Protein AF-U7QS07-F1 (afdb_monomer_lite)

Sequence (459 aa):
MNLPHSESQTAQQRLLEFAKQGNPKAIAMLLNRFKPSEDIITIIEDNANLKNNCLNIRVEYSQFPLNYPSKKYIYDALKILAIEYIEYVIIEPSIQTNPKKPCKERIDLTKELEKPEPEPPVSKQLKWPVWFPYPSSWIRMIVLILWLFIVIRIVAFGGVIIGGTVSVVSEDLMPFFQALGIGVIGSIFILTYFYHILSYIERVLFGKSSPSSFQWFPTPLSLWEGIYTPIVLLLSISIVVLVILPFIPWETCQTELLFEDTSCQNRIQNYLDSLEVIATIVWITSGLYLYQIESLIRTRVPFQKVLKFIALVFFSFMSTVLIYTTVTNWDYIYSAFANFENTLVSSELSENINATELPDVDVVNSPKIETEKPEVITPKVADENFKKGIENATNASELVQTANSKPEWEFVATQWQNAIDYMKQVQPDDSNYKAAQERVVQYQKNLEYARLAGSQAKE

Foldseek 3Di:
DDDDPVVVVVVVVVLLVCVLVVPQLSLLVCLQVPDPDPLAWRWDSVPWDDDQLETETETAPVCPPDDPVNLVSSLVSVVVSVNPSNQKYKYAYPDDDDPVGDGIDMDGNVDDPDDPPCPPPPDVPPPPDLLDFDVVLVVLLVVLVVLVVVVCVCCVVVCVVVVVVVVVPDPDCVVVVVVVVVVLVVQLVVQLQVVQVVVQVCCCPPNPDDDDDRDNDGDPVSSVSSVVSVVLQVVLLVQLCVLCVVVQCPPPCPVVVLLPDPVVVVVNVVVVVVSVVVSVVSSSLSSSVVSSLVVCVVVVPPVVVSVVSVVVSVVVSVVVSVVVSCVVCVVVVVVVVVVVVVVVVVVVVVVPPPDDDDDDDDDDDDDDDDDDDDDDDDDDDEDPLQVLLVVLSNVLSVLVVPDQALVSLVSSLVSLVSSLVSLVPHDPPHPCNVVSVVVNVVSVVVSVVSVVSSVVHHD

Structure (mmCIF, N/CA/C/O backbone):
data_AF-U7QS07-F1
#
_entry.id   AF-U7QS07-F1
#
loop_
_atom_site.group_PDB
_atom_site.id
_atom_site.type_symbol
_atom_site.label_atom_id
_atom_site.label_alt_id
_atom_site.label_comp_id
_atom_site.label_asym_id
_atom_site.label_entity_id
_atom_site.label_seq_id
_atom_site.pdbx_PDB_ins_code
_atom_site.Cartn_x
_atom_site.Cartn_y
_atom_site.Cartn_z
_atom_site.occupancy
_atom_site.B_iso_or_equiv
_atom_site.auth_seq_id
_atom_site.auth_comp_id
_atom_site.auth_asym_id
_atom_site.auth_atom_id
_atom_site.pdbx_PDB_model_num
ATOM 1 N N . MET A 1 1 ? -18.880 -37.864 64.954 1.00 37.31 1 MET A N 1
ATOM 2 C CA . MET A 1 1 ? -20.085 -38.312 65.685 1.00 37.31 1 MET A CA 1
ATOM 3 C C . MET A 1 1 ? -21.290 -37.935 64.845 1.00 37.31 1 MET A C 1
ATOM 5 O O . MET A 1 1 ? -21.439 -36.756 64.557 1.00 37.31 1 MET A O 1
ATOM 9 N N . ASN A 1 2 ? -22.097 -38.904 64.411 1.00 43.03 2 ASN A N 1
ATOM 10 C CA . ASN A 1 2 ? -23.317 -38.610 63.659 1.00 43.03 2 ASN A CA 1
ATOM 11 C C . ASN A 1 2 ? -24.433 -38.272 64.650 1.00 43.03 2 ASN A C 1
ATOM 13 O O . ASN A 1 2 ? -24.839 -39.135 65.425 1.00 43.03 2 ASN A O 1
ATOM 17 N N . LEU A 1 3 ? -24.906 -37.024 64.628 1.00 43.09 3 LEU A N 1
ATOM 18 C CA . LEU A 1 3 ? -26.122 -36.623 65.338 1.00 43.09 3 LEU A CA 1
ATOM 19 C C . LEU A 1 3 ? -27.327 -37.393 64.765 1.00 43.09 3 LEU A C 1
ATOM 21 O O . LEU A 1 3 ? -27.395 -37.572 63.542 1.00 43.09 3 LEU A O 1
ATOM 25 N N . PRO A 1 4 ? -28.276 -37.852 65.601 1.00 52.88 4 PRO A N 1
ATOM 26 C CA . PRO A 1 4 ? -29.459 -38.561 65.132 1.00 52.88 4 PRO A CA 1
ATOM 27 C C . PRO A 1 4 ? -30.304 -37.681 64.198 1.00 52.88 4 PRO A C 1
ATOM 29 O O . PRO A 1 4 ? -30.393 -36.460 64.342 1.00 52.88 4 PRO A O 1
ATOM 32 N N . HIS A 1 5 ? -30.937 -38.317 63.209 1.00 56.94 5 HIS A N 1
ATOM 33 C CA . HIS A 1 5 ? -31.529 -37.624 62.059 1.00 56.94 5 HIS A CA 1
ATOM 34 C C . HIS A 1 5 ? -32.622 -36.603 62.450 1.00 56.94 5 HIS A C 1
ATOM 36 O O . HIS A 1 5 ? -32.724 -35.549 61.820 1.00 56.94 5 HIS A O 1
ATOM 42 N N . SER A 1 6 ? -33.369 -36.864 63.531 1.00 57.75 6 SER A N 1
ATOM 43 C CA . SER A 1 6 ? -34.418 -35.983 64.067 1.00 57.75 6 SER A CA 1
ATOM 44 C C . SER A 1 6 ? -33.885 -34.706 64.732 1.00 57.75 6 SER A C 1
ATOM 46 O O . SER A 1 6 ? -34.492 -33.642 64.590 1.00 57.75 6 SER A O 1
ATOM 48 N N . GLU A 1 7 ? -32.736 -34.757 65.414 1.00 60.00 7 GLU A N 1
ATOM 49 C CA . GLU A 1 7 ? -32.114 -33.565 66.011 1.00 60.00 7 GLU A CA 1
ATOM 50 C C . GLU A 1 7 ? -31.598 -32.616 64.926 1.00 60.00 7 GLU A C 1
ATOM 52 O O . GLU A 1 7 ? -31.781 -31.402 65.022 1.00 60.00 7 GLU A O 1
ATOM 57 N N . SER A 1 8 ? -31.035 -33.167 63.844 1.00 61.75 8 SER A N 1
ATOM 58 C CA . SER A 1 8 ? -30.585 -32.391 62.681 1.00 61.75 8 SER A CA 1
ATOM 59 C C . SER A 1 8 ? -31.746 -31.656 61.994 1.00 61.75 8 SER A C 1
ATOM 61 O O . SER A 1 8 ? -31.637 -30.459 61.719 1.00 61.75 8 SER A O 1
ATOM 63 N N . GLN A 1 9 ? -32.888 -32.329 61.797 1.00 65.44 9 GLN A N 1
ATOM 64 C CA . GLN A 1 9 ? -34.110 -31.716 61.252 1.00 65.44 9 GLN A CA 1
ATOM 65 C C . GLN A 1 9 ? -34.682 -30.637 62.188 1.00 65.44 9 GLN A C 1
ATOM 67 O O . GLN A 1 9 ? -35.033 -29.544 61.741 1.00 65.44 9 GLN A O 1
ATOM 72 N N . THR A 1 10 ? -34.696 -30.892 63.499 1.00 76.75 10 THR A N 1
ATOM 73 C CA . THR A 1 10 ? -35.144 -29.915 64.507 1.00 76.75 10 THR A CA 1
ATOM 74 C C . THR A 1 10 ? -34.246 -28.669 64.522 1.00 76.75 10 THR A C 1
ATOM 76 O O . THR A 1 10 ? -34.731 -27.541 64.610 1.00 76.75 10 THR A O 1
ATOM 79 N N . ALA A 1 11 ? -32.927 -28.844 64.389 1.00 76.38 11 ALA A N 1
ATOM 80 C CA . ALA A 1 11 ? -31.974 -27.741 64.292 1.00 76.38 11 ALA A CA 1
ATOM 81 C C . ALA A 1 11 ? -32.131 -26.938 62.986 1.00 76.38 11 ALA A C 1
ATOM 83 O O . ALA A 1 11 ? -32.024 -25.713 63.011 1.00 76.38 11 ALA A O 1
ATOM 84 N N . GLN A 1 12 ? -32.428 -27.599 61.860 1.00 79.62 12 GLN A N 1
ATOM 85 C CA . GLN A 1 12 ? -32.724 -26.935 60.582 1.00 79.62 12 GLN A CA 1
ATOM 86 C C . GLN A 1 12 ? -33.981 -26.062 60.663 1.00 79.62 12 GLN A C 1
ATOM 88 O O . GLN A 1 12 ? -33.941 -24.911 60.234 1.00 79.62 12 GLN A O 1
ATOM 93 N N . GLN A 1 13 ? -35.068 -26.572 61.253 1.00 83.38 13 GLN A N 1
ATOM 94 C CA . GLN A 1 13 ? -36.299 -25.799 61.448 1.00 83.38 13 GLN A CA 1
ATOM 95 C C . GLN A 1 13 ? -36.053 -24.563 62.323 1.00 83.38 13 GLN A C 1
ATOM 97 O O . GLN A 1 13 ? -36.430 -23.461 61.938 1.00 83.38 13 GLN A O 1
ATOM 102 N N . ARG A 1 14 ? -35.337 -24.707 63.449 1.00 86.56 14 ARG A N 1
ATOM 103 C CA . ARG A 1 14 ? -34.966 -23.562 64.304 1.00 86.56 14 ARG A CA 1
ATOM 104 C C . ARG A 1 14 ? -34.134 -22.516 63.556 1.00 86.56 14 ARG A C 1
ATOM 106 O O . ARG A 1 14 ? -34.386 -21.326 63.707 1.00 86.56 14 ARG A O 1
ATOM 113 N N . LEU A 1 15 ? -33.165 -22.945 62.743 1.00 87.00 15 LEU A N 1
ATOM 114 C CA . LEU A 1 15 ? -32.328 -22.035 61.955 1.00 87.00 15 LEU A CA 1
ATOM 115 C C . LEU A 1 15 ? -33.143 -21.274 60.894 1.00 87.00 15 LEU A C 1
ATOM 117 O O . LEU A 1 15 ? -32.936 -20.075 60.716 1.00 87.00 15 LEU A O 1
ATOM 121 N N . LEU A 1 16 ? -34.095 -21.951 60.240 1.00 86.62 16 LEU A N 1
ATOM 122 C CA . LEU A 1 16 ? -35.028 -21.333 59.295 1.00 86.62 16 LEU A CA 1
ATOM 123 C C . LEU A 1 16 ? -35.913 -20.278 59.972 1.00 86.62 16 LEU A C 1
ATOM 125 O O . LEU A 1 16 ? -36.033 -19.168 59.459 1.00 86.62 16 LEU A O 1
ATOM 129 N N . GLU A 1 17 ? -36.485 -20.592 61.134 1.00 86.69 17 GLU A N 1
ATOM 130 C CA . GLU A 1 17 ? -37.323 -19.646 61.878 1.00 86.69 17 GLU A CA 1
ATOM 131 C C . GLU A 1 17 ? -36.529 -18.425 62.367 1.00 86.69 17 GLU A C 1
ATOM 133 O O . GLU A 1 17 ? -36.989 -17.296 62.200 1.00 86.69 17 GLU A O 1
ATOM 138 N N . PHE A 1 18 ? -35.297 -18.599 62.863 1.00 87.50 18 PHE A N 1
ATOM 139 C CA . PHE A 1 18 ? -34.444 -17.456 63.213 1.00 87.50 18 PHE A CA 1
ATOM 140 C C . PHE A 1 18 ? -34.107 -16.570 62.005 1.00 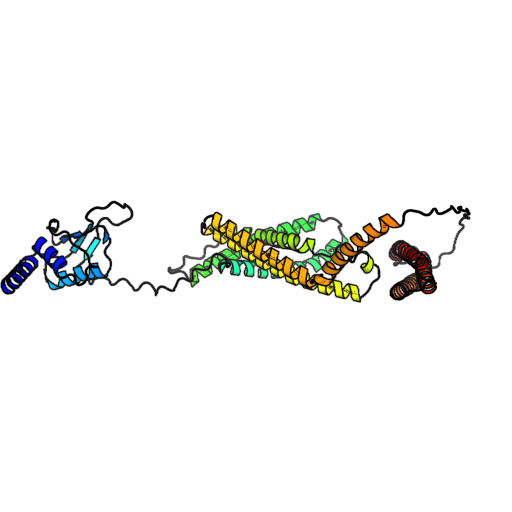87.50 18 PHE A C 1
ATOM 142 O O . PHE A 1 18 ? -34.044 -15.349 62.144 1.00 87.50 18 PHE A O 1
ATOM 149 N N . ALA A 1 19 ? -33.910 -17.147 60.818 1.00 86.56 19 ALA A N 1
ATOM 150 C CA . ALA A 1 19 ? -33.642 -16.360 59.619 1.00 86.56 19 ALA A CA 1
ATOM 151 C C . ALA A 1 19 ? -34.878 -15.599 59.121 1.00 86.56 19 ALA A C 1
ATOM 153 O O . ALA A 1 19 ? -34.750 -14.426 58.784 1.00 86.56 19 ALA A O 1
ATOM 154 N N . LYS A 1 20 ? -36.074 -16.209 59.146 1.00 85.31 20 LYS A N 1
ATOM 155 C CA . LYS A 1 20 ? -37.348 -15.514 58.865 1.00 85.31 20 LYS A CA 1
ATOM 156 C C . LYS A 1 20 ? -37.601 -14.352 59.831 1.00 85.31 20 LYS A C 1
ATOM 158 O O . LYS A 1 20 ? -38.116 -13.315 59.432 1.00 85.31 20 LYS A O 1
ATOM 163 N N . GLN A 1 21 ? -37.184 -14.498 61.091 1.00 86.25 21 GLN A N 1
ATOM 164 C CA . GLN A 1 21 ? -37.197 -13.426 62.097 1.00 86.25 21 GLN A CA 1
ATOM 165 C C . GLN A 1 21 ? -36.143 -12.327 61.844 1.00 86.25 21 GLN A C 1
ATOM 167 O O . GLN A 1 21 ? -36.057 -11.382 62.625 1.00 86.25 21 GLN A O 1
ATOM 172 N N . GLY A 1 22 ? -35.335 -12.428 60.783 1.00 81.69 22 GLY A N 1
ATOM 173 C CA . GLY A 1 22 ? -34.327 -11.434 60.413 1.00 81.69 22 GLY A CA 1
ATOM 174 C C . GLY A 1 22 ? -32.983 -11.571 61.115 1.00 81.69 22 GLY A C 1
ATOM 175 O O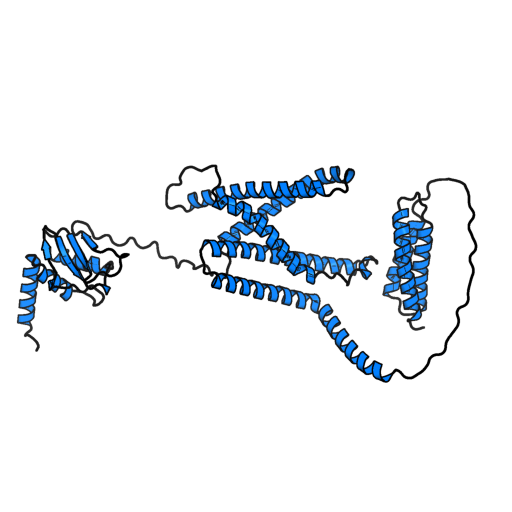 . GLY A 1 22 ? -32.162 -10.663 61.004 1.00 81.69 22 GLY A O 1
ATOM 176 N N . ASN A 1 23 ? -32.722 -12.663 61.845 1.00 88.56 23 ASN A N 1
ATOM 177 C CA . ASN A 1 23 ? -31.434 -12.842 62.513 1.00 88.56 23 ASN A CA 1
ATOM 178 C C . ASN A 1 23 ? -30.314 -12.931 61.454 1.00 88.56 23 ASN A C 1
ATOM 180 O O . ASN A 1 23 ? -30.261 -13.914 60.708 1.00 88.56 23 ASN A O 1
ATOM 184 N N . PRO A 1 24 ? -29.391 -11.951 61.379 1.00 85.81 24 PRO A N 1
ATOM 185 C CA . PRO A 1 24 ? -28.463 -11.853 60.257 1.00 85.81 24 PRO A CA 1
ATOM 186 C C . PRO A 1 24 ? -27.463 -13.013 60.228 1.00 85.81 24 PRO A C 1
ATOM 188 O O . PRO A 1 24 ? -27.088 -13.469 59.148 1.00 85.81 24 PRO A O 1
ATOM 191 N N . LYS A 1 25 ? -27.088 -13.552 61.397 1.00 88.94 25 LYS A N 1
ATOM 192 C CA . LYS A 1 25 ? -26.223 -14.731 61.491 1.00 88.94 25 LYS A CA 1
ATOM 193 C C . LYS A 1 25 ? -26.947 -15.990 61.013 1.00 88.94 25 LYS A C 1
ATOM 195 O O . LYS A 1 25 ? -26.374 -16.756 60.247 1.00 88.94 25 LYS A O 1
ATOM 200 N N . ALA A 1 26 ? -28.215 -16.175 61.389 1.00 88.12 26 ALA A N 1
ATOM 201 C CA . ALA A 1 26 ? -29.020 -17.294 60.897 1.00 88.12 26 ALA A CA 1
ATOM 202 C C . ALA A 1 26 ? -29.210 -17.240 59.371 1.00 88.12 26 ALA A C 1
ATOM 204 O O . ALA A 1 26 ? -29.065 -18.263 58.705 1.00 88.12 26 ALA A O 1
ATOM 205 N N . ILE A 1 27 ? -29.453 -16.050 58.806 1.00 87.50 27 ILE A N 1
ATOM 206 C CA . ILE A 1 27 ? -29.530 -15.844 57.351 1.00 87.50 27 ILE A CA 1
ATOM 207 C C . ILE A 1 27 ? -28.206 -16.241 56.678 1.00 87.50 27 ILE A C 1
ATOM 209 O O . ILE A 1 27 ? -28.217 -17.028 55.734 1.00 87.50 27 ILE A O 1
ATOM 213 N N . ALA A 1 28 ? -27.064 -15.765 57.184 1.00 87.44 28 ALA A N 1
ATOM 214 C CA . ALA A 1 28 ? -25.746 -16.117 56.651 1.00 87.44 28 ALA A CA 1
ATOM 215 C C . ALA A 1 28 ? -25.463 -17.633 56.703 1.00 87.44 28 ALA A C 1
ATOM 217 O O . ALA A 1 28 ? -25.028 -18.212 55.707 1.00 87.44 28 ALA A O 1
ATOM 218 N N . MET A 1 29 ? -25.786 -18.286 57.824 1.00 87.00 29 MET A N 1
ATOM 219 C CA . MET A 1 29 ? -25.663 -19.739 57.991 1.00 87.00 29 MET A CA 1
ATOM 220 C C . MET A 1 29 ? -26.538 -20.522 57.000 1.00 87.00 29 MET A C 1
ATOM 222 O O . MET A 1 29 ? -26.091 -21.526 56.447 1.00 87.00 29 MET A O 1
ATOM 226 N N . LEU A 1 30 ? -27.778 -20.084 56.745 1.00 87.94 30 LEU A N 1
ATOM 227 C CA . LEU A 1 30 ? -28.634 -20.711 55.730 1.00 87.94 30 LEU A CA 1
ATOM 228 C C . LEU A 1 30 ? -28.067 -20.531 54.322 1.00 87.94 30 LEU A C 1
ATOM 230 O O . LEU A 1 30 ? -28.012 -21.501 53.569 1.00 87.94 30 LEU A O 1
ATOM 234 N N . LEU A 1 31 ? -27.617 -19.321 53.977 1.00 87.19 31 LEU A N 1
ATOM 235 C CA . LEU A 1 31 ? -27.045 -19.030 52.663 1.00 87.19 31 LEU A CA 1
ATOM 236 C C . LEU A 1 31 ? -25.787 -19.871 52.389 1.00 87.19 31 LEU A C 1
ATOM 238 O O . LEU A 1 31 ? -25.647 -20.386 51.283 1.00 87.19 31 LEU A O 1
ATOM 242 N N . ASN A 1 32 ? -24.926 -20.093 53.386 1.00 86.69 32 ASN A N 1
ATOM 243 C CA . ASN A 1 32 ? -23.813 -21.042 53.274 1.00 86.69 32 ASN A CA 1
ATOM 244 C C . ASN A 1 32 ? -24.293 -22.492 53.117 1.00 86.69 32 ASN A C 1
ATOM 246 O O . ASN A 1 32 ? -23.764 -23.240 52.297 1.00 86.69 32 ASN A O 1
ATOM 250 N N . ARG A 1 33 ? -25.287 -22.909 53.911 1.00 85.12 33 ARG A N 1
ATOM 251 C CA . ARG A 1 33 ? -25.716 -24.312 54.013 1.00 85.12 33 ARG A CA 1
ATOM 252 C C . ARG A 1 33 ? -26.524 -24.814 52.817 1.00 85.12 33 ARG A C 1
ATOM 254 O O . ARG A 1 33 ? -26.474 -26.005 52.527 1.00 85.12 33 ARG A O 1
ATOM 261 N N . PHE A 1 34 ? -27.276 -23.938 52.156 1.00 78.25 34 PHE A N 1
ATOM 262 C CA . PHE A 1 34 ? -28.142 -24.285 51.025 1.00 78.25 34 PHE A CA 1
ATOM 263 C C . PHE A 1 34 ? -27.540 -23.927 49.656 1.00 78.25 34 PHE A C 1
ATOM 265 O O . PHE A 1 34 ? -28.252 -23.949 48.650 1.00 78.25 34 PHE A O 1
ATOM 272 N N . LYS A 1 35 ? -26.232 -23.625 49.590 1.00 80.50 35 LYS A N 1
ATOM 273 C CA . LYS A 1 35 ? -25.578 -23.284 48.321 1.00 80.50 35 LYS A CA 1
ATOM 274 C C . LYS A 1 35 ? -25.561 -24.497 47.370 1.00 80.50 35 LYS A C 1
ATOM 276 O O . LYS A 1 35 ? -25.120 -25.570 47.778 1.00 80.50 35 LYS A O 1
ATOM 281 N N . PRO A 1 36 ? -26.026 -24.367 46.110 1.00 69.50 36 PRO A N 1
ATOM 282 C CA . PRO A 1 36 ? -26.176 -25.518 45.213 1.00 69.50 36 PRO A CA 1
ATOM 283 C C . PRO A 1 36 ? -24.879 -25.975 44.513 1.00 69.50 36 PRO A C 1
ATOM 285 O O . PRO A 1 36 ? -24.902 -26.987 43.819 1.00 69.50 36 PRO A O 1
ATOM 288 N N . SER A 1 37 ? -23.760 -25.260 44.678 1.00 70.75 37 SER A N 1
ATOM 289 C CA . SER A 1 37 ? -22.410 -25.686 44.266 1.00 70.75 37 SER A CA 1
ATOM 290 C C . SER A 1 37 ? -21.362 -25.132 45.237 1.00 70.75 37 SER A C 1
ATOM 292 O O . SER A 1 37 ? -21.576 -24.086 45.859 1.00 70.75 37 SER A O 1
ATOM 294 N N . GLU A 1 38 ? -20.202 -25.787 45.331 1.00 69.88 38 GLU A N 1
ATOM 295 C CA . GLU A 1 38 ? -19.023 -25.235 46.008 1.00 69.88 38 GLU A CA 1
ATOM 296 C C . GLU A 1 38 ? -18.524 -23.937 45.349 1.00 69.88 38 GLU A C 1
ATOM 298 O O . GLU A 1 38 ? -18.064 -23.052 46.071 1.00 69.88 38 GLU A O 1
ATOM 303 N N . ASP A 1 39 ? -18.730 -23.775 44.033 1.00 65.06 39 ASP A N 1
ATOM 304 C CA . ASP A 1 39 ? -18.349 -22.594 43.231 1.00 65.06 39 ASP A CA 1
ATOM 305 C C . ASP A 1 39 ? -19.141 -21.313 43.562 1.00 65.06 39 ASP A C 1
ATOM 307 O O . ASP A 1 39 ? -18.848 -20.231 43.043 1.00 65.06 39 ASP A O 1
ATOM 311 N N . ILE A 1 40 ? -20.188 -21.428 44.383 1.00 74.62 40 ILE A N 1
ATOM 312 C CA . ILE A 1 40 ? -20.998 -20.302 44.853 1.00 74.62 40 ILE A CA 1
ATOM 313 C C . ILE A 1 40 ? -20.408 -19.764 46.158 1.00 74.62 40 ILE A C 1
ATOM 315 O O . ILE A 1 40 ? -19.837 -20.515 46.956 1.00 74.62 40 ILE A O 1
ATOM 319 N N . ILE A 1 41 ? -20.558 -18.450 46.348 1.00 79.75 41 ILE A N 1
ATOM 320 C CA . ILE A 1 41 ? -19.930 -17.674 47.420 1.00 79.75 41 ILE A CA 1
ATOM 321 C C . ILE A 1 41 ? -19.959 -18.327 48.808 1.00 79.75 41 ILE A C 1
ATOM 323 O O . ILE A 1 41 ? -20.942 -18.942 49.223 1.00 79.75 41 ILE A O 1
ATOM 327 N N . THR A 1 42 ? -18.885 -18.094 49.555 1.00 81.38 42 THR A N 1
ATOM 328 C CA . THR A 1 42 ? -18.770 -18.392 50.979 1.00 81.38 42 THR A CA 1
ATOM 329 C C . THR A 1 42 ? -18.955 -17.099 51.770 1.00 81.38 42 THR A C 1
ATOM 331 O O . THR A 1 42 ? -18.263 -16.101 51.546 1.00 81.38 42 THR A O 1
ATOM 334 N N . ILE A 1 43 ? -19.902 -17.110 52.704 1.00 81.31 43 ILE A N 1
ATOM 335 C CA . ILE A 1 43 ? -20.245 -15.982 53.569 1.00 81.31 43 ILE A CA 1
ATOM 336 C C . ILE A 1 43 ? -19.565 -16.141 54.930 1.00 81.31 43 ILE A C 1
ATOM 338 O O . ILE A 1 43 ? -19.595 -17.208 55.542 1.00 81.31 43 ILE A O 1
ATOM 342 N N . ILE A 1 44 ? -19.004 -15.049 55.446 1.00 80.00 44 ILE A N 1
ATOM 343 C CA . ILE A 1 44 ? -18.396 -14.983 56.776 1.00 80.00 44 ILE A CA 1
ATOM 344 C C . ILE A 1 44 ? -19.479 -14.637 57.806 1.00 80.00 44 ILE A C 1
ATOM 346 O O . ILE A 1 44 ? -19.827 -13.471 58.008 1.00 80.00 44 ILE A O 1
ATOM 350 N N . GLU A 1 45 ? -20.001 -15.674 58.459 1.00 79.94 45 GLU A N 1
ATOM 351 C CA . GLU A 1 45 ? -21.211 -15.648 59.297 1.00 79.94 45 GLU A CA 1
ATOM 352 C C . GLU A 1 45 ? -21.152 -14.654 60.465 1.00 79.94 45 GLU A C 1
ATOM 354 O O . GLU A 1 45 ? -22.127 -13.952 60.729 1.00 79.94 45 GLU A O 1
ATOM 359 N N . ASP A 1 46 ? -20.003 -14.546 61.138 1.00 74.25 46 ASP A N 1
ATOM 360 C CA . ASP A 1 46 ? -19.822 -13.686 62.320 1.00 74.25 46 ASP A CA 1
ATOM 361 C C . ASP A 1 46 ? -19.883 -12.177 62.023 1.00 74.25 46 ASP A C 1
ATOM 363 O O . ASP A 1 46 ? -19.958 -11.372 62.948 1.00 74.25 46 ASP A O 1
ATOM 367 N N . ASN A 1 47 ? -19.860 -11.780 60.746 1.00 70.69 47 ASN A N 1
ATOM 368 C CA . ASN A 1 47 ? -19.890 -10.377 60.322 1.00 70.69 47 ASN A CA 1
ATOM 369 C C . ASN A 1 47 ? -21.216 -9.963 59.659 1.00 70.69 47 ASN A C 1
ATOM 371 O O . ASN A 1 47 ? -21.323 -8.838 59.169 1.00 70.69 47 ASN A O 1
ATOM 375 N N . ALA A 1 48 ? -22.224 -10.840 59.635 1.00 80.06 48 ALA A N 1
ATOM 376 C CA . ALA A 1 48 ? -23.541 -10.499 59.112 1.00 80.06 48 ALA A CA 1
ATOM 377 C C . ALA A 1 48 ? -24.268 -9.520 60.055 1.00 80.06 48 ALA A C 1
ATOM 379 O O . ALA A 1 48 ? -24.395 -9.775 61.254 1.00 80.06 48 ALA A O 1
ATOM 380 N N . ASN A 1 49 ? -24.764 -8.396 59.529 1.00 84.50 49 ASN A N 1
ATOM 381 C CA . ASN A 1 49 ? -25.381 -7.341 60.342 1.00 84.50 49 ASN A CA 1
ATOM 382 C C . ASN A 1 49 ? -26.573 -6.695 59.626 1.00 84.50 49 ASN A C 1
ATOM 384 O O . ASN A 1 49 ? -26.434 -6.222 58.500 1.00 84.50 49 ASN A O 1
ATOM 388 N N . LEU A 1 50 ? -27.723 -6.630 60.295 1.00 82.00 50 LEU A N 1
ATOM 389 C CA . LEU A 1 50 ? -28.944 -6.004 59.793 1.00 82.00 50 LEU A CA 1
ATOM 390 C C . LEU A 1 50 ? -29.124 -4.623 60.445 1.00 82.00 50 LEU A C 1
ATOM 392 O O . LEU A 1 50 ? -29.269 -4.526 61.663 1.00 82.00 50 LEU A O 1
ATOM 396 N N . LYS A 1 51 ? -29.138 -3.553 59.641 1.00 79.12 51 LYS A N 1
ATOM 397 C CA . LYS A 1 51 ? -29.425 -2.177 60.092 1.00 79.12 51 LYS A CA 1
ATOM 398 C C . LYS A 1 51 ? -30.259 -1.449 59.048 1.00 79.12 51 LYS A C 1
ATOM 400 O O . LYS A 1 51 ? -29.923 -1.518 57.874 1.00 79.12 51 LYS A O 1
ATOM 405 N N . ASN A 1 52 ? -31.281 -0.707 59.475 1.00 73.38 52 ASN A N 1
ATOM 406 C CA . ASN A 1 52 ? -32.092 0.177 58.624 1.00 73.38 52 ASN A CA 1
ATOM 407 C C . ASN A 1 52 ? -32.534 -0.498 57.305 1.00 73.38 52 ASN A C 1
ATOM 409 O O . ASN A 1 52 ? -32.162 -0.040 56.227 1.00 73.38 52 ASN A O 1
ATOM 413 N N . ASN A 1 53 ? -33.251 -1.626 57.395 1.00 75.69 53 ASN A N 1
ATOM 414 C CA . ASN A 1 53 ? -33.732 -2.418 56.247 1.00 75.69 53 ASN A CA 1
ATOM 415 C C . ASN A 1 53 ? -32.634 -2.942 55.289 1.00 75.69 53 ASN A C 1
ATOM 417 O O . ASN A 1 53 ? -32.925 -3.422 54.192 1.00 75.69 53 ASN A O 1
ATOM 421 N N . CYS A 1 54 ? -31.362 -2.884 55.700 1.00 79.81 54 CYS A N 1
ATOM 422 C CA . CYS A 1 54 ? -30.208 -3.293 54.910 1.00 79.81 54 CYS A CA 1
ATOM 423 C C . CYS A 1 54 ? -29.437 -4.425 55.598 1.00 79.81 54 CYS A C 1
ATOM 425 O O . CYS A 1 54 ? -28.959 -4.282 56.730 1.00 79.81 54 CYS A O 1
ATOM 427 N N . LEU A 1 55 ? -29.278 -5.545 54.891 1.00 85.88 55 LEU A N 1
ATOM 428 C CA . LEU A 1 55 ? -28.486 -6.687 55.336 1.00 85.88 55 LEU A CA 1
ATOM 429 C C . LEU A 1 55 ? -27.049 -6.555 54.813 1.00 85.88 55 LEU A C 1
ATOM 431 O O . LEU A 1 55 ? -26.800 -6.648 53.614 1.00 85.88 55 LEU A O 1
ATOM 435 N N . ASN A 1 56 ? -26.095 -6.338 55.713 1.00 84.62 56 ASN A N 1
ATOM 436 C CA . ASN A 1 56 ? -24.672 -6.332 55.391 1.00 84.62 56 ASN A CA 1
ATOM 437 C C . ASN A 1 56 ? -24.115 -7.751 55.531 1.00 84.62 56 ASN A C 1
ATOM 439 O O . ASN A 1 56 ? -24.269 -8.375 56.583 1.00 84.62 56 ASN A O 1
ATOM 443 N N . ILE A 1 57 ? -23.455 -8.241 54.484 1.00 87.56 57 ILE A N 1
ATOM 444 C CA . ILE A 1 57 ? -22.859 -9.575 54.399 1.00 87.56 57 ILE A CA 1
ATOM 445 C C . ILE A 1 57 ? -21.390 -9.430 53.992 1.00 87.56 57 ILE A C 1
ATOM 447 O O . ILE A 1 57 ? -21.053 -8.646 53.106 1.00 87.56 57 ILE A O 1
ATOM 451 N N . ARG A 1 58 ? -20.503 -10.212 54.613 1.00 84.69 58 ARG A N 1
ATOM 452 C CA . ARG A 1 58 ? -19.089 -10.288 54.231 1.00 84.69 58 ARG A CA 1
ATOM 453 C C . ARG A 1 58 ? -18.797 -11.609 53.524 1.00 84.69 58 ARG A C 1
ATOM 455 O O . ARG A 1 58 ? -19.250 -12.649 53.991 1.00 84.69 58 ARG A O 1
ATOM 462 N N . VAL A 1 59 ? -18.030 -11.572 52.439 1.00 86.06 59 VAL A N 1
ATOM 463 C CA . VAL A 1 59 ? -17.636 -12.749 51.637 1.00 86.06 59 VAL A CA 1
ATOM 464 C C . VAL A 1 59 ? -16.117 -12.885 51.542 1.00 86.06 59 VAL A C 1
ATOM 466 O O . VAL A 1 59 ? -15.371 -11.948 51.841 1.00 86.06 59 VAL A O 1
ATOM 469 N N . GLU A 1 60 ? -15.639 -14.051 51.113 1.00 82.56 60 GLU A N 1
ATOM 470 C CA . GLU A 1 60 ? -14.225 -14.246 50.790 1.00 82.56 60 GLU A CA 1
ATOM 471 C C . GLU A 1 60 ? -13.773 -13.343 49.626 1.00 82.56 60 GLU A C 1
ATOM 473 O O . GLU A 1 60 ? -14.443 -13.223 48.600 1.00 82.56 60 GLU A O 1
ATOM 478 N N . TYR A 1 61 ? -12.597 -12.715 49.759 1.00 73.12 61 TYR A N 1
ATOM 479 C CA . TYR A 1 61 ? -12.049 -11.804 48.741 1.00 73.12 61 TYR A CA 1
ATOM 480 C C . TYR A 1 61 ? -11.863 -12.452 47.354 1.00 73.12 61 TYR A C 1
ATOM 482 O O . TYR A 1 61 ? -12.049 -11.795 46.329 1.00 73.12 61 TYR A O 1
ATOM 490 N N . SER A 1 62 ? -11.514 -13.742 47.317 1.00 70.00 62 SER A N 1
ATOM 491 C CA . SER A 1 62 ? -11.327 -14.546 46.097 1.00 70.00 62 SER A CA 1
ATOM 492 C C . SER A 1 62 ? -12.549 -14.530 45.171 1.00 70.00 62 SER A C 1
ATOM 494 O O . SER A 1 62 ? -12.395 -14.604 43.953 1.00 70.00 62 SER A O 1
ATOM 496 N N . GLN A 1 63 ? -13.747 -14.387 45.740 1.00 73.75 63 GLN A N 1
ATOM 497 C CA . GLN A 1 63 ? -15.033 -14.475 45.050 1.00 73.75 63 GLN A CA 1
ATOM 498 C C . GLN A 1 63 ? -15.617 -13.093 44.683 1.00 73.75 63 GLN A C 1
ATOM 500 O O . GLN A 1 63 ? -16.753 -13.015 44.219 1.00 73.75 63 GLN A O 1
ATOM 505 N N . PHE A 1 64 ? -14.865 -11.999 44.886 1.00 77.31 64 PHE A N 1
ATOM 506 C CA . PHE A 1 64 ? -15.347 -10.622 44.720 1.00 77.31 64 PHE A CA 1
ATOM 507 C C . PHE A 1 64 ? -14.712 -9.884 43.509 1.00 77.31 64 PHE A C 1
ATOM 509 O O . PHE A 1 64 ? -13.485 -9.933 43.323 1.00 77.31 64 PHE A O 1
ATOM 516 N N . PRO A 1 65 ? -15.470 -9.108 42.699 1.00 80.06 65 PRO A N 1
ATOM 517 C CA . PRO A 1 65 ? -16.922 -8.882 42.759 1.00 80.06 65 PRO A CA 1
ATOM 518 C C . PRO A 1 65 ? -17.718 -10.121 42.337 1.00 80.06 65 PRO A C 1
ATOM 520 O O . PRO A 1 65 ? -17.181 -11.002 41.664 1.00 80.06 65 PRO A O 1
ATOM 523 N N . LEU A 1 66 ? -18.993 -10.187 42.721 1.00 81.25 66 LEU A N 1
ATOM 524 C CA . LEU A 1 66 ? -19.786 -11.396 42.540 1.00 81.25 66 LEU A CA 1
ATOM 525 C C . LEU A 1 66 ? -20.131 -11.655 41.069 1.00 81.25 66 LEU A C 1
ATOM 527 O O . LEU A 1 66 ? -20.511 -10.753 40.317 1.00 81.25 66 LEU A O 1
ATOM 531 N N . ASN A 1 67 ? -20.088 -12.927 40.671 1.00 84.19 67 ASN A N 1
ATOM 532 C CA . ASN A 1 67 ? -20.646 -13.373 39.395 1.00 84.19 67 ASN A CA 1
ATOM 533 C C . ASN A 1 67 ? -22.191 -13.402 39.445 1.00 84.19 67 ASN A C 1
ATOM 535 O O . ASN A 1 67 ? -22.795 -13.441 40.521 1.00 84.19 67 ASN A O 1
ATOM 539 N N . TYR A 1 68 ? -22.852 -13.382 38.281 1.00 85.19 68 TYR A N 1
ATOM 540 C CA . TYR A 1 68 ? -24.322 -13.392 38.221 1.00 85.19 68 TYR A CA 1
ATOM 541 C C . TYR A 1 68 ? -24.970 -14.594 38.943 1.00 85.19 68 TYR A C 1
ATOM 543 O O . TYR A 1 68 ? -25.910 -14.351 39.699 1.00 85.19 68 TYR A O 1
ATOM 551 N N . PRO A 1 69 ? -24.475 -15.848 38.820 1.00 85.38 69 PRO A N 1
ATOM 552 C CA . PRO A 1 69 ? -25.008 -16.978 39.587 1.00 85.38 69 PRO A CA 1
ATOM 553 C C . PRO A 1 69 ? -25.013 -16.750 41.103 1.00 85.38 69 PRO A C 1
ATOM 555 O O . PRO A 1 69 ? -26.004 -17.060 41.758 1.00 85.38 69 PRO A O 1
ATOM 558 N N . SER A 1 70 ? -23.956 -16.149 41.658 1.00 86.19 70 SER A N 1
ATOM 559 C CA . SER A 1 70 ? -23.872 -15.852 43.093 1.00 86.19 70 SER A CA 1
ATOM 560 C C . SER A 1 70 ? -24.838 -14.744 43.510 1.00 86.19 70 SER A C 1
ATOM 562 O O . SER A 1 70 ? -25.527 -14.892 44.515 1.00 86.19 70 SER A O 1
ATOM 564 N N . LYS A 1 71 ? -24.955 -13.661 42.723 1.00 88.31 71 LYS A N 1
ATOM 565 C CA . LYS A 1 71 ? -25.953 -12.605 42.987 1.00 88.31 71 LYS A CA 1
ATOM 566 C C . LYS A 1 71 ? -27.373 -13.164 42.934 1.00 88.31 71 LYS A C 1
ATOM 568 O O . LYS A 1 71 ? -28.172 -12.870 43.819 1.00 88.31 71 LYS A O 1
ATOM 573 N N . LYS A 1 72 ? -27.661 -14.001 41.931 1.00 88.38 72 LYS A N 1
ATOM 574 C CA . LYS A 1 72 ? -28.957 -14.661 41.767 1.00 88.38 72 LYS A CA 1
ATOM 575 C C . LYS A 1 72 ? -29.269 -15.598 42.927 1.00 88.38 72 LYS A C 1
ATOM 577 O O . LYS A 1 72 ? -30.355 -15.506 43.477 1.00 88.38 72 LYS A O 1
ATOM 582 N N . TYR A 1 73 ? -28.321 -16.429 43.353 1.00 88.00 73 TYR A N 1
ATOM 583 C CA . TYR A 1 73 ? -28.518 -17.316 44.498 1.00 88.00 73 TYR A CA 1
ATOM 584 C C . TYR A 1 73 ? -28.895 -16.548 45.779 1.00 88.00 73 TYR A C 1
ATOM 586 O O . TYR A 1 73 ? -29.866 -16.906 46.440 1.00 88.00 73 TYR A O 1
ATOM 594 N N . ILE A 1 74 ? -28.185 -15.457 46.096 1.00 88.06 74 ILE A N 1
ATOM 595 C CA . ILE A 1 74 ? -28.495 -14.605 47.260 1.00 88.06 74 ILE A CA 1
ATOM 596 C C . ILE A 1 74 ? -29.879 -13.962 47.117 1.00 88.06 74 ILE A C 1
ATOM 598 O O . ILE A 1 74 ? -30.658 -13.960 48.068 1.00 88.06 74 ILE A O 1
ATOM 602 N N . TYR A 1 75 ? -30.180 -13.421 45.933 1.00 88.75 75 TYR A N 1
ATOM 603 C CA . TYR A 1 75 ? -31.457 -12.783 45.624 1.00 88.75 75 TYR A CA 1
ATOM 604 C C . TYR A 1 75 ? -32.632 -13.759 45.794 1.00 88.75 75 TYR A C 1
ATOM 606 O O . TYR A 1 75 ? -33.557 -13.482 46.558 1.00 88.75 75 TYR A O 1
ATOM 614 N N . ASP A 1 76 ? -32.560 -14.922 45.141 1.00 88.25 76 ASP A N 1
ATOM 615 C CA . ASP A 1 76 ? -33.591 -15.960 45.172 1.00 88.25 76 ASP A CA 1
ATOM 616 C C . ASP A 1 76 ? -33.786 -16.485 46.605 1.00 88.25 76 ASP A C 1
ATOM 618 O O . ASP A 1 76 ? -34.915 -16.574 47.086 1.00 88.25 76 ASP A O 1
ATOM 622 N N . ALA A 1 77 ? -32.699 -16.768 47.334 1.00 86.94 77 ALA A N 1
ATOM 623 C CA . ALA A 1 77 ? -32.768 -17.270 48.705 1.00 86.94 77 ALA A CA 1
ATOM 624 C C . ALA A 1 77 ? -33.394 -16.259 49.685 1.00 86.94 77 ALA A C 1
ATOM 626 O O . ALA A 1 77 ? -34.209 -16.641 50.526 1.00 86.94 77 ALA A O 1
ATOM 627 N N . LEU A 1 78 ? -33.069 -14.966 49.569 1.00 87.94 78 LEU A N 1
ATOM 628 C CA . LEU A 1 78 ? -33.666 -13.924 50.414 1.00 87.94 78 LEU A CA 1
ATOM 629 C C . LEU A 1 78 ? -35.128 -13.639 50.043 1.00 87.94 78 LEU A C 1
ATOM 631 O O . LEU A 1 78 ? -35.939 -13.400 50.937 1.00 87.94 78 LEU A O 1
ATOM 635 N N . LYS A 1 79 ? -35.497 -13.743 48.757 1.00 84.62 79 LYS A N 1
ATOM 636 C CA . LYS A 1 79 ? -36.902 -13.714 48.318 1.00 84.62 79 LYS A CA 1
ATOM 637 C C . LYS A 1 79 ? -37.702 -14.891 48.881 1.00 84.62 79 LYS A C 1
ATOM 639 O O . LYS A 1 79 ? -38.810 -14.677 49.363 1.00 84.62 79 LYS A O 1
ATOM 644 N N . ILE A 1 80 ? -37.138 -16.102 48.885 1.00 85.19 80 ILE A N 1
ATOM 645 C CA . ILE A 1 80 ? -37.765 -17.306 49.463 1.00 85.19 80 ILE A CA 1
ATOM 646 C C . ILE A 1 80 ? -37.956 -17.178 50.983 1.00 85.19 80 ILE A C 1
ATOM 648 O O . ILE A 1 80 ? -38.960 -17.652 51.512 1.00 85.19 80 ILE A O 1
ATOM 652 N N . LEU A 1 81 ? -37.033 -16.518 51.692 1.00 84.06 81 LEU A N 1
ATOM 653 C CA . LEU A 1 81 ? -37.180 -16.239 53.127 1.00 84.06 81 LEU A CA 1
ATOM 654 C C . LEU A 1 81 ? -38.288 -15.216 53.447 1.00 84.06 81 LEU A C 1
ATOM 656 O O . LEU A 1 81 ? -38.677 -15.123 54.609 1.00 84.06 81 LEU A O 1
ATOM 660 N N . ALA A 1 82 ? -38.804 -14.491 52.444 1.00 76.62 82 ALA A N 1
ATOM 661 C CA . ALA A 1 82 ? -39.953 -13.584 52.536 1.00 76.62 82 ALA A CA 1
ATOM 662 C C . ALA A 1 82 ? -39.861 -12.536 53.669 1.00 76.62 82 ALA A C 1
ATOM 664 O O . ALA A 1 82 ? -40.855 -12.193 54.305 1.00 76.62 82 ALA A O 1
ATOM 665 N N . ILE A 1 83 ? -38.656 -12.017 53.929 1.00 78.06 83 ILE A N 1
ATOM 666 C CA . ILE A 1 83 ? -38.413 -11.039 54.997 1.00 78.06 83 ILE A CA 1
ATOM 667 C C . ILE A 1 83 ? -38.812 -9.643 54.493 1.00 78.06 83 ILE A C 1
ATOM 669 O O . ILE A 1 83 ? -38.012 -8.948 53.868 1.00 78.06 83 ILE A O 1
ATOM 673 N N . GLU A 1 84 ? -40.061 -9.248 54.755 1.00 70.50 84 GLU A N 1
ATOM 674 C CA . GLU A 1 84 ? -40.745 -8.088 54.143 1.00 70.50 84 GLU A CA 1
ATOM 675 C C . GLU A 1 84 ? -40.016 -6.736 54.265 1.00 70.50 84 GLU A C 1
ATOM 677 O O . GLU A 1 84 ? -40.259 -5.835 53.467 1.00 70.50 84 GLU A O 1
ATOM 682 N N . TYR A 1 85 ? -39.115 -6.585 55.239 1.00 77.31 85 TYR A N 1
ATOM 683 C CA . TYR A 1 85 ? -38.401 -5.338 55.539 1.00 77.31 85 TYR A CA 1
ATOM 684 C C . TYR A 1 85 ? -36.928 -5.313 55.088 1.00 77.31 85 TYR A C 1
ATOM 686 O O . TYR A 1 85 ? -36.216 -4.374 55.436 1.00 77.31 85 TYR A O 1
ATOM 694 N N . ILE A 1 86 ? -36.418 -6.313 54.356 1.00 81.00 86 ILE A N 1
ATOM 695 C CA . ILE A 1 86 ? -35.062 -6.232 53.776 1.00 81.00 86 ILE A CA 1
ATOM 696 C C . ILE A 1 86 ? -35.164 -5.726 52.336 1.00 81.00 86 ILE A C 1
ATOM 698 O O . ILE A 1 86 ? -35.508 -6.468 51.420 1.00 81.00 86 ILE A O 1
ATOM 702 N N . GLU A 1 87 ? -34.831 -4.453 52.129 1.00 83.50 87 GLU A N 1
ATOM 703 C CA . GLU A 1 87 ? -34.864 -3.811 50.809 1.00 83.50 87 GLU A CA 1
ATOM 704 C C . GLU A 1 87 ? -33.559 -4.026 50.030 1.00 83.50 87 GLU A C 1
ATOM 706 O O . GLU A 1 87 ? -33.570 -4.194 48.808 1.00 83.50 87 GLU A O 1
ATOM 711 N N . TYR A 1 88 ? -32.418 -4.032 50.730 1.00 82.69 88 TYR A N 1
ATOM 712 C CA . TYR A 1 88 ? -31.092 -4.090 50.110 1.00 82.69 88 TYR A CA 1
ATOM 713 C C . TYR A 1 88 ? -30.149 -5.040 50.844 1.00 82.69 88 TYR A C 1
ATOM 715 O O . TYR A 1 88 ? -30.181 -5.174 52.070 1.00 82.69 88 TYR A O 1
ATOM 723 N N . VAL A 1 89 ? -29.235 -5.627 50.077 1.00 86.00 89 VAL A N 1
ATOM 724 C CA . VAL A 1 89 ? -28.094 -6.387 50.587 1.00 86.00 89 VAL A CA 1
ATOM 725 C C . VAL A 1 89 ? -26.819 -5.671 50.168 1.00 86.00 89 VAL A C 1
ATOM 727 O O . VAL A 1 89 ? -26.639 -5.383 48.983 1.00 86.00 89 VAL A O 1
ATOM 730 N N . ILE A 1 90 ? -25.932 -5.391 51.119 1.00 84.69 90 ILE A N 1
ATOM 731 C CA . ILE A 1 90 ? -24.592 -4.864 50.844 1.00 84.69 90 ILE A CA 1
ATOM 732 C C . ILE A 1 90 ? -23.583 -5.973 51.110 1.00 84.69 90 ILE A C 1
ATOM 734 O O . ILE A 1 90 ? -23.585 -6.587 52.175 1.00 84.69 90 ILE A O 1
ATOM 738 N N . ILE A 1 91 ? -22.722 -6.218 50.129 1.00 86.25 91 ILE A N 1
ATOM 739 C CA . ILE A 1 91 ? -21.750 -7.303 50.127 1.00 86.25 91 ILE A CA 1
ATOM 740 C C . ILE A 1 91 ? -20.346 -6.704 50.112 1.00 86.25 91 ILE A C 1
ATOM 742 O O . ILE A 1 91 ? -20.008 -5.900 49.240 1.00 86.25 91 ILE A O 1
ATOM 746 N N . GLU A 1 92 ? -19.535 -7.093 51.092 1.00 84.88 92 GLU A N 1
ATOM 747 C CA . GLU A 1 92 ? -18.171 -6.598 51.298 1.00 84.88 92 GLU A CA 1
ATOM 748 C C . GLU A 1 92 ? -17.154 -7.753 51.243 1.00 84.88 92 GLU A C 1
ATOM 750 O O . GLU A 1 92 ? -17.405 -8.810 51.830 1.00 84.88 92 GLU A O 1
ATOM 755 N N . PRO A 1 93 ? -15.987 -7.592 50.593 1.00 82.00 93 PRO A N 1
ATOM 756 C CA . PRO A 1 93 ? -14.911 -8.576 50.676 1.00 82.00 93 PRO A CA 1
ATOM 757 C C . PRO A 1 93 ? -14.247 -8.568 52.063 1.00 82.00 93 PRO A C 1
ATOM 759 O O . PRO A 1 93 ? -14.226 -7.552 52.759 1.00 82.00 93 PRO A O 1
ATOM 762 N N . SER A 1 94 ? -13.646 -9.692 52.455 1.00 77.75 94 SER A N 1
ATOM 763 C CA . SER A 1 94 ? -12.975 -9.835 53.754 1.00 77.75 94 SER A CA 1
ATOM 764 C C . SER A 1 94 ? -11.760 -8.918 53.949 1.00 77.75 94 SER A C 1
ATOM 766 O O . SER A 1 94 ? -11.546 -8.427 55.057 1.00 77.75 94 SER A O 1
ATOM 768 N N . ILE A 1 95 ? -10.987 -8.674 52.886 1.00 70.69 95 ILE A N 1
ATOM 769 C CA . ILE A 1 95 ? -9.841 -7.752 52.817 1.00 70.69 95 ILE A CA 1
ATOM 770 C C . ILE A 1 95 ? -9.820 -7.160 51.399 1.00 70.69 95 ILE A C 1
ATOM 772 O O . ILE A 1 95 ? -9.961 -7.913 50.441 1.00 70.69 95 ILE A O 1
ATOM 776 N N . GLN A 1 96 ? -9.613 -5.848 51.236 1.00 60.53 96 GLN A N 1
ATOM 777 C CA . GLN A 1 96 ? -9.502 -5.196 49.920 1.00 60.53 96 GLN A CA 1
ATOM 778 C C . GLN A 1 96 ? -8.091 -4.630 49.714 1.00 60.53 96 GLN A C 1
ATOM 780 O O . GLN A 1 96 ? -7.726 -3.630 50.325 1.00 60.53 96 GLN A O 1
ATOM 785 N N . THR A 1 97 ? -7.303 -5.246 48.830 1.00 56.62 97 THR A N 1
ATOM 786 C CA . THR A 1 97 ? -5.919 -4.824 48.521 1.00 56.62 97 THR A CA 1
ATOM 787 C C . THR A 1 97 ? -5.761 -4.126 47.168 1.00 56.62 97 THR A C 1
ATOM 789 O O . THR A 1 97 ? -4.703 -3.565 46.889 1.00 56.62 97 THR A O 1
ATOM 792 N N . ASN A 1 98 ? -6.789 -4.140 46.311 1.00 59.78 98 ASN A N 1
ATOM 793 C CA . ASN A 1 98 ? -6.714 -3.605 44.950 1.00 59.78 98 ASN A CA 1
ATOM 794 C C . ASN A 1 98 ? -7.588 -2.342 44.783 1.00 59.78 98 ASN A C 1
ATOM 796 O O . ASN A 1 98 ? -8.815 -2.467 44.764 1.00 59.78 98 ASN A O 1
ATOM 800 N N . PRO A 1 99 ? -7.001 -1.145 44.574 1.00 60.81 99 PRO A N 1
ATOM 801 C CA . PRO A 1 99 ? -7.753 0.109 44.455 1.00 60.81 99 PRO A CA 1
ATOM 802 C C . PRO A 1 99 ? -8.571 0.238 43.157 1.00 60.81 99 PRO A C 1
ATOM 804 O O . PRO A 1 99 ? -9.321 1.197 43.011 1.00 60.81 99 PRO A O 1
ATOM 807 N N . LYS A 1 100 ? -8.437 -0.694 42.198 1.00 63.81 100 LYS A N 1
ATOM 808 C CA . LYS A 1 100 ? -9.205 -0.696 40.938 1.00 63.81 100 LYS A CA 1
ATOM 809 C C . LYS A 1 100 ? -10.504 -1.511 40.994 1.00 63.81 100 LYS A C 1
ATOM 811 O O . LYS A 1 100 ? -11.252 -1.494 40.020 1.00 63.81 100 LYS A O 1
ATOM 816 N N . LYS A 1 101 ? -10.766 -2.253 42.076 1.00 66.69 101 LYS A N 1
ATOM 817 C CA . LYS A 1 101 ? -12.016 -3.011 42.269 1.00 66.69 101 LYS A CA 1
ATOM 818 C C . LYS A 1 101 ? -12.990 -2.222 43.162 1.00 66.69 101 LYS A C 1
ATOM 820 O O . LYS A 1 101 ? -12.527 -1.519 44.060 1.00 66.69 101 LYS A O 1
ATOM 825 N N . PRO A 1 102 ? -14.319 -2.349 42.969 1.00 68.50 102 PRO A N 1
ATOM 826 C CA . PRO A 1 102 ? -15.293 -1.727 43.866 1.00 68.50 102 PRO A CA 1
ATOM 827 C C . PRO A 1 102 ? -15.101 -2.232 45.302 1.00 68.50 102 PRO A C 1
ATOM 829 O O . PRO A 1 102 ? -14.729 -3.383 45.508 1.00 68.50 102 PRO A O 1
ATOM 832 N N . CYS A 1 103 ? -15.327 -1.380 46.303 1.00 67.25 103 CYS A N 1
ATOM 833 C CA . CYS A 1 103 ? -15.127 -1.755 47.712 1.00 67.25 103 CYS A CA 1
ATOM 834 C C . CYS A 1 103 ? -16.353 -2.427 48.347 1.00 67.25 103 CYS A C 1
ATOM 836 O O . CYS A 1 103 ? -16.221 -3.062 49.389 1.00 67.25 103 CYS A O 1
ATOM 838 N N . LYS A 1 104 ? -17.535 -2.256 47.744 1.00 81.56 104 LYS A N 1
ATOM 839 C CA . LYS A 1 104 ? -18.815 -2.846 48.157 1.00 81.56 104 LYS A CA 1
ATOM 840 C C . LYS A 1 104 ? -19.659 -3.128 46.919 1.00 81.56 104 LYS A C 1
ATOM 842 O O . LYS A 1 104 ? -19.532 -2.420 45.920 1.00 81.56 104 LYS A O 1
ATOM 847 N N . GLU A 1 105 ? -20.542 -4.110 47.005 1.00 83.19 105 GLU A N 1
ATOM 848 C CA . GLU A 1 105 ? -21.532 -4.434 45.977 1.00 83.19 105 GLU A CA 1
ATOM 849 C C . GLU A 1 105 ? -22.942 -4.413 46.587 1.00 83.19 105 GLU A C 1
ATOM 851 O O . GLU A 1 105 ? -23.121 -4.830 47.728 1.00 83.19 105 GLU A O 1
ATOM 856 N N . ARG A 1 106 ? -23.938 -3.888 45.862 1.00 84.06 106 ARG A N 1
ATOM 857 C CA . ARG A 1 106 ? -25.327 -3.759 46.337 1.00 84.06 106 ARG A CA 1
ATOM 858 C C . ARG A 1 106 ? -26.244 -4.633 45.490 1.00 84.06 106 ARG A C 1
ATOM 860 O O . ARG A 1 106 ? -26.249 -4.493 44.270 1.00 84.06 106 ARG A O 1
ATOM 867 N N . ILE A 1 107 ? -27.050 -5.467 46.138 1.00 85.38 107 ILE A N 1
ATOM 868 C CA . ILE A 1 107 ? -28.188 -6.158 45.524 1.00 85.38 107 ILE A CA 1
ATOM 869 C C . ILE A 1 107 ? -29.464 -5.469 46.016 1.00 85.38 107 ILE A C 1
ATOM 871 O O . ILE A 1 107 ? -29.633 -5.236 47.213 1.00 85.38 107 ILE A O 1
ATOM 875 N N . ASP A 1 108 ? -30.332 -5.101 45.079 1.00 84.81 108 ASP A N 1
ATOM 876 C CA . ASP A 1 108 ? -31.623 -4.459 45.327 1.00 84.81 108 ASP A CA 1
ATOM 877 C C . ASP A 1 108 ? -32.717 -5.533 45.278 1.00 84.81 108 ASP A C 1
ATOM 879 O O . ASP A 1 108 ? -32.928 -6.143 44.233 1.00 84.81 108 ASP A O 1
ATOM 883 N N . LEU A 1 109 ? -33.370 -5.811 46.412 1.00 84.88 109 LEU A N 1
ATOM 884 C CA . LEU A 1 109 ? -34.434 -6.817 46.501 1.00 84.88 109 LEU A CA 1
ATOM 885 C C . LEU A 1 109 ? -35.802 -6.244 46.098 1.00 84.88 109 LEU A C 1
ATOM 887 O O . LEU A 1 109 ? -36.750 -7.008 45.907 1.00 84.88 109 LEU A O 1
ATOM 891 N N . THR A 1 110 ? -35.928 -4.922 45.944 1.00 81.12 110 THR A N 1
ATOM 892 C CA . THR A 1 110 ? -37.178 -4.275 45.508 1.00 81.12 110 THR A CA 1
ATOM 893 C C . THR A 1 110 ? -37.398 -4.387 43.998 1.00 81.12 110 THR A C 1
ATOM 895 O O . THR A 1 110 ? -38.534 -4.328 43.532 1.00 81.12 110 THR A O 1
ATOM 898 N N . LYS A 1 111 ? -36.322 -4.612 43.236 1.00 83.44 111 LYS A N 1
ATOM 899 C CA . LYS A 1 111 ? -36.325 -4.774 41.775 1.00 83.44 111 LYS A CA 1
ATOM 900 C C . LYS A 1 111 ? -36.122 -6.229 41.384 1.00 83.44 111 LYS A C 1
ATOM 902 O O . LYS A 1 111 ? -35.631 -7.027 42.180 1.00 83.44 111 LYS A O 1
ATOM 907 N N . GLU A 1 112 ? -36.482 -6.578 40.154 1.00 81.75 112 GLU A N 1
ATOM 908 C CA . GLU A 1 112 ? -36.051 -7.842 39.556 1.00 81.75 112 GLU A CA 1
ATOM 909 C C . GLU A 1 112 ? -34.534 -7.799 39.318 1.00 81.75 112 GLU A C 1
ATOM 911 O O . GLU A 1 112 ? -33.990 -6.763 38.926 1.00 81.75 112 GLU A O 1
ATOM 916 N N . LEU A 1 113 ? -33.832 -8.900 39.597 1.00 82.81 113 LEU A N 1
ATOM 917 C CA . LEU A 1 113 ? -32.385 -8.947 39.416 1.00 82.81 113 LEU A CA 1
ATOM 918 C C . LEU A 1 113 ? -32.052 -8.908 37.922 1.00 82.81 113 LEU A C 1
ATOM 920 O O . LEU A 1 113 ? -32.211 -9.919 37.233 1.00 82.81 113 LEU A O 1
ATOM 924 N N . GLU A 1 114 ? -31.538 -7.767 37.456 1.00 78.12 114 GLU A N 1
ATOM 925 C CA . GLU A 1 114 ? -31.071 -7.571 36.083 1.00 78.12 114 GLU A CA 1
ATOM 926 C C . GLU A 1 114 ? -30.180 -8.743 35.656 1.00 78.12 114 GLU A C 1
ATOM 928 O O . GLU A 1 114 ? -29.040 -8.915 36.106 1.00 78.12 114 GLU A O 1
ATOM 933 N N . LYS A 1 115 ? -30.731 -9.594 34.785 1.00 75.56 115 LYS A N 1
ATOM 934 C CA . LYS A 1 115 ? -29.943 -10.586 34.066 1.00 75.56 115 LYS A CA 1
ATOM 935 C C . LYS A 1 115 ? -28.925 -9.800 33.242 1.00 75.56 115 LYS A C 1
ATOM 937 O O . LYS A 1 115 ? -29.352 -8.856 32.577 1.00 75.56 115 LYS A O 1
ATOM 942 N N . PRO A 1 116 ? -27.623 -10.152 33.258 1.00 68.94 116 PRO A N 1
ATOM 943 C CA . PRO A 1 116 ? -26.674 -9.520 32.358 1.00 68.94 116 PRO A CA 1
ATOM 944 C C . PRO A 1 116 ? -27.254 -9.617 30.953 1.00 68.94 116 PRO A C 1
ATOM 946 O O . PRO A 1 116 ? -27.593 -10.720 30.502 1.00 68.94 116 PRO A O 1
ATOM 949 N N . GLU A 1 117 ? -27.425 -8.456 30.316 1.00 58.12 117 GLU A N 1
ATOM 950 C CA . GLU A 1 117 ? -27.760 -8.377 28.900 1.00 58.12 117 GLU A CA 1
ATOM 951 C C . GLU A 1 117 ? -26.813 -9.349 28.190 1.00 58.12 117 GLU A C 1
ATOM 953 O O . GLU A 1 117 ? -25.611 -9.316 28.485 1.00 58.12 117 GLU A O 1
ATOM 958 N N . PRO A 1 118 ? -27.325 -10.297 27.380 1.00 49.69 118 PRO A N 1
ATOM 959 C CA . PRO A 1 118 ? -26.465 -11.286 26.758 1.00 49.69 118 PRO A CA 1
ATOM 960 C C . PRO A 1 118 ? -25.390 -10.520 26.001 1.00 49.69 118 PRO A C 1
ATOM 962 O O . PRO A 1 118 ? -25.729 -9.778 25.078 1.00 49.69 118 PRO A O 1
ATOM 965 N N . GLU A 1 119 ? -24.124 -10.661 26.429 1.00 46.00 119 GLU A N 1
ATOM 966 C CA . GLU A 1 119 ? -23.008 -9.987 25.768 1.00 46.00 119 GLU A CA 1
ATOM 967 C C . GLU A 1 119 ? -23.185 -10.232 24.271 1.00 46.00 119 GLU A C 1
ATOM 969 O O . GLU A 1 119 ? -23.336 -11.404 23.896 1.00 46.00 119 GLU A O 1
ATOM 974 N N . PRO A 1 120 ? -23.268 -9.166 23.442 1.00 41.19 120 PRO A N 1
ATOM 975 C CA . PRO A 1 120 ? -23.658 -9.286 22.042 1.00 41.19 120 PRO A CA 1
ATOM 976 C C . PRO A 1 120 ? -22.793 -10.382 21.447 1.00 41.19 120 PRO A C 1
ATOM 978 O O . PRO A 1 120 ? -21.566 -10.273 21.566 1.00 41.19 120 PRO A O 1
ATOM 981 N N . PRO A 1 121 ? -23.436 -11.468 20.962 1.00 39.69 121 PRO A N 1
ATOM 982 C CA . PRO A 1 121 ? -22.935 -12.834 21.061 1.00 39.69 121 PRO A CA 1
ATOM 983 C C . PRO A 1 121 ? -21.482 -12.805 20.683 1.00 39.69 121 PRO A C 1
ATOM 985 O O . PRO A 1 121 ? -21.224 -12.375 19.559 1.00 39.69 121 PRO A O 1
ATOM 988 N N . VAL A 1 122 ? -20.587 -13.160 21.623 1.00 42.97 122 VAL A N 1
ATOM 989 C CA . VAL A 1 122 ? -19.140 -12.968 21.471 1.00 42.97 122 VAL A CA 1
ATOM 990 C C . VAL A 1 122 ? -18.733 -13.614 20.164 1.00 42.97 122 VAL A C 1
ATOM 992 O O . VAL A 1 122 ? -18.433 -14.810 20.083 1.00 42.97 122 VAL A O 1
ATOM 995 N N . SER A 1 123 ? -18.737 -12.787 19.117 1.00 38.53 123 SER A N 1
ATOM 996 C CA . SER A 1 123 ? -18.137 -13.103 17.854 1.00 38.53 123 SER A CA 1
ATOM 997 C C . SER A 1 123 ? -16.739 -13.464 18.282 1.00 38.53 123 SER A C 1
ATOM 999 O O . SER A 1 123 ? -16.131 -12.750 19.091 1.00 38.53 123 SER A O 1
ATOM 1001 N N . LYS A 1 124 ? -16.267 -14.638 17.859 1.00 42.06 124 LYS A N 1
ATOM 1002 C CA . LYS A 1 124 ? -14.860 -14.977 18.022 1.00 42.06 124 LYS A CA 1
ATOM 1003 C C . LYS A 1 124 ? -14.139 -13.834 17.330 1.00 42.06 124 LYS A C 1
ATOM 1005 O O . LYS A 1 124 ? -14.079 -13.852 16.104 1.00 42.06 124 LYS A O 1
ATOM 1010 N N . GLN A 1 125 ? -13.743 -12.808 18.096 1.00 44.84 125 GLN A N 1
ATOM 1011 C CA . GLN A 1 125 ? -13.239 -11.563 17.541 1.00 44.84 125 GLN A CA 1
ATOM 1012 C C . GLN A 1 125 ? -12.076 -12.028 16.711 1.00 44.84 125 GLN A C 1
ATOM 1014 O O . GLN A 1 125 ? -11.159 -12.639 17.268 1.00 44.84 125 GLN A O 1
ATOM 1019 N N . LEU A 1 126 ? -12.206 -11.895 15.392 1.00 53.19 126 LEU A N 1
ATOM 1020 C CA . LEU A 1 126 ? -11.278 -12.522 14.478 1.00 53.19 126 LEU A CA 1
ATOM 1021 C C . LEU A 1 126 ? -9.968 -11.787 14.722 1.00 53.19 126 LEU A C 1
ATOM 1023 O O . LEU A 1 126 ? -9.812 -10.650 14.282 1.00 53.19 126 LEU A O 1
ATOM 1027 N N . LYS A 1 127 ? -9.107 -12.374 15.566 1.00 68.81 127 LYS A N 1
ATOM 1028 C CA . LYS A 1 127 ? -7.903 -11.728 16.083 1.00 68.81 127 LYS A CA 1
ATOM 1029 C C . LYS A 1 127 ? -6.966 -11.620 14.904 1.00 68.81 127 LYS A C 1
ATOM 1031 O O . LYS A 1 127 ? -6.220 -12.557 14.626 1.00 68.81 127 LYS A O 1
ATOM 1036 N N . TRP A 1 128 ? -7.112 -10.514 14.181 1.00 74.50 128 TRP A N 1
ATOM 1037 C CA . TRP A 1 128 ? -6.513 -10.333 12.876 1.00 74.50 128 TRP A CA 1
ATOM 1038 C C . TRP A 1 128 ? -5.010 -10.542 13.028 1.00 74.50 128 TRP A C 1
ATOM 1040 O O . TRP A 1 128 ? -4.396 -9.894 13.886 1.00 74.50 128 TRP A O 1
ATOM 1050 N N . PRO A 1 129 ? -4.430 -11.525 12.324 1.00 81.88 129 PRO A N 1
ATOM 1051 C CA . PRO A 1 129 ? -3.079 -11.948 12.619 1.00 81.88 129 PRO A CA 1
ATOM 1052 C C . PRO A 1 129 ? -2.122 -10.798 12.326 1.00 81.88 129 PRO A C 1
ATOM 1054 O O . PRO A 1 129 ? -2.156 -10.220 11.248 1.00 81.88 129 PRO A O 1
ATOM 1057 N N . VAL A 1 130 ? -1.239 -10.490 13.278 1.00 76.56 130 VAL A N 1
ATOM 1058 C CA . VAL A 1 130 ? -0.312 -9.342 13.207 1.00 76.56 130 VAL A CA 1
ATOM 1059 C C . VAL A 1 130 ? 0.560 -9.362 11.940 1.00 76.56 130 VAL A C 1
ATOM 1061 O O . VAL A 1 130 ? 0.963 -8.304 11.461 1.00 76.56 130 VAL A O 1
ATOM 1064 N N . TRP A 1 131 ? 0.829 -10.557 11.397 1.00 77.62 131 TRP A N 1
ATOM 1065 C CA . TRP A 1 131 ? 1.614 -10.756 10.177 1.00 77.62 131 TRP A CA 1
ATOM 1066 C C . TRP A 1 131 ? 0.859 -10.419 8.880 1.00 77.62 131 TRP A C 1
ATOM 1068 O O . TRP A 1 131 ? 1.500 -10.169 7.859 1.00 77.62 131 TRP A O 1
ATOM 1078 N N . PHE A 1 132 ? -0.476 -10.398 8.900 1.00 84.50 132 PHE A N 1
ATOM 1079 C CA . PHE A 1 132 ? -1.289 -10.035 7.744 1.00 84.50 132 PHE A CA 1
ATOM 1080 C C . PHE A 1 132 ? -1.739 -8.570 7.868 1.00 84.50 132 PHE A C 1
ATOM 1082 O O . PHE A 1 132 ? -2.232 -8.181 8.932 1.00 84.50 132 PHE A O 1
ATOM 1089 N N . PRO A 1 133 ? -1.594 -7.740 6.819 1.00 88.88 133 PRO A N 1
ATOM 1090 C CA . PRO A 1 133 ? -2.013 -6.343 6.864 1.00 88.88 133 PRO A CA 1
ATOM 1091 C C . PRO A 1 133 ? -3.476 -6.178 7.293 1.00 88.88 133 PRO A C 1
ATOM 1093 O O . PRO A 1 133 ? -4.360 -6.918 6.847 1.00 88.88 133 PRO A O 1
ATOM 1096 N N . TYR A 1 134 ? -3.737 -5.222 8.188 1.00 89.06 134 TYR A N 1
ATOM 1097 C CA . TYR A 1 134 ? -5.089 -4.931 8.664 1.00 89.06 134 TYR A CA 1
ATOM 1098 C C . TYR A 1 134 ? -5.968 -4.390 7.521 1.00 89.06 134 TYR A C 1
ATOM 1100 O O . TYR A 1 134 ? -5.447 -3.761 6.594 1.00 89.06 134 TYR A O 1
ATOM 1108 N N . PRO A 1 135 ? -7.306 -4.552 7.574 1.00 89.25 135 PRO A N 1
ATOM 1109 C CA . PRO A 1 135 ? -8.206 -4.038 6.535 1.00 89.25 135 PRO A CA 1
ATOM 1110 C C . PRO A 1 135 ? -8.052 -2.529 6.277 1.00 89.25 135 PRO A C 1
ATOM 1112 O O . PRO A 1 135 ? -8.173 -2.076 5.143 1.00 89.25 135 PRO A O 1
ATOM 1115 N N . SER A 1 136 ? -7.691 -1.754 7.306 1.00 87.50 136 SER A N 1
ATOM 1116 C CA . SER A 1 136 ? -7.358 -0.328 7.194 1.00 87.50 136 SER A CA 1
ATOM 1117 C C . SER A 1 136 ? -6.177 -0.050 6.256 1.00 87.50 136 SER A C 1
ATOM 1119 O O . SER A 1 136 ? -6.201 0.934 5.520 1.00 87.50 136 SER A O 1
ATOM 1121 N N . SER A 1 137 ? -5.156 -0.911 6.255 1.00 93.12 137 SER A N 1
ATOM 1122 C CA . SER A 1 137 ? -3.982 -0.797 5.382 1.00 93.12 137 SER A CA 1
ATOM 1123 C C . SER A 1 137 ? -4.343 -1.103 3.927 1.00 93.12 137 SER A C 1
ATOM 1125 O O . SER A 1 137 ? -3.900 -0.392 3.028 1.00 93.12 137 SER A O 1
ATOM 1127 N N . TRP A 1 138 ? -5.210 -2.097 3.698 1.00 93.50 138 TRP A N 1
ATOM 1128 C CA . TRP A 1 138 ? -5.747 -2.415 2.370 1.00 93.50 138 TRP A CA 1
ATOM 1129 C C . TRP A 1 138 ? -6.559 -1.257 1.783 1.00 93.50 138 TRP A C 1
ATOM 1131 O O . TRP A 1 138 ? -6.324 -0.868 0.642 1.00 93.50 138 TRP A O 1
ATOM 1141 N N . ILE A 1 139 ? -7.460 -0.657 2.570 1.00 92.44 139 ILE A N 1
ATOM 1142 C CA . ILE A 1 139 ? -8.261 0.497 2.130 1.00 92.44 139 ILE A CA 1
ATOM 1143 C C . ILE A 1 139 ? -7.351 1.668 1.730 1.00 92.44 139 ILE A C 1
ATOM 1145 O O . ILE A 1 139 ? -7.544 2.245 0.663 1.00 92.44 139 ILE A O 1
ATOM 1149 N N . ARG A 1 140 ? -6.321 1.987 2.528 1.00 94.31 140 ARG A N 1
ATOM 1150 C CA . ARG A 1 140 ? -5.348 3.048 2.197 1.00 94.31 140 ARG A CA 1
ATOM 1151 C C . ARG A 1 140 ? -4.568 2.754 0.917 1.00 94.31 140 ARG A C 1
ATOM 1153 O O . ARG A 1 140 ? -4.410 3.651 0.095 1.00 94.31 140 ARG A O 1
ATOM 1160 N N . MET A 1 141 ? -4.141 1.507 0.711 1.00 96.06 141 MET A N 1
ATOM 1161 C CA . MET A 1 141 ? -3.454 1.110 -0.521 1.00 96.06 141 MET A CA 1
ATOM 1162 C C . MET A 1 141 ? -4.361 1.254 -1.755 1.00 96.06 141 MET A C 1
ATOM 1164 O O . MET A 1 141 ? -3.927 1.783 -2.774 1.00 96.06 141 MET A O 1
ATOM 1168 N N . ILE A 1 142 ? -5.636 0.862 -1.657 1.00 95.56 142 ILE A N 1
ATOM 1169 C CA . ILE A 1 142 ? -6.622 1.043 -2.737 1.00 95.56 142 ILE A CA 1
ATOM 1170 C C . ILE A 1 142 ? -6.835 2.536 -3.034 1.00 95.56 142 ILE A C 1
ATOM 1172 O O . ILE A 1 142 ? -6.834 2.932 -4.198 1.00 95.56 142 ILE A O 1
ATOM 1176 N N . VAL A 1 143 ? -6.957 3.379 -2.002 1.00 95.38 143 VAL A N 1
ATOM 1177 C CA . VAL A 1 143 ? -7.068 4.841 -2.158 1.00 95.38 143 VAL A CA 1
ATOM 1178 C C . VAL A 1 143 ? -5.830 5.426 -2.845 1.00 95.38 143 VAL A C 1
ATOM 1180 O O . VAL A 1 143 ? -5.984 6.240 -3.752 1.00 95.38 143 VAL A O 1
ATOM 1183 N N . LEU A 1 144 ? -4.620 4.981 -2.488 1.00 95.62 144 LEU A N 1
ATOM 1184 C CA . LEU A 1 144 ? -3.378 5.391 -3.153 1.00 95.62 144 LEU A CA 1
ATOM 1185 C C . LEU A 1 144 ? -3.352 4.980 -4.637 1.00 95.62 144 LEU A C 1
ATOM 1187 O O . LEU A 1 144 ? -3.013 5.806 -5.480 1.00 95.62 144 LEU A O 1
ATOM 1191 N N . ILE A 1 145 ? -3.746 3.747 -4.974 1.00 95.75 145 ILE A N 1
ATOM 1192 C CA . ILE A 1 145 ? -3.802 3.260 -6.366 1.00 95.75 145 ILE A CA 1
ATOM 1193 C C . ILE A 1 145 ? -4.803 4.079 -7.195 1.00 95.75 145 ILE A C 1
ATOM 1195 O O . ILE A 1 145 ? -4.476 4.533 -8.292 1.00 95.75 145 ILE A O 1
ATOM 1199 N N . LEU A 1 146 ? -6.006 4.320 -6.664 1.00 95.88 146 LEU A N 1
ATOM 1200 C CA . LEU A 1 146 ? -7.023 5.139 -7.332 1.00 95.88 146 LEU A CA 1
ATOM 1201 C C . LEU A 1 146 ? -6.565 6.595 -7.493 1.00 95.88 146 LEU A C 1
ATOM 1203 O O . LEU A 1 146 ? -6.774 7.190 -8.551 1.00 95.88 146 LEU A O 1
ATOM 1207 N N . TRP A 1 147 ? -5.901 7.158 -6.479 1.00 94.69 147 TRP A N 1
ATOM 1208 C CA . TRP A 1 147 ? -5.326 8.500 -6.551 1.00 94.69 147 TRP A CA 1
ATOM 1209 C C . TRP A 1 147 ? -4.242 8.599 -7.627 1.00 94.69 147 TRP A C 1
ATOM 1211 O O . TRP A 1 147 ? -4.265 9.523 -8.436 1.00 94.69 147 TRP A O 1
ATOM 1221 N N . LEU A 1 148 ? -3.338 7.620 -7.701 1.00 93.19 148 LEU A N 1
ATOM 1222 C CA . LEU A 1 148 ? -2.309 7.560 -8.737 1.00 93.19 148 LEU A CA 1
ATOM 1223 C C . LEU A 1 148 ? -2.902 7.448 -10.135 1.00 93.19 148 LEU A C 1
ATOM 1225 O O . LEU A 1 148 ? -2.451 8.158 -11.025 1.00 93.19 148 LEU A O 1
ATOM 1229 N N . PHE A 1 149 ? -3.941 6.636 -10.333 1.00 93.44 149 PHE A N 1
ATOM 1230 C CA . PHE A 1 149 ? -4.631 6.572 -11.621 1.00 93.44 149 PHE A CA 1
ATOM 1231 C C . PHE A 1 149 ? -5.214 7.937 -12.024 1.00 93.44 149 PHE A C 1
ATOM 1233 O O . PHE A 1 149 ? -5.052 8.360 -13.169 1.00 93.44 149 PHE A O 1
ATOM 1240 N N . ILE A 1 150 ? -5.832 8.664 -11.085 1.00 92.69 150 ILE A N 1
ATOM 1241 C CA . ILE A 1 150 ? -6.337 10.027 -11.317 1.00 92.69 150 ILE A CA 1
ATOM 1242 C C . ILE A 1 150 ? -5.186 10.979 -11.679 1.00 92.69 150 ILE A C 1
ATOM 1244 O O . ILE A 1 150 ? -5.273 11.677 -12.689 1.00 92.69 150 ILE A O 1
ATOM 1248 N N . VAL A 1 151 ? -4.091 10.978 -10.911 1.00 89.75 151 VAL A N 1
ATOM 1249 C CA . VAL A 1 151 ? -2.912 11.823 -11.169 1.00 89.75 151 VAL A CA 1
ATOM 1250 C C . VAL A 1 151 ? -2.284 11.503 -12.526 1.00 89.75 151 VAL A C 1
ATOM 1252 O O . VAL A 1 151 ? -2.055 12.421 -13.305 1.00 89.75 151 VAL A O 1
ATOM 1255 N N . ILE A 1 152 ? -2.075 10.227 -12.862 1.00 87.50 152 ILE A N 1
ATOM 1256 C CA . ILE A 1 152 ? -1.525 9.792 -14.155 1.00 87.50 152 ILE A CA 1
ATOM 1257 C C . ILE A 1 152 ? -2.426 10.249 -15.306 1.00 87.50 152 ILE A C 1
ATOM 1259 O O . ILE A 1 152 ? -1.920 10.745 -16.307 1.00 87.50 152 ILE A O 1
ATOM 1263 N N . ARG A 1 153 ? -3.757 10.156 -15.176 1.00 88.38 153 ARG A N 1
ATOM 1264 C CA . ARG A 1 153 ? -4.687 10.652 -16.206 1.00 88.38 153 ARG A CA 1
ATOM 1265 C C . ARG A 1 153 ? -4.638 12.174 -16.359 1.00 88.38 153 ARG A C 1
ATOM 1267 O O . ARG A 1 153 ? -4.627 12.652 -17.491 1.00 88.38 153 ARG A O 1
ATOM 1274 N N . ILE A 1 154 ? -4.566 12.923 -15.256 1.00 86.75 154 ILE A N 1
ATOM 1275 C CA . ILE A 1 154 ? -4.420 14.389 -15.276 1.00 86.75 154 ILE A CA 1
ATOM 1276 C C . ILE A 1 154 ? -3.084 14.790 -15.915 1.00 86.75 154 ILE A C 1
ATOM 1278 O O . ILE A 1 154 ? -3.064 15.670 -16.771 1.00 86.75 154 ILE A O 1
ATOM 1282 N N . VAL A 1 155 ? -1.984 14.128 -15.546 1.00 81.31 155 VAL A N 1
ATOM 1283 C CA . VAL A 1 155 ? -0.640 14.396 -16.079 1.00 81.31 155 VAL A CA 1
ATOM 1284 C C . VAL A 1 155 ? -0.519 13.975 -17.542 1.00 81.31 155 VAL A C 1
ATOM 1286 O O . VAL A 1 155 ? 0.071 14.713 -18.316 1.00 81.31 155 VAL A O 1
ATOM 1289 N N . ALA A 1 156 ? -1.117 12.861 -17.969 1.00 78.56 156 ALA A N 1
ATOM 1290 C CA . ALA A 1 156 ? -1.120 12.462 -19.377 1.00 78.56 156 ALA A CA 1
ATOM 1291 C C . ALA A 1 156 ? -1.922 13.446 -20.248 1.00 78.56 156 ALA A C 1
ATOM 1293 O O . ALA A 1 156 ? -1.460 13.853 -21.309 1.00 78.56 156 ALA A O 1
ATOM 1294 N N . PHE A 1 157 ? -3.100 13.880 -19.786 1.00 79.19 157 PHE A N 1
ATOM 1295 C CA . PHE A 1 157 ? -3.928 14.845 -20.515 1.00 79.19 157 PHE A CA 1
ATOM 1296 C C . PHE A 1 157 ? -3.301 16.250 -20.534 1.00 79.19 157 PHE A C 1
ATOM 1298 O O . PHE A 1 157 ? -3.165 16.862 -21.591 1.00 79.19 157 PHE A O 1
ATOM 1305 N N . GLY A 1 158 ? -2.872 16.752 -19.373 1.00 67.88 158 GLY A N 1
ATOM 1306 C CA . GLY A 1 158 ? -2.240 18.065 -19.243 1.00 67.88 158 GLY A CA 1
ATOM 1307 C C . GLY A 1 158 ? -0.829 18.120 -19.831 1.00 67.88 158 GLY A C 1
ATOM 1308 O O . GLY A 1 158 ? -0.445 19.141 -20.388 1.00 67.88 158 GLY A O 1
ATOM 1309 N N . GLY A 1 159 ? -0.071 17.026 -19.762 1.00 65.38 159 GLY A N 1
ATOM 1310 C CA . GLY A 1 159 ? 1.302 16.919 -20.254 1.00 65.38 159 GLY A CA 1
ATOM 1311 C C . GLY A 1 159 ? 1.413 16.958 -21.775 1.00 65.38 159 GLY A C 1
ATOM 1312 O O . GLY A 1 159 ? 2.381 17.514 -22.280 1.00 65.38 159 GLY A O 1
ATOM 1313 N N . VAL A 1 160 ? 0.407 16.481 -22.517 1.00 61.03 160 VAL A N 1
ATOM 1314 C CA . VAL A 1 160 ? 0.349 16.672 -23.979 1.00 61.03 160 VAL A CA 1
ATOM 1315 C C . VAL A 1 160 ? 0.176 18.155 -24.329 1.00 61.03 160 VAL A C 1
ATOM 1317 O O . VAL A 1 160 ? 0.875 18.668 -25.199 1.00 61.03 160 VAL A O 1
ATOM 1320 N N . ILE A 1 161 ? -0.706 18.866 -23.618 1.00 59.16 161 ILE A N 1
ATOM 1321 C CA . ILE A 1 161 ? -0.978 20.291 -23.861 1.00 59.16 161 ILE A CA 1
ATOM 1322 C C . ILE A 1 161 ? 0.200 21.171 -23.415 1.00 59.16 161 ILE A C 1
ATOM 1324 O O . ILE A 1 161 ? 0.690 21.993 -24.182 1.00 59.16 161 ILE A O 1
ATOM 1328 N N . ILE A 1 162 ? 0.678 20.986 -22.183 1.00 58.28 162 ILE A N 1
ATOM 1329 C CA . ILE A 1 162 ? 1.738 21.802 -21.581 1.00 58.28 162 ILE A CA 1
ATOM 1330 C C . ILE A 1 162 ? 3.101 21.416 -22.165 1.00 58.28 162 ILE A C 1
ATOM 1332 O O . ILE A 1 162 ? 3.849 22.292 -22.594 1.00 58.28 162 ILE A O 1
ATOM 1336 N N . GLY A 1 163 ? 3.412 20.121 -22.257 1.00 55.88 163 GLY A N 1
ATOM 1337 C CA . GLY A 1 163 ? 4.674 19.622 -22.810 1.00 55.88 163 GLY A CA 1
ATOM 1338 C C . GLY A 1 163 ? 4.873 20.018 -24.271 1.00 55.88 163 GLY A C 1
ATOM 1339 O O . GLY A 1 163 ? 5.958 20.473 -24.620 1.00 55.88 163 GLY A O 1
ATOM 1340 N N . GLY A 1 164 ? 3.817 19.976 -25.093 1.00 55.09 164 GLY A N 1
ATOM 1341 C CA . GLY A 1 164 ? 3.863 20.479 -26.470 1.00 55.09 164 GLY A CA 1
ATOM 1342 C C . GLY A 1 164 ? 4.187 21.977 -26.569 1.00 55.09 164 GLY A C 1
ATOM 1343 O O . GLY A 1 164 ? 4.863 22.393 -27.504 1.00 55.09 164 GLY A O 1
ATOM 1344 N N . THR A 1 165 ? 3.770 22.789 -25.589 1.00 52.12 165 THR A N 1
ATOM 1345 C CA . THR A 1 165 ? 4.109 24.226 -25.541 1.00 52.12 165 THR A CA 1
ATOM 1346 C C . THR A 1 165 ? 5.476 24.531 -24.920 1.00 52.12 165 THR A C 1
ATOM 1348 O O . THR A 1 165 ? 6.122 25.491 -25.327 1.00 52.12 165 THR A O 1
ATOM 1351 N N . VAL A 1 166 ? 5.945 23.723 -23.961 1.00 54.00 166 VAL A N 1
ATOM 1352 C CA . VAL A 1 166 ? 7.211 23.951 -23.232 1.00 54.00 166 VAL A CA 1
ATOM 1353 C C . VAL A 1 166 ? 8.417 23.345 -23.960 1.00 54.00 166 VAL A C 1
ATOM 1355 O O . VAL A 1 166 ? 9.494 23.937 -23.943 1.00 54.00 166 VAL A O 1
ATOM 1358 N N . SER A 1 167 ? 8.229 22.242 -24.696 1.00 52.88 167 SER A N 1
ATOM 1359 C CA . SER A 1 167 ? 9.248 21.622 -25.566 1.00 52.88 167 SER A CA 1
ATOM 1360 C C . SER A 1 167 ? 9.823 22.575 -26.623 1.00 52.88 167 SER A C 1
ATOM 1362 O O . SER A 1 167 ? 10.874 22.289 -27.187 1.00 52.88 167 SER A O 1
ATOM 1364 N N . VAL A 1 168 ? 9.133 23.678 -26.919 1.00 54.47 168 VAL A N 1
ATOM 1365 C CA . VAL A 1 168 ? 9.548 24.688 -27.903 1.00 54.47 168 VAL A CA 1
ATOM 1366 C C . VAL A 1 168 ? 10.444 25.773 -27.273 1.00 54.47 168 VAL A C 1
ATOM 1368 O O . VAL A 1 168 ? 11.023 26.571 -28.003 1.00 54.47 168 VAL A O 1
ATOM 1371 N N . VAL A 1 169 ? 10.557 25.842 -25.935 1.00 57.69 169 VAL A N 1
ATOM 1372 C CA . VAL A 1 169 ? 11.037 27.058 -25.242 1.00 57.69 169 VAL A CA 1
ATOM 1373 C C . VAL A 1 169 ? 12.164 26.845 -24.215 1.00 57.69 169 VAL A C 1
ATOM 1375 O O . VAL A 1 169 ? 12.909 27.797 -23.985 1.00 57.69 169 VAL A O 1
ATOM 1378 N N . SER A 1 170 ? 12.355 25.668 -23.598 1.00 59.81 170 SER A N 1
ATOM 1379 C CA . SER A 1 170 ? 13.414 25.532 -22.572 1.00 59.81 170 SER A CA 1
ATOM 1380 C C . SER A 1 170 ? 14.002 24.133 -22.362 1.00 59.81 170 SER A C 1
ATOM 1382 O O . SER A 1 170 ? 13.268 23.182 -22.104 1.00 59.81 170 SER A O 1
ATOM 1384 N N . GLU A 1 171 ? 15.336 24.064 -22.288 1.00 73.38 171 GLU A N 1
ATOM 1385 C CA . GLU A 1 171 ? 16.107 22.945 -21.704 1.00 73.38 171 GLU A CA 1
ATOM 1386 C C . GLU A 1 171 ? 16.143 22.980 -20.153 1.00 73.38 171 GLU A C 1
ATOM 1388 O O . GLU A 1 171 ? 16.798 22.157 -19.518 1.00 73.38 171 GLU A O 1
ATOM 1393 N N . ASP A 1 172 ? 15.456 23.939 -19.521 1.00 77.38 172 ASP A N 1
ATOM 1394 C CA . ASP A 1 172 ? 15.433 24.123 -18.064 1.00 77.38 172 ASP A CA 1
ATOM 1395 C C . ASP A 1 172 ? 14.458 23.146 -17.372 1.00 77.38 172 ASP A C 1
ATOM 1397 O O . ASP A 1 172 ? 13.264 23.107 -17.677 1.00 77.38 172 ASP A O 1
ATOM 1401 N N . LEU A 1 173 ? 14.957 22.383 -16.392 1.00 79.56 173 LEU A N 1
ATOM 1402 C CA . LEU A 1 173 ? 14.161 21.457 -15.576 1.00 79.56 173 LEU A CA 1
ATOM 1403 C C . LEU A 1 173 ? 13.398 22.145 -14.427 1.00 79.56 173 LEU A C 1
ATOM 1405 O O . LEU A 1 173 ? 12.540 21.515 -13.801 1.00 79.56 173 LEU A O 1
ATOM 1409 N N . MET A 1 174 ? 13.676 23.411 -14.107 1.00 81.94 174 MET A N 1
ATOM 1410 C CA . MET A 1 174 ? 13.070 24.099 -12.960 1.00 81.94 174 MET A CA 1
ATOM 1411 C C . MET A 1 174 ? 11.523 24.111 -12.975 1.00 81.94 174 MET A C 1
ATOM 1413 O O . MET A 1 174 ? 10.928 23.809 -11.931 1.00 81.94 174 MET A O 1
ATOM 1417 N N . PRO A 1 175 ? 10.828 24.355 -14.110 1.00 79.94 175 PRO A N 1
ATOM 1418 C CA . PRO A 1 175 ? 9.362 24.316 -14.159 1.00 79.94 175 PRO A CA 1
ATOM 1419 C C . PRO A 1 175 ? 8.780 22.930 -13.843 1.00 79.94 175 PRO A C 1
ATOM 1421 O O . PRO A 1 175 ? 7.712 22.831 -13.234 1.00 79.94 175 PRO A O 1
ATOM 1424 N N . PHE A 1 176 ? 9.488 21.851 -14.199 1.00 79.19 176 PHE A N 1
ATOM 1425 C CA . PHE A 1 176 ? 9.072 20.479 -13.896 1.00 79.19 176 PHE A CA 1
ATOM 1426 C C . PHE A 1 176 ? 9.078 20.214 -12.384 1.00 79.19 176 PHE A C 1
ATOM 1428 O O . PHE A 1 176 ? 8.083 19.735 -11.836 1.00 79.19 176 PHE A O 1
ATOM 1435 N N . PHE A 1 177 ? 10.150 20.595 -11.679 1.00 82.38 177 PHE A N 1
ATOM 1436 C CA . PHE A 1 177 ? 10.222 20.436 -10.222 1.00 82.38 177 PHE A CA 1
ATOM 1437 C C . PHE A 1 177 ? 9.193 21.304 -9.481 1.00 82.38 177 PHE A C 1
ATOM 1439 O O . PHE A 1 177 ? 8.625 20.864 -8.479 1.00 82.38 177 PHE A O 1
ATOM 1446 N N . GLN A 1 178 ? 8.894 22.504 -9.989 1.00 83.88 178 GLN A N 1
ATOM 1447 C CA . GLN A 1 178 ? 7.820 23.348 -9.455 1.00 83.88 178 GLN A CA 1
ATOM 1448 C C . GLN A 1 178 ? 6.441 22.692 -9.620 1.00 83.88 178 GLN A C 1
ATOM 1450 O O . GLN A 1 178 ? 5.684 22.606 -8.650 1.00 83.88 178 GLN A O 1
ATOM 1455 N N . ALA A 1 179 ? 6.128 22.173 -10.812 1.00 82.12 179 ALA A N 1
ATOM 1456 C CA . ALA A 1 179 ? 4.878 21.460 -11.074 1.00 82.12 179 ALA A CA 1
ATOM 1457 C C . ALA A 1 179 ? 4.738 20.198 -10.201 1.00 82.12 179 ALA A C 1
ATOM 1459 O O . ALA A 1 179 ? 3.672 19.964 -9.627 1.00 82.12 179 ALA A O 1
ATOM 1460 N N . LEU A 1 180 ? 5.823 19.434 -10.027 1.00 84.81 180 LEU A N 1
ATOM 1461 C CA . LEU A 1 180 ? 5.881 18.276 -9.132 1.00 84.81 180 LEU A CA 1
ATOM 1462 C C . LEU A 1 180 ? 5.571 18.673 -7.679 1.00 84.81 180 LEU A C 1
ATOM 1464 O O . LEU A 1 180 ? 4.715 18.061 -7.041 1.00 84.81 180 LEU A O 1
ATOM 1468 N N . GLY A 1 181 ? 6.219 19.724 -7.164 1.00 87.56 181 GLY A N 1
ATOM 1469 C CA . GLY A 1 181 ? 6.000 20.222 -5.803 1.00 87.56 181 GLY A CA 1
ATOM 1470 C C . GLY A 1 181 ? 4.558 20.677 -5.559 1.00 87.56 181 GLY A C 1
ATOM 1471 O O . GLY A 1 181 ? 3.942 20.281 -4.567 1.00 87.56 181 GLY A O 1
ATOM 1472 N N . ILE A 1 182 ? 3.983 21.439 -6.495 1.00 88.94 182 ILE A N 1
ATOM 1473 C CA . ILE A 1 182 ? 2.575 21.867 -6.448 1.00 88.94 182 ILE A CA 1
ATOM 1474 C C . ILE A 1 182 ? 1.637 20.649 -6.483 1.00 88.94 182 ILE A C 1
ATOM 1476 O O . ILE A 1 182 ? 0.694 20.581 -5.693 1.00 88.94 182 ILE A O 1
ATOM 1480 N N . GLY A 1 183 ? 1.915 19.659 -7.338 1.00 88.44 183 GLY A N 1
ATOM 1481 C CA . GLY A 1 183 ? 1.138 18.421 -7.441 1.00 88.44 183 GLY A CA 1
ATOM 1482 C C . GLY A 1 183 ? 1.152 17.580 -6.159 1.00 88.44 183 GLY A C 1
ATOM 1483 O O . GLY A 1 183 ? 0.104 17.081 -5.737 1.00 88.44 183 GLY A O 1
ATOM 1484 N N . VAL A 1 184 ? 2.303 17.468 -5.488 1.00 91.00 184 VAL A N 1
ATOM 1485 C CA . VAL A 1 184 ? 2.423 16.778 -4.190 1.00 91.00 184 VAL A CA 1
ATOM 1486 C C . VAL A 1 184 ? 1.648 17.521 -3.099 1.00 91.00 184 VAL A C 1
ATOM 1488 O O . VAL A 1 184 ? 0.873 16.898 -2.373 1.00 91.00 184 VAL A O 1
ATOM 1491 N N . ILE A 1 185 ? 1.784 18.848 -3.008 1.00 94.12 185 ILE A N 1
ATOM 1492 C CA . ILE A 1 185 ? 1.051 19.663 -2.025 1.00 94.12 185 ILE A CA 1
ATOM 1493 C C . ILE A 1 185 ? -0.466 19.559 -2.255 1.00 94.12 185 ILE A C 1
ATOM 1495 O O . ILE A 1 185 ? -1.216 19.292 -1.315 1.00 94.12 185 ILE A O 1
ATOM 1499 N N . GLY A 1 186 ? -0.926 19.691 -3.504 1.00 92.94 186 GLY A N 1
ATOM 1500 C CA . GLY A 1 186 ? -2.334 19.518 -3.871 1.00 92.94 186 GLY A CA 1
ATOM 1501 C C . GLY A 1 186 ? -2.870 18.124 -3.530 1.00 92.94 186 GLY A C 1
ATOM 1502 O O . GLY A 1 186 ? -3.959 18.003 -2.968 1.00 92.94 186 GLY A O 1
ATOM 1503 N N . SER A 1 187 ? -2.071 17.078 -3.774 1.00 93.88 187 SER A N 1
ATOM 1504 C CA . SER A 1 187 ? -2.400 15.699 -3.388 1.00 93.88 187 SER A CA 1
ATOM 1505 C C . SER A 1 187 ? -2.620 15.562 -1.880 1.00 93.88 187 SER A C 1
ATOM 1507 O O . SER A 1 187 ? -3.613 14.968 -1.465 1.00 93.88 187 SER A O 1
ATOM 1509 N N . ILE A 1 188 ? -1.745 16.148 -1.052 1.00 95.44 188 ILE A N 1
ATOM 1510 C CA .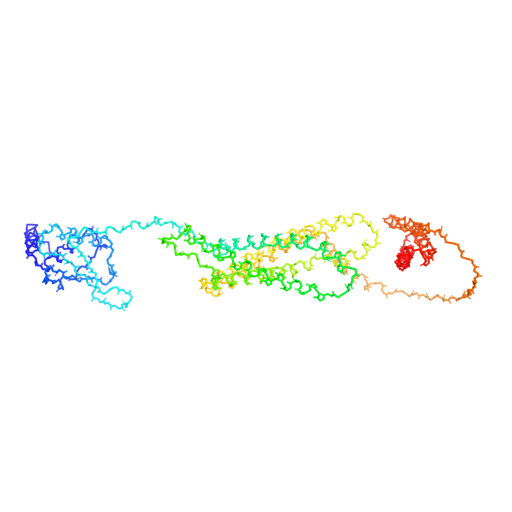 ILE A 1 188 ? -1.868 16.109 0.416 1.00 95.44 188 ILE A CA 1
ATOM 1511 C C . ILE A 1 188 ? -3.191 16.735 0.873 1.00 95.44 188 ILE A C 1
ATOM 1513 O O . ILE A 1 188 ? -3.882 16.145 1.708 1.00 95.44 188 ILE A O 1
ATOM 1517 N N . PHE A 1 189 ? -3.577 17.892 0.324 1.00 94.69 189 PHE A N 1
ATOM 1518 C CA . PHE A 1 189 ? -4.845 18.547 0.666 1.00 94.69 189 PHE A CA 1
ATOM 1519 C C . PHE A 1 189 ? -6.066 17.703 0.276 1.00 94.69 189 PHE A C 1
ATOM 1521 O O . PHE A 1 189 ? -6.965 17.508 1.098 1.00 94.69 189 PHE A O 1
ATOM 1528 N N . ILE A 1 190 ? -6.088 17.166 -0.947 1.00 94.75 190 ILE A N 1
ATOM 1529 C CA . ILE A 1 190 ? -7.218 16.373 -1.455 1.00 94.75 190 ILE A CA 1
ATOM 1530 C C . ILE A 1 190 ? -7.357 15.061 -0.670 1.00 94.75 190 ILE A C 1
ATOM 1532 O O . ILE A 1 190 ? -8.449 14.739 -0.197 1.00 94.75 190 ILE A O 1
ATOM 1536 N N . LEU A 1 191 ? -6.252 14.344 -0.446 1.00 95.06 191 LEU A N 1
ATOM 1537 C CA . LEU A 1 191 ? -6.235 13.103 0.334 1.00 95.06 191 LEU A CA 1
ATOM 1538 C C . LEU A 1 191 ? -6.626 13.341 1.799 1.00 95.06 191 LEU A C 1
ATOM 1540 O O . LEU A 1 191 ? -7.418 12.578 2.346 1.00 95.06 191 LEU A O 1
ATOM 1544 N N . THR A 1 192 ? -6.151 14.428 2.421 1.00 96.31 192 THR A N 1
ATOM 1545 C CA . THR A 1 192 ? -6.561 14.833 3.780 1.00 96.31 192 THR A CA 1
ATOM 1546 C C . THR A 1 192 ? -8.081 14.962 3.891 1.00 96.31 192 THR A C 1
ATOM 1548 O O . THR A 1 192 ? -8.688 14.448 4.834 1.00 96.31 192 THR A O 1
ATOM 1551 N N . TYR A 1 193 ? -8.708 15.639 2.924 1.00 94.06 193 TYR A N 1
ATOM 1552 C CA . TYR A 1 193 ? -10.153 15.848 2.922 1.00 94.06 193 TYR A CA 1
ATOM 1553 C C . TYR A 1 193 ? -10.919 14.547 2.637 1.00 94.06 193 TYR A C 1
ATOM 1555 O O . TYR A 1 193 ? -11.915 14.257 3.300 1.00 94.06 193 TYR A O 1
ATOM 1563 N N . PHE A 1 194 ? -10.407 13.709 1.731 1.00 93.88 194 PHE A N 1
ATOM 1564 C CA . PHE A 1 194 ? -10.964 12.387 1.443 1.00 93.88 194 PHE A CA 1
ATOM 1565 C C . PHE A 1 194 ? -10.960 11.468 2.678 1.00 93.88 194 PHE A C 1
ATOM 1567 O O . PHE A 1 194 ? -11.997 10.903 3.025 1.00 93.88 194 PHE A O 1
ATOM 1574 N N . TYR A 1 195 ? -9.838 11.366 3.402 1.00 93.62 195 TYR A N 1
ATOM 1575 C CA . TYR A 1 195 ? -9.763 10.580 4.643 1.00 93.62 195 TYR A CA 1
ATOM 1576 C C . TYR A 1 195 ? -10.660 11.141 5.755 1.00 93.62 195 TYR A C 1
ATOM 1578 O O . TYR A 1 195 ? -11.211 10.379 6.552 1.00 93.62 195 TYR A O 1
ATOM 1586 N N . HIS A 1 196 ? -10.856 12.461 5.807 1.00 92.75 196 HIS A N 1
ATOM 1587 C CA . HIS A 1 196 ? -11.791 13.084 6.748 1.00 92.75 196 HIS A CA 1
ATOM 1588 C C . HIS A 1 196 ? -13.253 12.724 6.443 1.00 92.75 196 HIS A C 1
ATOM 1590 O O . HIS A 1 196 ? -13.984 12.332 7.355 1.00 92.75 196 HIS A O 1
ATOM 1596 N N . ILE A 1 197 ? -13.660 12.763 5.168 1.00 90.94 197 ILE A N 1
ATOM 1597 C CA . ILE A 1 197 ? -14.977 12.276 4.721 1.00 90.94 197 ILE A CA 1
ATOM 1598 C C . ILE A 1 197 ? -15.138 10.789 5.057 1.00 90.94 197 ILE A C 1
ATOM 1600 O O . ILE A 1 197 ? -16.148 10.407 5.645 1.00 90.94 197 ILE A O 1
ATOM 1604 N N . LEU A 1 198 ? -14.142 9.955 4.744 1.00 89.94 198 LEU A N 1
ATOM 1605 C CA . LEU A 1 198 ? -14.187 8.514 5.002 1.00 89.94 198 LEU A CA 1
ATOM 1606 C C . LEU A 1 198 ? -14.367 8.214 6.501 1.00 89.94 198 LEU A C 1
ATOM 1608 O O . LEU A 1 198 ? -15.247 7.443 6.877 1.00 89.94 198 LEU A O 1
ATOM 1612 N N . SER A 1 199 ? -13.610 8.903 7.362 1.00 87.25 199 SER A N 1
ATOM 1613 C CA . SER A 1 199 ? -13.730 8.812 8.824 1.00 87.25 199 SER A CA 1
ATOM 1614 C C . SER A 1 199 ? -15.082 9.306 9.357 1.00 87.25 199 SER A C 1
ATOM 1616 O O . SER A 1 199 ? -15.546 8.841 10.402 1.00 87.25 199 SER A O 1
ATOM 1618 N N . TYR A 1 200 ? -15.722 10.268 8.687 1.00 86.19 200 TYR A N 1
ATOM 1619 C CA . TYR A 1 200 ? -17.077 10.694 9.031 1.00 86.19 200 TYR A CA 1
ATOM 1620 C C . TYR A 1 200 ? -18.114 9.639 8.626 1.00 86.19 200 TYR A C 1
ATOM 1622 O O . TYR A 1 200 ? -18.927 9.246 9.458 1.00 86.19 200 TYR A O 1
ATOM 1630 N N . ILE A 1 201 ? -18.043 9.124 7.394 1.00 85.94 201 ILE A N 1
ATOM 1631 C CA . ILE A 1 201 ? -18.940 8.073 6.886 1.00 85.94 201 ILE A CA 1
ATOM 1632 C C . ILE A 1 201 ? -18.862 6.815 7.761 1.00 85.94 201 ILE A C 1
ATOM 1634 O O . ILE A 1 201 ? -19.898 6.278 8.144 1.00 85.94 201 ILE A O 1
ATOM 1638 N N . GLU A 1 202 ? -17.660 6.384 8.152 1.00 84.06 202 GLU A N 1
ATOM 1639 C CA . GLU A 1 202 ? -17.461 5.249 9.064 1.00 84.06 202 GLU A CA 1
ATOM 1640 C C . GLU A 1 202 ? -18.176 5.465 10.411 1.00 84.06 202 GLU A C 1
ATOM 1642 O O . GLU A 1 202 ? -18.880 4.579 10.898 1.00 84.06 202 GLU A O 1
ATOM 1647 N N . ARG A 1 203 ? -18.072 6.673 10.986 1.00 81.88 203 ARG A N 1
ATOM 1648 C CA . ARG A 1 203 ? -18.769 7.046 12.229 1.00 81.88 203 ARG A CA 1
ATOM 1649 C C . ARG A 1 203 ? -20.289 7.110 12.075 1.00 81.88 203 ARG A C 1
ATOM 1651 O O . ARG A 1 203 ? -20.984 6.803 13.037 1.00 81.88 203 ARG A O 1
ATOM 1658 N N . VAL A 1 204 ? -20.805 7.490 10.906 1.00 83.56 204 VAL A N 1
ATOM 1659 C CA . VAL A 1 204 ? -22.251 7.518 10.621 1.00 83.56 204 VAL A CA 1
ATOM 1660 C C . VAL A 1 204 ? -22.811 6.107 10.416 1.00 83.56 204 VAL A C 1
ATOM 1662 O O . VAL A 1 204 ? -23.891 5.812 10.917 1.00 83.56 204 VAL A O 1
ATOM 1665 N N . LEU A 1 205 ? -22.089 5.228 9.712 1.00 82.56 205 LEU A N 1
ATOM 1666 C CA . LEU A 1 205 ? -22.551 3.871 9.386 1.00 82.56 205 LEU A CA 1
ATOM 1667 C C . LEU A 1 205 ? -22.387 2.867 10.537 1.00 82.56 205 LEU A C 1
ATOM 1669 O O . LEU A 1 205 ? -23.221 1.978 10.688 1.00 82.56 205 LEU A O 1
ATOM 1673 N N . PHE A 1 206 ? -21.320 2.987 11.334 1.00 78.12 206 PHE A N 1
ATOM 1674 C CA . PHE A 1 206 ? -20.958 2.002 12.366 1.00 78.12 206 PHE A CA 1
ATOM 1675 C C . PHE A 1 206 ? -20.945 2.572 13.797 1.00 78.12 206 PHE A C 1
ATOM 1677 O O . PHE A 1 206 ? -20.628 1.858 14.754 1.00 78.12 206 PHE A O 1
ATOM 1684 N N . GLY A 1 207 ? -21.286 3.851 13.975 1.00 66.31 207 GLY A N 1
ATOM 1685 C CA . GLY A 1 207 ? -21.362 4.495 15.284 1.00 66.31 207 GLY A CA 1
ATOM 1686 C C . GLY A 1 207 ? -22.564 4.029 16.110 1.00 66.31 207 GLY A C 1
ATOM 1687 O O . GLY A 1 207 ? -23.697 4.028 15.644 1.00 66.31 207 GLY A O 1
ATOM 1688 N N . LYS A 1 208 ? -22.334 3.703 17.389 1.00 52.28 208 LYS A N 1
ATOM 1689 C CA . LYS A 1 208 ? -23.405 3.379 18.359 1.00 52.28 208 LYS A CA 1
ATOM 1690 C C . LYS A 1 208 ? -24.164 4.604 18.901 1.00 52.28 208 LYS A C 1
ATOM 1692 O O . LYS A 1 208 ? -25.072 4.442 19.710 1.00 52.28 208 LYS A O 1
ATOM 1697 N N . SER A 1 209 ? -23.786 5.810 18.484 1.00 56.88 209 SER A N 1
ATOM 1698 C CA . SER A 1 209 ? -24.343 7.080 18.960 1.00 56.88 209 SER A CA 1
ATOM 1699 C C . SER A 1 209 ? -24.748 7.945 17.775 1.00 56.88 209 SER A C 1
ATOM 1701 O O . SER A 1 209 ? -24.059 7.932 16.756 1.00 56.88 209 SER A O 1
ATOM 1703 N N . SER A 1 210 ? -25.815 8.736 17.931 1.00 57.88 210 SER A N 1
ATOM 1704 C CA . SER A 1 210 ? -26.233 9.710 16.915 1.00 57.88 210 SER A CA 1
ATOM 1705 C C . SER A 1 210 ? -25.055 10.623 16.533 1.00 57.88 210 SER A C 1
ATOM 1707 O O . SER A 1 210 ? -24.448 11.218 17.434 1.00 57.88 210 SER A O 1
ATOM 1709 N N . PRO A 1 211 ? -24.680 10.717 15.244 1.00 60.75 211 PRO A N 1
ATOM 1710 C CA . PRO A 1 211 ? -23.526 11.497 14.827 1.00 60.75 211 PRO A CA 1
ATOM 1711 C C . PRO A 1 211 ? -23.767 12.992 15.062 1.00 60.75 211 PRO A C 1
ATOM 1713 O O . PRO A 1 211 ? -24.826 13.533 14.745 1.00 60.75 211 PRO A O 1
ATOM 1716 N N . SER A 1 212 ? -22.751 13.687 15.577 1.00 64.94 212 SER A N 1
ATOM 1717 C CA . SER A 1 212 ? -22.724 15.151 15.569 1.00 64.94 212 SER A CA 1
ATOM 1718 C C . SER A 1 212 ? -22.701 15.685 14.129 1.00 64.94 212 SER A C 1
ATOM 1720 O O . SER A 1 212 ? -22.322 14.967 13.197 1.00 64.94 212 SER A O 1
ATOM 1722 N N . SER A 1 213 ? -23.055 16.960 13.939 1.00 75.62 213 SER A N 1
ATOM 1723 C CA . SER A 1 213 ? -23.000 17.598 12.619 1.00 75.62 213 SER A CA 1
ATOM 1724 C C . SER A 1 213 ? -21.610 17.484 11.980 1.00 75.62 213 SER A C 1
ATOM 1726 O O . SER A 1 213 ? -20.583 17.454 12.666 1.00 75.62 213 SER A O 1
ATOM 1728 N N . PHE A 1 214 ? -21.582 17.402 10.647 1.00 81.50 214 PHE A N 1
ATOM 1729 C CA . PHE A 1 214 ? -20.343 17.317 9.880 1.00 81.50 214 PHE A CA 1
ATOM 1730 C C . PHE A 1 214 ? -19.444 18.531 10.160 1.00 81.50 214 PHE A C 1
ATOM 1732 O O . PHE A 1 214 ? -19.820 19.677 9.908 1.00 81.50 214 PHE A O 1
ATOM 1739 N N . GLN A 1 215 ? -18.242 18.274 10.675 1.00 83.81 215 GLN A N 1
ATOM 1740 C CA . GLN A 1 215 ? -17.215 19.296 10.841 1.00 83.81 215 GLN A CA 1
ATOM 1741 C C . GLN A 1 215 ? -16.486 19.479 9.511 1.00 83.81 215 GLN A C 1
ATOM 1743 O O . GLN A 1 215 ? -15.898 18.532 9.003 1.00 83.81 215 GLN A O 1
ATOM 1748 N N . TRP A 1 216 ? -16.492 20.692 8.961 1.00 81.88 216 TRP A N 1
ATOM 1749 C CA . TRP A 1 216 ? -15.847 20.983 7.674 1.00 81.88 216 TRP A CA 1
ATOM 1750 C C . TRP A 1 216 ? -14.314 20.949 7.712 1.00 81.88 216 TRP A C 1
ATOM 1752 O O . TRP A 1 216 ? -13.688 20.729 6.679 1.00 81.88 216 TRP A O 1
ATOM 1762 N N . PHE A 1 217 ? -13.706 21.154 8.882 1.00 86.69 217 PHE A N 1
ATOM 1763 C CA . PHE A 1 217 ? -12.253 21.130 9.036 1.00 86.69 217 PHE A CA 1
ATOM 1764 C C . PHE A 1 217 ? -11.737 19.701 9.267 1.00 86.69 217 PHE A C 1
ATOM 1766 O O . PHE A 1 217 ? -12.300 18.991 10.107 1.00 86.69 217 PHE A O 1
ATOM 1773 N N . PRO A 1 218 ? -10.667 19.279 8.566 1.00 88.19 218 PRO A N 1
ATOM 1774 C CA . PRO A 1 218 ? -10.106 17.946 8.720 1.00 88.19 218 PRO A CA 1
ATOM 1775 C C . PRO A 1 218 ? -9.496 17.749 10.107 1.00 88.19 218 PRO A C 1
ATOM 1777 O O . PRO A 1 218 ? -8.861 18.647 10.664 1.00 88.19 218 PRO A O 1
ATOM 1780 N N . THR A 1 219 ? -9.651 16.548 10.665 1.00 89.69 219 THR A N 1
ATOM 1781 C CA . THR A 1 219 ? -8.997 16.215 11.938 1.00 89.69 219 THR A CA 1
ATOM 1782 C C . THR A 1 219 ? -7.470 16.116 11.776 1.00 89.69 219 THR A C 1
ATOM 1784 O O . THR A 1 219 ? -6.997 15.764 10.692 1.00 89.69 219 THR A O 1
ATOM 1787 N N . PRO A 1 220 ? -6.671 16.316 12.847 1.00 90.19 220 PRO A N 1
ATOM 1788 C CA . PRO A 1 220 ? -5.221 16.086 12.803 1.00 90.19 220 PRO A CA 1
ATOM 1789 C C . PRO A 1 220 ? -4.833 14.664 12.363 1.00 90.19 220 PRO A C 1
ATOM 1791 O O . PRO A 1 220 ? -3.769 14.461 11.783 1.00 90.19 220 PRO A O 1
ATOM 1794 N N . LEU A 1 221 ? -5.711 13.683 12.604 1.00 88.56 221 LEU A N 1
ATOM 1795 C CA . LEU A 1 221 ? -5.534 12.301 12.162 1.00 88.56 221 LEU A CA 1
ATOM 1796 C C . LEU A 1 221 ? -5.640 12.183 10.633 1.00 88.56 221 LEU A C 1
ATOM 1798 O O . LEU A 1 221 ? -4.782 11.573 10.000 1.00 88.56 221 LEU A O 1
ATOM 1802 N N . SER A 1 222 ? -6.656 12.820 10.046 1.00 92.69 222 SER A N 1
ATOM 1803 C CA . SER A 1 222 ? -6.883 12.869 8.596 1.00 92.69 222 SER A CA 1
ATOM 1804 C C . SER A 1 222 ? -5.799 13.674 7.870 1.00 92.69 222 SER A C 1
ATOM 1806 O O . SER A 1 222 ? -5.366 13.276 6.793 1.00 92.69 222 SER A O 1
ATOM 1808 N N . LEU A 1 223 ? -5.312 14.762 8.485 1.00 94.06 223 LEU A N 1
ATOM 1809 C CA . LEU A 1 223 ? -4.161 15.534 7.999 1.00 94.06 223 LEU A CA 1
ATOM 1810 C C . LEU A 1 223 ? -2.909 14.655 7.901 1.00 94.06 223 LEU A C 1
ATOM 1812 O O . LEU A 1 223 ? -2.253 14.617 6.862 1.00 94.06 223 LEU A O 1
ATOM 1816 N N . TRP A 1 224 ? -2.594 13.913 8.967 1.00 93.62 224 TRP A N 1
ATOM 1817 C CA . TRP A 1 224 ? -1.471 12.981 8.942 1.00 93.62 224 TRP A CA 1
ATOM 1818 C C . TRP A 1 224 ? -1.645 11.911 7.859 1.00 93.62 224 TRP A C 1
ATOM 1820 O O . TRP A 1 224 ? -0.684 11.573 7.184 1.00 93.62 224 TRP A O 1
ATOM 1830 N N . GLU A 1 225 ? -2.854 11.394 7.646 1.00 92.88 225 GLU A N 1
ATOM 1831 C CA . GLU A 1 225 ? -3.117 10.362 6.631 1.00 92.88 225 GLU A CA 1
ATOM 1832 C C . GLU A 1 225 ? -2.940 10.885 5.197 1.00 92.88 225 GLU A C 1
ATOM 1834 O O . GLU A 1 225 ? -2.377 10.184 4.347 1.00 92.88 225 GLU A O 1
ATOM 1839 N N . GLY A 1 226 ? -3.311 12.146 4.951 1.00 93.75 226 GLY A N 1
ATOM 1840 C CA . GLY A 1 226 ? -3.004 12.852 3.708 1.00 93.75 226 GLY A CA 1
ATOM 1841 C C . GLY A 1 226 ? -1.504 13.083 3.494 1.00 93.75 226 GLY A C 1
ATOM 1842 O O . GLY A 1 226 ? -1.022 12.867 2.387 1.00 93.75 226 GLY A O 1
ATOM 1843 N N . ILE A 1 227 ? -0.753 13.450 4.541 1.00 95.00 227 ILE A N 1
ATOM 1844 C CA . ILE A 1 227 ? 0.714 13.648 4.491 1.00 95.00 227 ILE A CA 1
ATOM 1845 C C . ILE A 1 227 ? 1.471 12.318 4.351 1.00 95.00 227 ILE A C 1
ATOM 1847 O O . ILE A 1 227 ? 2.457 12.230 3.623 1.00 95.00 227 ILE A O 1
ATOM 1851 N N . TYR A 1 228 ? 1.022 11.266 5.034 1.00 95.31 228 TYR A N 1
ATOM 1852 C CA . TYR A 1 228 ? 1.700 9.973 5.066 1.00 95.31 228 TYR A CA 1
ATOM 1853 C C . TYR A 1 228 ? 1.554 9.203 3.747 1.00 95.31 228 TYR A C 1
ATOM 1855 O O . TYR A 1 228 ? 2.452 8.463 3.362 1.00 95.31 228 TYR A O 1
ATOM 1863 N N . THR A 1 229 ? 0.466 9.419 3.004 1.00 94.12 229 THR A N 1
ATOM 1864 C CA . THR A 1 229 ? 0.216 8.744 1.718 1.00 94.12 229 THR A CA 1
ATOM 1865 C C . THR A 1 229 ? 1.310 8.986 0.653 1.00 94.12 229 THR A C 1
ATOM 1867 O O . THR A 1 229 ? 1.838 7.996 0.142 1.00 94.12 229 THR A O 1
ATOM 1870 N N . PRO A 1 230 ? 1.752 10.223 0.337 1.00 94.44 230 PRO A N 1
ATOM 1871 C CA . PRO A 1 230 ? 2.892 10.435 -0.561 1.00 94.44 230 PRO A CA 1
ATOM 1872 C C . PRO A 1 230 ? 4.236 9.977 0.034 1.00 94.44 230 PRO A C 1
ATOM 1874 O O . PRO A 1 230 ? 5.127 9.602 -0.723 1.00 94.44 230 PRO A O 1
ATOM 1877 N N . ILE A 1 231 ? 4.395 9.931 1.363 1.00 95.25 231 ILE A N 1
ATOM 1878 C CA . ILE A 1 231 ? 5.591 9.336 1.991 1.00 95.25 231 ILE A CA 1
ATOM 1879 C C . ILE A 1 231 ? 5.639 7.826 1.711 1.00 95.25 231 ILE A C 1
ATOM 1881 O O . ILE A 1 231 ? 6.679 7.309 1.308 1.00 95.25 231 ILE A O 1
ATOM 1885 N N . VAL A 1 232 ? 4.512 7.119 1.857 1.00 96.38 232 VAL A N 1
ATOM 1886 C CA . VAL A 1 232 ? 4.398 5.692 1.509 1.00 96.38 232 VAL A CA 1
ATOM 1887 C C . VAL A 1 232 ? 4.667 5.467 0.022 1.00 96.38 232 VAL A C 1
ATOM 1889 O O . VAL A 1 232 ? 5.383 4.529 -0.322 1.00 96.38 232 VAL A O 1
ATOM 1892 N N . LEU A 1 233 ? 4.168 6.342 -0.856 1.00 95.19 233 LEU A N 1
ATOM 1893 C CA . LEU A 1 233 ? 4.456 6.298 -2.292 1.00 95.19 233 LEU A CA 1
ATOM 1894 C C . LEU A 1 233 ? 5.959 6.403 -2.590 1.00 95.19 233 LEU A C 1
ATOM 1896 O O . LEU A 1 233 ? 6.507 5.545 -3.274 1.00 95.19 233 LEU A O 1
ATOM 1900 N N . LEU A 1 234 ? 6.639 7.415 -2.047 1.00 94.12 234 LEU A N 1
ATOM 1901 C CA . LEU A 1 234 ? 8.070 7.619 -2.286 1.00 94.12 234 LEU A CA 1
ATOM 1902 C C . LEU A 1 234 ? 8.919 6.468 -1.727 1.00 94.12 234 LEU A C 1
ATOM 1904 O O . LEU A 1 234 ? 9.857 6.018 -2.387 1.00 94.12 234 LEU A O 1
ATOM 1908 N N . LEU A 1 235 ? 8.580 5.956 -0.539 1.00 95.00 235 LEU A N 1
ATOM 1909 C CA . LEU A 1 235 ? 9.297 4.838 0.080 1.00 95.00 235 LEU A CA 1
ATOM 1910 C C . LEU A 1 235 ? 9.069 3.517 -0.667 1.00 95.00 235 LEU A C 1
ATOM 1912 O O . LEU A 1 235 ? 10.025 2.778 -0.881 1.00 95.00 235 LEU A O 1
ATOM 1916 N N . SER A 1 236 ? 7.839 3.227 -1.099 1.00 95.50 236 SER A N 1
ATOM 1917 C CA . SER A 1 236 ? 7.531 2.025 -1.890 1.00 95.50 236 SER A CA 1
ATOM 1918 C C . SER A 1 236 ? 8.197 2.062 -3.268 1.00 95.50 236 SER A C 1
ATOM 1920 O O . SER A 1 236 ? 8.810 1.074 -3.656 1.00 95.50 236 SER A O 1
ATOM 1922 N N . ILE A 1 237 ? 8.191 3.204 -3.969 1.00 93.31 237 ILE A N 1
ATOM 1923 C CA . ILE A 1 237 ? 8.947 3.374 -5.226 1.00 93.31 237 ILE A CA 1
ATOM 1924 C C . ILE A 1 237 ? 10.456 3.201 -4.990 1.00 93.31 237 ILE A C 1
ATOM 1926 O O . ILE A 1 237 ? 11.112 2.490 -5.745 1.00 93.31 237 ILE A O 1
ATOM 1930 N N . SER A 1 238 ? 11.012 3.777 -3.918 1.00 92.94 238 SER A N 1
ATOM 1931 C CA . SER A 1 238 ? 12.435 3.597 -3.580 1.00 92.94 238 SER A CA 1
ATOM 1932 C C . SER A 1 238 ? 12.787 2.126 -3.324 1.00 92.94 238 SER A C 1
ATOM 1934 O O . SER A 1 238 ? 13.842 1.668 -3.753 1.00 92.94 238 SER A O 1
ATOM 1936 N N . ILE A 1 239 ? 11.899 1.367 -2.670 1.00 90.81 239 ILE A N 1
ATOM 1937 C CA . ILE A 1 239 ? 12.061 -0.082 -2.472 1.00 90.81 239 ILE A CA 1
ATOM 1938 C C . ILE A 1 239 ? 12.039 -0.816 -3.817 1.00 90.81 239 ILE A C 1
ATOM 1940 O O . ILE A 1 239 ? 12.918 -1.637 -4.055 1.00 90.81 239 ILE A O 1
ATOM 1944 N N . VAL A 1 240 ? 11.094 -0.505 -4.713 1.00 90.94 240 VAL A N 1
ATOM 1945 C CA . VAL A 1 240 ? 11.040 -1.091 -6.066 1.00 90.94 240 VAL A CA 1
ATOM 1946 C C . VAL A 1 240 ? 12.345 -0.842 -6.815 1.00 90.94 240 VAL A C 1
ATOM 1948 O O . VAL A 1 240 ? 12.934 -1.787 -7.324 1.00 90.94 240 VAL A O 1
ATOM 1951 N N . VAL A 1 241 ? 12.835 0.400 -6.834 1.00 88.75 241 VAL A N 1
ATOM 1952 C CA . VAL A 1 241 ? 14.092 0.761 -7.504 1.00 88.75 241 VAL A CA 1
ATOM 1953 C C . VAL A 1 241 ? 15.263 -0.040 -6.929 1.00 88.75 241 VAL A C 1
ATOM 1955 O O . VAL A 1 241 ? 15.958 -0.713 -7.681 1.00 88.75 241 VAL A O 1
ATOM 1958 N N . LEU A 1 242 ? 15.445 -0.060 -5.604 1.00 87.88 242 LEU A N 1
ATOM 1959 C CA . LEU A 1 242 ? 16.527 -0.818 -4.958 1.00 87.88 242 LEU A CA 1
ATOM 1960 C C . LEU A 1 242 ? 16.452 -2.333 -5.206 1.00 87.88 242 LEU A C 1
ATOM 1962 O O . LEU A 1 242 ? 17.487 -2.994 -5.244 1.00 87.88 242 LEU A O 1
ATOM 1966 N N . VAL A 1 243 ? 15.245 -2.883 -5.354 1.00 83.94 243 VAL A N 1
ATOM 1967 C CA . VAL A 1 243 ? 15.019 -4.317 -5.577 1.00 83.94 243 VAL A CA 1
ATOM 1968 C C . VAL A 1 243 ? 15.180 -4.703 -7.044 1.00 83.94 243 VAL A C 1
ATOM 1970 O O . VAL A 1 243 ? 15.690 -5.782 -7.310 1.00 83.94 243 VAL A O 1
ATOM 1973 N N . ILE A 1 244 ? 14.752 -3.860 -7.987 1.00 82.31 244 ILE A N 1
ATOM 1974 C CA . ILE A 1 244 ? 14.750 -4.170 -9.425 1.00 82.31 244 ILE A CA 1
ATOM 1975 C C . ILE A 1 244 ? 16.081 -3.798 -10.095 1.00 82.31 244 ILE A C 1
ATOM 1977 O O . ILE A 1 244 ? 16.517 -4.531 -10.978 1.00 82.31 244 ILE A O 1
ATOM 1981 N N . LEU A 1 245 ? 16.762 -2.726 -9.659 1.00 81.31 245 LEU A N 1
ATOM 1982 C CA . LEU A 1 245 ? 18.034 -2.261 -10.246 1.00 81.31 245 LEU A CA 1
ATOM 1983 C C . LEU A 1 245 ? 19.080 -3.373 -10.482 1.00 81.31 245 LEU A C 1
ATOM 1985 O O . LEU A 1 245 ? 19.627 -3.406 -11.583 1.00 81.31 245 LEU A O 1
ATOM 1989 N N . PRO A 1 246 ? 19.354 -4.302 -9.537 1.00 79.06 246 PRO A N 1
ATOM 1990 C CA . PRO A 1 246 ? 20.356 -5.357 -9.735 1.00 79.06 246 PRO A CA 1
ATOM 1991 C C . PRO A 1 246 ? 20.009 -6.372 -10.833 1.00 79.06 246 PRO A C 1
ATOM 1993 O O . PRO A 1 246 ? 20.868 -7.156 -11.225 1.00 79.06 246 PRO A O 1
ATOM 1996 N N . PHE A 1 247 ? 18.757 -6.392 -11.297 1.00 73.69 247 PHE A N 1
ATOM 1997 C CA . PHE A 1 247 ? 18.244 -7.347 -12.280 1.00 73.69 247 PHE A CA 1
ATOM 1998 C C . PHE A 1 247 ? 17.993 -6.719 -13.654 1.00 73.69 247 PHE A C 1
ATOM 2000 O O . PHE A 1 247 ? 17.472 -7.397 -14.538 1.00 73.69 247 PHE A O 1
ATOM 2007 N N . ILE A 1 248 ? 18.349 -5.450 -13.867 1.00 74.56 248 ILE A N 1
ATOM 2008 C CA . ILE A 1 248 ? 18.280 -4.850 -15.202 1.00 74.56 248 ILE A CA 1
ATOM 2009 C C . ILE A 1 248 ? 19.568 -5.225 -15.966 1.00 74.56 248 ILE A C 1
ATOM 2011 O O . ILE A 1 248 ? 20.659 -4.910 -15.486 1.00 74.56 248 ILE A O 1
ATOM 2015 N N . PRO A 1 249 ? 19.478 -5.897 -17.133 1.00 68.81 249 PRO A N 1
ATOM 2016 C CA . PRO A 1 249 ? 20.630 -6.360 -17.909 1.00 68.81 249 PRO A CA 1
ATOM 2017 C C . PRO A 1 249 ? 21.359 -5.188 -18.585 1.00 68.81 249 PRO A C 1
ATOM 2019 O O . PRO A 1 249 ? 21.156 -4.894 -19.759 1.00 68.81 249 PRO A O 1
ATOM 2022 N N . TRP A 1 250 ? 22.204 -4.494 -17.821 1.00 64.81 250 TRP A N 1
ATOM 2023 C CA . TRP A 1 250 ? 22.906 -3.285 -18.272 1.00 64.81 250 TRP A CA 1
ATOM 2024 C C . TRP A 1 250 ? 24.008 -3.564 -19.308 1.00 64.81 250 TRP A C 1
ATOM 2026 O O . TRP A 1 250 ? 24.269 -2.732 -20.173 1.00 64.81 250 TRP A O 1
ATOM 2036 N N . GLU A 1 251 ? 24.642 -4.735 -19.212 1.00 57.62 251 GLU A N 1
ATOM 2037 C CA . GLU A 1 251 ? 25.815 -5.132 -20.006 1.00 57.62 251 GLU A CA 1
ATOM 2038 C C . GLU A 1 251 ? 25.421 -5.881 -21.293 1.00 57.62 251 GLU A C 1
ATOM 2040 O O . GLU A 1 251 ? 25.905 -5.572 -22.380 1.00 57.62 251 GLU A O 1
ATOM 2045 N N . THR A 1 252 ? 24.504 -6.852 -21.198 1.00 55.91 252 THR A N 1
ATOM 2046 C CA . THR A 1 252 ? 24.255 -7.868 -22.243 1.00 55.91 252 THR A CA 1
ATOM 2047 C C . THR A 1 252 ? 23.546 -7.369 -23.504 1.00 55.91 252 THR A C 1
ATOM 2049 O O . THR A 1 252 ? 23.374 -8.151 -24.435 1.00 55.91 252 THR A O 1
ATOM 2052 N N . CYS A 1 253 ? 23.148 -6.095 -23.575 1.00 52.16 253 CYS A N 1
ATOM 2053 C CA . CYS A 1 253 ? 22.475 -5.533 -24.753 1.00 52.16 253 CYS A CA 1
ATOM 2054 C C . CYS A 1 253 ? 23.097 -4.236 -25.295 1.00 52.16 253 CYS A C 1
ATOM 2056 O O . CYS A 1 253 ? 22.615 -3.739 -26.312 1.00 52.16 253 CYS A O 1
ATOM 2058 N N . GLN A 1 254 ? 24.175 -3.698 -24.702 1.00 49.00 254 GLN A N 1
ATOM 2059 C CA . GLN A 1 254 ? 24.855 -2.519 -25.272 1.00 49.00 254 GLN A CA 1
ATOM 2060 C C . GLN A 1 254 ? 25.468 -2.792 -26.653 1.00 49.00 254 GLN A C 1
ATOM 2062 O O . GLN A 1 254 ? 25.576 -1.877 -27.467 1.00 49.00 254 GLN A O 1
ATOM 2067 N N . THR A 1 255 ? 25.849 -4.039 -26.928 1.00 46.19 255 THR A N 1
ATOM 2068 C CA . THR A 1 255 ? 26.378 -4.472 -28.225 1.00 46.19 255 THR A CA 1
ATOM 2069 C C . THR A 1 255 ? 25.276 -4.782 -29.241 1.00 46.19 255 THR A C 1
ATOM 2071 O O . THR A 1 255 ? 25.415 -4.388 -30.391 1.00 46.19 255 THR A O 1
ATOM 2074 N N . GLU A 1 256 ? 24.171 -5.429 -28.847 1.00 47.00 256 GLU A N 1
ATOM 2075 C CA . GLU A 1 256 ? 23.108 -5.876 -29.775 1.00 47.00 256 GLU A CA 1
ATOM 2076 C C . GLU A 1 256 ? 22.057 -4.803 -30.119 1.00 47.00 256 GLU A C 1
ATOM 2078 O O . GLU A 1 256 ? 21.535 -4.802 -31.234 1.00 47.00 256 GLU A O 1
ATOM 2083 N N . LEU A 1 257 ? 21.798 -3.819 -29.243 1.00 46.66 257 LEU A N 1
ATOM 2084 C CA . LEU A 1 257 ? 20.927 -2.670 -29.569 1.00 46.66 257 LEU A CA 1
ATOM 2085 C C . LEU A 1 257 ? 21.457 -1.816 -30.739 1.00 46.66 257 LEU A C 1
ATOM 2087 O O . LEU A 1 257 ? 20.712 -1.021 -31.307 1.00 46.66 257 LEU A O 1
ATOM 2091 N N . LEU A 1 258 ? 22.725 -1.996 -31.118 1.00 51.00 258 LEU A N 1
ATOM 2092 C CA . LEU A 1 258 ? 23.373 -1.342 -32.256 1.00 51.00 258 LEU A CA 1
ATOM 2093 C C . LEU A 1 258 ? 23.112 -2.035 -33.610 1.00 51.00 258 LEU A C 1
ATOM 2095 O O . LEU A 1 258 ? 23.498 -1.473 -34.635 1.00 51.00 258 LEU A O 1
ATOM 2099 N N . PHE A 1 259 ? 22.481 -3.219 -33.632 1.00 47.47 259 PHE A N 1
ATOM 2100 C CA . PHE A 1 259 ? 22.294 -4.045 -34.841 1.00 47.47 259 PHE A CA 1
ATOM 2101 C C . PHE A 1 259 ? 20.829 -4.295 -35.243 1.00 47.47 259 PHE A C 1
ATOM 2103 O O . PHE A 1 259 ? 20.591 -4.979 -36.235 1.00 47.47 259 PHE A O 1
ATOM 2110 N N . GLU A 1 260 ? 19.864 -3.723 -34.511 1.00 52.84 260 GLU A N 1
ATOM 2111 C CA . GLU A 1 260 ? 18.419 -3.759 -34.821 1.00 52.84 260 GLU A CA 1
ATOM 2112 C C . GLU A 1 260 ? 17.828 -5.182 -34.981 1.00 52.84 260 GLU A C 1
ATOM 2114 O O . GLU A 1 260 ? 16.880 -5.411 -35.732 1.00 52.84 260 GLU A O 1
ATOM 2119 N N . ASP A 1 261 ? 18.349 -6.155 -34.221 1.00 60.72 261 ASP A N 1
ATOM 2120 C CA . ASP A 1 261 ? 17.772 -7.502 -34.171 1.00 60.72 261 ASP A CA 1
ATOM 2121 C C . ASP A 1 261 ? 16.405 -7.509 -33.458 1.00 60.72 261 ASP A C 1
ATOM 2123 O O . ASP A 1 261 ? 16.284 -7.333 -32.239 1.00 60.72 261 ASP A O 1
ATOM 2127 N N . THR A 1 262 ? 15.360 -7.780 -34.240 1.00 61.03 262 THR A N 1
ATOM 2128 C CA . THR A 1 262 ? 13.982 -7.937 -33.756 1.00 61.03 262 THR A CA 1
ATOM 2129 C C . THR A 1 262 ? 13.808 -9.098 -32.769 1.00 61.03 262 THR A C 1
ATOM 2131 O O . THR A 1 262 ? 12.912 -9.038 -31.924 1.00 61.03 262 THR A O 1
ATOM 2134 N N . SER A 1 263 ? 14.648 -10.138 -32.812 1.00 67.00 263 SER A N 1
ATOM 2135 C CA . SER A 1 263 ? 14.616 -11.243 -31.847 1.00 67.00 263 SER A CA 1
ATOM 2136 C C . SER A 1 263 ? 15.084 -10.772 -30.467 1.00 67.00 263 SER A C 1
ATOM 2138 O O . SER A 1 263 ? 14.368 -10.940 -29.472 1.00 67.00 263 SER A O 1
ATOM 2140 N N . CYS A 1 264 ? 16.226 -10.080 -30.406 1.00 67.31 264 CYS A N 1
ATOM 2141 C CA . CYS A 1 264 ? 16.730 -9.462 -29.186 1.00 67.31 264 CYS A CA 1
ATOM 2142 C C . CYS A 1 264 ? 15.760 -8.407 -28.626 1.00 67.31 264 CYS A C 1
ATOM 2144 O O . CYS A 1 264 ? 15.442 -8.465 -27.437 1.00 67.31 264 CYS A O 1
ATOM 2146 N N . GLN A 1 265 ? 15.189 -7.521 -29.457 1.00 69.19 265 GLN A N 1
ATOM 2147 C CA . GLN A 1 265 ? 14.188 -6.554 -28.978 1.00 69.19 265 GLN A CA 1
ATOM 2148 C C . GLN A 1 265 ? 12.954 -7.226 -28.363 1.00 69.19 265 GLN A C 1
ATOM 2150 O O . GLN A 1 265 ? 12.545 -6.849 -27.266 1.00 69.19 265 GLN A O 1
ATOM 2155 N N . ASN A 1 266 ? 12.395 -8.262 -28.998 1.00 72.62 266 ASN A N 1
ATOM 2156 C CA . ASN A 1 266 ? 11.272 -9.007 -28.422 1.00 72.62 266 ASN A CA 1
ATOM 2157 C C . ASN A 1 266 ? 11.661 -9.713 -27.110 1.00 72.62 266 ASN A C 1
ATOM 2159 O O . ASN A 1 266 ? 10.871 -9.745 -26.167 1.00 72.62 266 ASN A O 1
ATOM 2163 N N . ARG A 1 267 ? 12.879 -10.261 -27.006 1.00 70.44 267 ARG A N 1
ATOM 2164 C CA . ARG A 1 267 ? 13.385 -10.892 -25.774 1.00 70.44 267 ARG A CA 1
ATOM 2165 C C . ARG A 1 267 ? 13.541 -9.876 -24.635 1.00 70.44 267 ARG A C 1
ATOM 2167 O O . ARG A 1 267 ? 13.126 -10.166 -23.515 1.00 70.44 267 ARG A O 1
ATOM 2174 N N . ILE A 1 268 ? 14.074 -8.686 -24.925 1.00 72.50 268 ILE A N 1
ATOM 2175 C CA . ILE A 1 268 ? 14.186 -7.575 -23.967 1.00 72.50 268 ILE A CA 1
ATOM 2176 C C . ILE A 1 268 ? 12.797 -7.086 -23.550 1.00 72.50 268 ILE A C 1
ATOM 2178 O O . ILE A 1 268 ? 12.558 -6.935 -22.357 1.00 72.50 268 ILE A O 1
ATOM 2182 N N . GLN A 1 269 ? 11.870 -6.881 -24.491 1.00 78.00 269 GLN A N 1
ATOM 2183 C CA . GLN A 1 269 ? 10.525 -6.398 -24.171 1.00 78.00 269 GLN A CA 1
ATOM 2184 C C . GLN A 1 269 ? 9.787 -7.384 -23.258 1.00 78.00 269 GLN A C 1
ATOM 2186 O O . GLN A 1 269 ? 9.334 -6.989 -22.192 1.00 78.00 269 GLN A O 1
ATOM 2191 N N . ASN A 1 270 ? 9.784 -8.682 -23.585 1.00 78.75 270 ASN A N 1
ATOM 2192 C CA . ASN A 1 270 ? 9.200 -9.716 -22.722 1.00 78.75 270 ASN A CA 1
ATOM 2193 C C . ASN A 1 270 ? 9.838 -9.752 -21.315 1.00 78.75 270 ASN A C 1
ATOM 2195 O O . ASN A 1 270 ? 9.157 -10.031 -20.324 1.00 78.75 270 ASN A O 1
ATOM 2199 N N . TYR A 1 271 ? 11.141 -9.466 -21.207 1.00 76.69 271 TYR A N 1
ATOM 2200 C CA . TYR A 1 271 ? 11.843 -9.370 -19.925 1.00 76.69 271 TYR A CA 1
ATOM 2201 C C . TYR A 1 271 ? 11.445 -8.113 -19.135 1.00 76.69 271 TYR A C 1
ATOM 2203 O O . TYR A 1 271 ? 11.181 -8.201 -17.936 1.00 76.69 271 TYR A O 1
ATOM 2211 N N . LEU A 1 272 ? 11.350 -6.955 -19.795 1.00 80.06 272 LEU A N 1
ATOM 2212 C CA . LEU A 1 272 ? 10.914 -5.695 -19.189 1.00 80.06 272 LEU A CA 1
ATOM 2213 C C . LEU A 1 272 ? 9.444 -5.747 -18.753 1.00 80.06 272 LEU A C 1
ATOM 2215 O O . LEU A 1 272 ? 9.147 -5.352 -17.630 1.00 80.06 272 LEU A O 1
ATOM 2219 N N . ASP A 1 273 ? 8.556 -6.316 -19.570 1.00 80.94 273 ASP A N 1
ATOM 2220 C CA . ASP A 1 273 ? 7.145 -6.549 -19.234 1.00 80.94 273 ASP A CA 1
ATOM 2221 C C . ASP A 1 273 ? 7.025 -7.463 -17.998 1.00 80.94 273 ASP A C 1
ATOM 2223 O O . ASP A 1 273 ? 6.240 -7.212 -17.079 1.00 80.94 273 ASP A O 1
ATOM 2227 N N . SER A 1 274 ? 7.864 -8.505 -17.921 1.00 82.56 274 SER A N 1
ATOM 2228 C CA . SER A 1 274 ? 7.949 -9.382 -16.745 1.00 82.56 274 SER A CA 1
ATOM 2229 C C . SER A 1 274 ? 8.448 -8.625 -15.506 1.00 82.56 274 SER A C 1
ATOM 2231 O O . SER A 1 274 ? 7.868 -8.763 -14.424 1.00 82.56 274 SER A O 1
ATOM 2233 N N . LEU A 1 275 ? 9.478 -7.780 -15.650 1.00 82.25 275 LEU A N 1
ATOM 2234 C CA . LEU A 1 275 ? 9.958 -6.905 -14.577 1.00 82.25 275 LEU A CA 1
ATOM 2235 C C . LEU A 1 275 ? 8.904 -5.880 -14.134 1.00 82.25 275 LEU A C 1
ATOM 2237 O O . LEU A 1 275 ? 8.829 -5.609 -12.938 1.00 82.25 275 LEU A O 1
ATOM 2241 N N . GLU A 1 276 ? 8.069 -5.343 -15.029 1.00 86.50 276 GLU A N 1
ATOM 2242 C CA . GLU A 1 276 ? 6.992 -4.401 -14.686 1.00 86.50 276 GLU A CA 1
ATOM 2243 C C . GLU A 1 276 ? 5.933 -5.057 -13.786 1.00 86.50 276 GLU A C 1
ATOM 2245 O O . GLU A 1 276 ? 5.523 -4.486 -12.766 1.00 86.50 276 GLU A O 1
ATOM 2250 N N . VAL A 1 277 ? 5.529 -6.291 -14.107 1.00 87.44 277 VAL A N 1
ATOM 2251 C CA . VAL A 1 277 ? 4.591 -7.068 -13.281 1.00 87.44 277 VAL A CA 1
ATOM 2252 C C . VAL A 1 277 ? 5.172 -7.306 -11.884 1.00 87.44 277 VAL A C 1
ATOM 2254 O O . VAL A 1 277 ? 4.485 -7.082 -10.881 1.00 87.44 277 VAL A O 1
ATOM 2257 N N . ILE A 1 278 ? 6.448 -7.695 -11.791 1.00 83.56 278 ILE A N 1
ATOM 2258 C CA . ILE A 1 278 ? 7.135 -7.885 -10.504 1.00 83.56 278 ILE A CA 1
ATOM 2259 C C . ILE A 1 278 ? 7.218 -6.558 -9.754 1.00 83.56 278 ILE A C 1
ATOM 2261 O O . ILE A 1 278 ? 6.795 -6.492 -8.603 1.00 83.56 278 ILE A O 1
ATOM 2265 N N . ALA A 1 279 ? 7.701 -5.492 -10.395 1.00 88.19 279 ALA A N 1
ATOM 2266 C CA . ALA A 1 279 ? 7.815 -4.156 -9.820 1.00 88.19 279 ALA A CA 1
ATOM 2267 C C . ALA A 1 279 ? 6.474 -3.677 -9.244 1.00 88.19 279 ALA A C 1
ATOM 2269 O O . ALA A 1 279 ? 6.436 -3.153 -8.132 1.00 88.19 279 ALA A O 1
ATOM 2270 N N . THR A 1 280 ? 5.364 -3.948 -9.932 1.00 90.62 280 THR A N 1
ATOM 2271 C CA . THR A 1 280 ? 4.006 -3.644 -9.460 1.00 90.62 280 THR A CA 1
ATOM 2272 C C . THR A 1 280 ? 3.625 -4.458 -8.218 1.00 90.62 280 THR A C 1
ATOM 2274 O O . THR A 1 280 ? 3.107 -3.901 -7.248 1.00 90.62 280 THR A O 1
ATOM 2277 N N . ILE A 1 281 ? 3.922 -5.762 -8.183 1.00 89.81 281 ILE A N 1
ATOM 2278 C CA . ILE A 1 281 ? 3.685 -6.619 -7.005 1.00 89.81 281 ILE A CA 1
ATOM 2279 C C . ILE A 1 281 ? 4.542 -6.156 -5.813 1.00 89.81 281 ILE A C 1
ATOM 2281 O O . ILE A 1 281 ? 4.040 -6.036 -4.690 1.00 89.81 281 ILE A O 1
ATOM 2285 N N . VAL A 1 282 ? 5.819 -5.843 -6.046 1.00 89.38 282 VAL A N 1
ATOM 2286 C CA . VAL A 1 282 ? 6.755 -5.288 -5.054 1.00 89.38 282 VAL A CA 1
ATOM 2287 C C . VAL A 1 282 ? 6.251 -3.952 -4.510 1.00 89.38 282 VAL A C 1
ATOM 2289 O O . VAL A 1 282 ? 6.249 -3.719 -3.298 1.00 89.38 282 VAL A O 1
ATOM 2292 N N . TRP A 1 283 ? 5.773 -3.080 -5.392 1.00 94.25 283 TRP A N 1
ATOM 2293 C CA . TRP A 1 283 ? 5.243 -1.773 -5.040 1.00 94.25 283 TRP A CA 1
ATOM 2294 C C . TRP A 1 283 ? 3.992 -1.881 -4.154 1.00 94.25 283 TRP A C 1
ATOM 2296 O O . TRP A 1 283 ? 3.936 -1.283 -3.077 1.00 94.25 283 TRP A O 1
ATOM 2306 N N . ILE A 1 284 ? 3.018 -2.710 -4.549 1.00 94.19 284 ILE A N 1
ATOM 2307 C CA . ILE A 1 284 ? 1.775 -2.904 -3.789 1.00 94.19 284 ILE A CA 1
ATOM 2308 C C . ILE A 1 284 ? 2.054 -3.549 -2.429 1.00 94.19 284 ILE A C 1
ATOM 2310 O O . ILE A 1 284 ? 1.536 -3.091 -1.409 1.00 94.19 284 ILE A O 1
ATOM 2314 N N . THR A 1 285 ? 2.883 -4.595 -2.386 1.00 91.44 285 THR A N 1
ATOM 2315 C CA . THR A 1 285 ? 3.209 -5.286 -1.129 1.00 91.44 285 THR A CA 1
ATOM 2316 C C . THR A 1 285 ? 3.983 -4.383 -0.170 1.00 91.44 285 THR A C 1
ATOM 2318 O O . THR A 1 285 ? 3.611 -4.292 1.002 1.00 91.44 285 THR A O 1
ATOM 2321 N N . SER A 1 286 ? 4.998 -3.653 -0.643 1.00 92.56 286 SER A N 1
ATOM 2322 C CA . SER A 1 286 ? 5.752 -2.708 0.193 1.00 92.56 286 SER A CA 1
ATOM 2323 C C . SER A 1 286 ? 4.875 -1.566 0.722 1.00 92.56 286 SER A C 1
ATOM 2325 O O . SER A 1 286 ? 4.900 -1.300 1.925 1.00 92.56 286 SER A O 1
ATOM 2327 N N . GLY A 1 287 ? 4.026 -0.954 -0.113 1.00 94.56 287 GLY A N 1
ATOM 2328 C CA . GLY A 1 287 ? 3.067 0.072 0.316 1.00 94.56 287 GLY A CA 1
ATOM 2329 C C . GLY A 1 287 ? 2.090 -0.433 1.386 1.00 94.56 287 GLY A C 1
ATOM 2330 O O . GLY A 1 287 ? 1.896 0.206 2.425 1.00 94.56 287 GLY A O 1
ATOM 2331 N N . LEU A 1 288 ? 1.541 -1.634 1.189 1.00 94.62 288 LEU A N 1
ATOM 2332 C CA . LEU A 1 288 ? 0.633 -2.282 2.134 1.00 94.62 288 LEU A CA 1
ATOM 2333 C C . LEU A 1 288 ? 1.309 -2.578 3.489 1.00 94.62 288 LEU A C 1
ATOM 2335 O O . LEU A 1 288 ? 0.707 -2.358 4.546 1.00 94.62 288 LEU A O 1
ATOM 2339 N N . TYR A 1 289 ? 2.571 -3.022 3.478 1.00 92.19 289 TYR A N 1
ATOM 2340 C CA . TYR A 1 289 ? 3.349 -3.261 4.696 1.00 92.19 289 TYR A CA 1
ATOM 2341 C C . TYR A 1 289 ? 3.787 -1.970 5.407 1.00 92.19 289 TYR A C 1
ATOM 2343 O O . TYR A 1 289 ? 3.796 -1.944 6.639 1.00 92.19 289 TYR A O 1
ATOM 2351 N N . LEU A 1 290 ? 4.052 -0.876 4.686 1.00 93.81 290 LEU A N 1
ATOM 2352 C CA . LEU A 1 290 ? 4.301 0.442 5.287 1.00 93.81 290 LEU A CA 1
ATOM 2353 C C . LEU A 1 290 ? 3.067 0.939 6.067 1.00 93.81 290 LEU A C 1
ATOM 2355 O O . LEU A 1 290 ? 3.178 1.268 7.252 1.00 93.81 290 LEU A O 1
ATOM 2359 N N . TYR A 1 291 ? 1.867 0.870 5.475 1.00 94.88 291 TYR A N 1
ATOM 2360 C CA . TYR A 1 291 ? 0.615 1.172 6.188 1.00 94.88 291 TYR A CA 1
ATOM 2361 C C . TYR A 1 291 ? 0.331 0.215 7.363 1.00 94.88 291 TYR A C 1
ATOM 2363 O O . TYR A 1 291 ? -0.319 0.604 8.341 1.00 94.88 291 TYR A O 1
ATOM 2371 N N . GLN A 1 292 ? 0.784 -1.042 7.301 1.00 92.44 292 GLN A N 1
ATOM 2372 C CA . GLN A 1 292 ? 0.689 -1.973 8.432 1.00 92.44 292 GLN A CA 1
ATOM 2373 C C . GLN A 1 292 ? 1.616 -1.552 9.581 1.00 92.44 292 GLN A C 1
ATOM 2375 O O . GLN A 1 292 ? 1.185 -1.546 10.734 1.00 92.44 292 GLN A O 1
ATOM 2380 N N . ILE A 1 293 ? 2.856 -1.142 9.295 1.00 89.69 293 ILE A N 1
ATOM 2381 C CA . ILE A 1 293 ? 3.805 -0.648 10.308 1.00 89.69 293 ILE A CA 1
ATOM 2382 C C . ILE A 1 293 ? 3.241 0.590 11.021 1.00 89.69 293 ILE A C 1
ATOM 2384 O O . ILE A 1 293 ? 3.225 0.619 12.253 1.00 89.69 293 ILE A O 1
ATOM 2388 N N . GLU A 1 294 ? 2.692 1.561 10.283 1.00 91.44 294 GLU A N 1
ATOM 2389 C CA . GLU A 1 294 ? 2.001 2.725 10.863 1.00 91.44 294 GLU A CA 1
ATOM 2390 C C . GLU A 1 294 ? 0.873 2.296 11.823 1.00 91.44 294 GLU A C 1
ATOM 2392 O O . GLU A 1 294 ? 0.771 2.783 12.952 1.00 91.44 294 GLU A O 1
ATOM 2397 N N . SER A 1 295 ? 0.053 1.330 11.400 1.00 88.44 295 SER A N 1
ATOM 2398 C CA . SER A 1 295 ? -1.073 0.811 12.186 1.00 88.44 295 SER A CA 1
ATOM 2399 C C . SER A 1 295 ? -0.616 0.084 13.461 1.00 88.44 295 SER A C 1
ATOM 2401 O O . SER A 1 295 ? -1.230 0.239 14.521 1.00 88.44 295 SER A O 1
ATOM 2403 N N . LEU A 1 296 ? 0.492 -0.664 13.404 1.00 86.50 296 LEU A N 1
ATOM 2404 C CA . LEU A 1 296 ? 1.102 -1.334 14.562 1.00 86.50 296 LEU A CA 1
ATOM 2405 C C . LEU A 1 296 ? 1.711 -0.337 15.564 1.00 86.50 296 LEU A C 1
ATOM 2407 O O . LEU A 1 296 ? 1.588 -0.529 16.776 1.00 86.50 296 LEU A O 1
ATOM 2411 N N . ILE A 1 297 ? 2.308 0.754 15.073 1.00 85.38 297 ILE A N 1
ATOM 2412 C CA . ILE A 1 297 ? 2.819 1.852 15.908 1.00 85.38 297 ILE A CA 1
ATOM 2413 C C . ILE A 1 297 ? 1.654 2.570 16.607 1.00 85.38 297 ILE A C 1
ATOM 2415 O O . ILE A 1 297 ? 1.674 2.727 17.831 1.00 85.38 297 ILE A O 1
ATOM 2419 N N . ARG A 1 298 ? 0.594 2.935 15.869 1.00 84.31 298 ARG A N 1
ATOM 2420 C CA . ARG A 1 298 ? -0.619 3.570 16.426 1.00 84.31 298 ARG A CA 1
ATOM 2421 C C . ARG A 1 298 ? -1.303 2.711 17.496 1.00 84.31 298 ARG A C 1
ATOM 2423 O O . ARG A 1 298 ? -1.740 3.237 18.516 1.00 84.31 298 ARG A O 1
ATOM 2430 N N . THR A 1 299 ? -1.351 1.392 17.301 1.00 81.06 299 THR A N 1
ATOM 2431 C CA . THR A 1 299 ? -1.919 0.431 18.269 1.00 81.06 299 THR A CA 1
ATOM 2432 C C . THR A 1 299 ? -0.975 0.078 19.430 1.00 81.06 299 THR A C 1
ATOM 2434 O O . THR A 1 299 ? -1.319 -0.757 20.265 1.00 81.06 299 THR A O 1
ATOM 2437 N N . ARG A 1 300 ? 0.188 0.745 19.538 1.00 82.50 300 ARG A N 1
ATOM 2438 C CA . ARG A 1 300 ? 1.189 0.578 20.611 1.00 82.50 300 ARG A CA 1
ATOM 2439 C C . ARG A 1 300 ? 1.679 -0.867 20.777 1.00 82.50 300 ARG A C 1
ATOM 2441 O O . ARG A 1 300 ? 1.978 -1.311 21.888 1.00 82.50 300 ARG A O 1
ATOM 2448 N N . VAL A 1 301 ? 1.786 -1.608 19.674 1.00 79.94 301 VAL A N 1
ATOM 2449 C CA . VAL A 1 301 ? 2.408 -2.939 19.670 1.00 79.94 301 VAL A CA 1
ATOM 2450 C C . VAL A 1 301 ? 3.888 -2.792 20.061 1.00 79.94 301 VAL A C 1
ATOM 2452 O O . VAL A 1 301 ? 4.565 -1.906 19.539 1.00 79.94 301 VAL A O 1
ATOM 2455 N N . PRO A 1 302 ? 4.432 -3.625 20.973 1.00 82.69 302 PRO A N 1
ATOM 2456 C CA . PRO A 1 302 ? 5.811 -3.472 21.430 1.00 82.69 302 PRO A CA 1
ATOM 2457 C C . PRO A 1 302 ? 6.802 -3.624 20.270 1.00 82.69 302 PRO A C 1
ATOM 2459 O O . PRO A 1 302 ? 6.734 -4.597 19.515 1.00 82.69 302 PRO A O 1
ATOM 2462 N N . PHE A 1 303 ? 7.755 -2.692 20.180 1.00 75.88 303 PHE A N 1
ATOM 2463 C CA . PHE A 1 303 ? 8.700 -2.550 19.064 1.00 75.88 303 PHE A CA 1
ATOM 2464 C C . PHE A 1 303 ? 9.410 -3.857 18.673 1.00 75.88 303 PHE A C 1
ATOM 2466 O O . PHE A 1 303 ? 9.547 -4.150 17.492 1.00 75.88 303 PHE A O 1
ATOM 2473 N N . GLN A 1 304 ? 9.765 -4.712 19.639 1.00 81.12 304 GLN A N 1
ATOM 2474 C CA . GLN A 1 304 ? 10.371 -6.026 19.373 1.00 81.12 304 GLN A CA 1
ATOM 2475 C C . GLN A 1 304 ? 9.508 -6.944 18.486 1.00 81.12 304 GLN A C 1
ATOM 2477 O O . GLN A 1 304 ? 10.050 -7.724 17.705 1.00 81.12 304 GLN A O 1
ATOM 2482 N N . LYS A 1 305 ? 8.171 -6.874 18.587 1.00 79.62 305 LYS A N 1
ATOM 2483 C CA . LYS A 1 305 ? 7.262 -7.633 17.710 1.00 79.62 305 LYS A CA 1
ATOM 2484 C C . LYS A 1 305 ? 7.212 -7.025 16.309 1.00 79.62 305 LYS A C 1
ATOM 2486 O O . LYS A 1 305 ? 7.192 -7.775 15.341 1.00 79.62 305 LYS A O 1
ATOM 2491 N N . VAL A 1 306 ? 7.249 -5.694 16.211 1.00 80.25 306 VAL A N 1
ATOM 2492 C CA . VAL A 1 306 ? 7.304 -4.966 14.933 1.00 80.25 306 VAL A CA 1
ATOM 2493 C C . VAL A 1 306 ? 8.619 -5.261 14.202 1.00 80.25 306 VAL A C 1
ATOM 2495 O O . VAL A 1 306 ? 8.594 -5.571 13.020 1.00 80.25 306 VAL A O 1
ATOM 2498 N N . LEU A 1 307 ? 9.756 -5.281 14.905 1.00 80.69 307 LEU A N 1
ATOM 2499 C CA . LEU A 1 307 ? 11.062 -5.594 14.318 1.00 80.69 307 LEU A CA 1
ATOM 2500 C C . LEU A 1 307 ? 11.146 -7.043 13.807 1.00 80.69 307 LEU A C 1
ATOM 2502 O O . LEU A 1 307 ? 11.600 -7.272 12.691 1.00 80.69 307 LEU A O 1
ATOM 2506 N N . LYS A 1 308 ? 10.653 -8.022 14.585 1.00 81.88 308 LYS A N 1
ATOM 2507 C CA . LYS A 1 308 ? 10.561 -9.427 14.138 1.00 81.88 308 LYS A CA 1
ATOM 2508 C C . LYS A 1 308 ? 9.652 -9.591 12.918 1.00 81.88 308 LYS A C 1
ATOM 2510 O O . LYS A 1 308 ? 9.951 -10.392 12.041 1.00 81.88 308 LYS A O 1
ATOM 2515 N N . PHE A 1 309 ? 8.561 -8.831 12.865 1.00 80.25 309 PHE A N 1
ATOM 2516 C CA . PHE A 1 309 ? 7.656 -8.798 11.721 1.00 80.25 309 PHE A CA 1
ATOM 2517 C C . PHE A 1 309 ? 8.329 -8.210 10.472 1.00 80.25 309 PHE A C 1
ATOM 2519 O O . PHE A 1 309 ? 8.300 -8.850 9.427 1.00 80.25 309 PHE A O 1
ATOM 2526 N N . ILE A 1 310 ? 9.006 -7.064 10.596 1.00 81.25 310 ILE A N 1
ATOM 2527 C CA . ILE A 1 310 ? 9.783 -6.448 9.510 1.00 81.25 310 ILE A CA 1
ATOM 2528 C C . ILE A 1 310 ? 10.825 -7.438 8.970 1.00 81.25 310 ILE A C 1
ATOM 2530 O O . ILE A 1 310 ? 10.865 -7.675 7.767 1.00 81.25 310 ILE A O 1
ATOM 2534 N N . ALA A 1 311 ? 11.609 -8.079 9.843 1.00 82.56 311 ALA A N 1
ATOM 2535 C CA . ALA A 1 311 ? 12.610 -9.066 9.436 1.00 82.56 311 ALA A CA 1
ATOM 2536 C C . ALA A 1 311 ? 12.004 -10.268 8.681 1.00 82.56 311 ALA A C 1
ATOM 2538 O O . ALA A 1 311 ? 12.577 -10.718 7.693 1.00 82.56 311 ALA A O 1
ATOM 2539 N N . LEU A 1 312 ? 10.833 -10.759 9.105 1.00 81.69 312 LEU A N 1
ATOM 2540 C CA . LEU A 1 312 ? 10.123 -11.852 8.429 1.00 81.69 312 LEU A CA 1
ATOM 2541 C C . LEU A 1 312 ? 9.620 -11.433 7.040 1.00 81.69 312 LEU A C 1
ATOM 2543 O O . LEU A 1 312 ? 9.776 -12.196 6.088 1.00 81.69 312 LEU A O 1
ATOM 2547 N N . VAL A 1 313 ? 9.064 -10.224 6.912 1.00 79.81 313 VAL A N 1
ATOM 2548 C CA . VAL A 1 313 ? 8.620 -9.672 5.622 1.00 79.81 313 VAL A CA 1
ATOM 2549 C C . VAL A 1 313 ? 9.809 -9.508 4.675 1.00 79.81 313 VAL A C 1
ATOM 2551 O O . VAL A 1 313 ? 9.749 -10.015 3.560 1.00 79.81 313 VAL A O 1
ATOM 2554 N N . PHE A 1 314 ? 10.914 -8.901 5.126 1.00 80.31 314 PHE A N 1
ATOM 2555 C CA . PHE A 1 314 ? 12.139 -8.778 4.326 1.00 80.31 314 PHE A CA 1
ATOM 2556 C C . PHE A 1 314 ? 12.694 -10.140 3.894 1.00 80.31 314 PHE A C 1
ATOM 2558 O O . PHE A 1 314 ? 13.035 -10.304 2.727 1.00 80.31 314 PHE A O 1
ATOM 2565 N N . PHE A 1 315 ? 12.746 -11.132 4.788 1.00 80.12 315 PHE A N 1
ATOM 2566 C CA . PHE A 1 315 ? 13.232 -12.472 4.448 1.00 80.12 315 PHE A CA 1
ATOM 2567 C C . PHE A 1 315 ? 12.344 -13.166 3.401 1.00 80.12 315 PHE A C 1
ATOM 2569 O O . PHE A 1 315 ? 12.847 -13.647 2.387 1.00 80.12 315 PHE A O 1
ATOM 2576 N N . SER A 1 316 ? 11.020 -13.161 3.602 1.00 78.25 316 SER A N 1
ATOM 2577 C CA . SER A 1 316 ? 10.054 -13.723 2.645 1.00 78.25 316 SER A CA 1
ATOM 2578 C C . SER A 1 316 ? 10.153 -13.048 1.276 1.00 78.25 316 SER A C 1
ATOM 2580 O O . SER A 1 316 ? 10.091 -13.706 0.237 1.00 78.25 316 SER A O 1
ATOM 2582 N N . PHE A 1 317 ? 10.304 -11.727 1.282 1.00 74.50 317 PHE A N 1
ATOM 2583 C CA . PHE A 1 317 ? 10.368 -10.901 0.091 1.00 74.50 317 PHE A CA 1
ATOM 2584 C C . PHE A 1 317 ? 11.666 -11.133 -0.697 1.00 74.50 317 PHE A C 1
ATOM 2586 O O . PHE A 1 317 ? 11.605 -11.490 -1.873 1.00 74.50 317 PHE A O 1
ATOM 2593 N N . MET A 1 318 ? 12.828 -11.043 -0.039 1.00 74.69 318 MET A N 1
ATOM 2594 C CA . MET A 1 318 ? 14.131 -11.329 -0.654 1.00 74.69 318 MET A CA 1
ATOM 2595 C C . MET A 1 318 ? 14.191 -12.757 -1.203 1.00 74.69 318 MET A C 1
ATOM 2597 O O . MET A 1 318 ? 14.684 -12.960 -2.308 1.00 74.69 318 MET A O 1
ATOM 2601 N N . SER A 1 319 ? 13.635 -13.739 -0.483 1.00 76.38 319 SER A N 1
ATOM 2602 C CA . SER A 1 319 ? 13.568 -15.120 -0.971 1.00 76.38 319 SER A CA 1
ATOM 2603 C C . SER A 1 319 ? 12.688 -15.260 -2.214 1.00 76.38 319 SER A C 1
ATOM 2605 O O . SER A 1 319 ? 13.013 -16.060 -3.081 1.00 76.38 319 SER A O 1
ATOM 2607 N N . THR A 1 320 ? 11.593 -14.503 -2.327 1.00 73.19 320 THR A N 1
ATOM 2608 C CA . THR A 1 320 ? 10.700 -14.578 -3.496 1.00 73.19 320 THR A CA 1
ATOM 2609 C C . THR A 1 320 ? 11.351 -13.950 -4.724 1.00 73.19 320 THR A C 1
ATOM 2611 O O . THR A 1 320 ? 11.321 -14.549 -5.794 1.00 73.19 320 THR A O 1
ATOM 2614 N N . VAL A 1 321 ? 11.998 -12.790 -4.562 1.00 72.31 321 VAL A N 1
ATOM 2615 C CA . VAL A 1 321 ? 12.763 -12.146 -5.640 1.00 72.31 321 VAL A CA 1
ATOM 2616 C C . VAL A 1 321 ? 13.908 -13.053 -6.094 1.00 72.31 321 VAL A C 1
ATOM 2618 O O . VAL A 1 321 ? 14.039 -13.290 -7.288 1.00 72.31 321 VAL A O 1
ATOM 2621 N N . LEU A 1 322 ? 14.678 -13.628 -5.163 1.00 72.75 322 LEU A N 1
ATOM 2622 C CA . LEU A 1 322 ? 15.792 -14.527 -5.481 1.00 72.75 322 LEU A CA 1
ATOM 2623 C C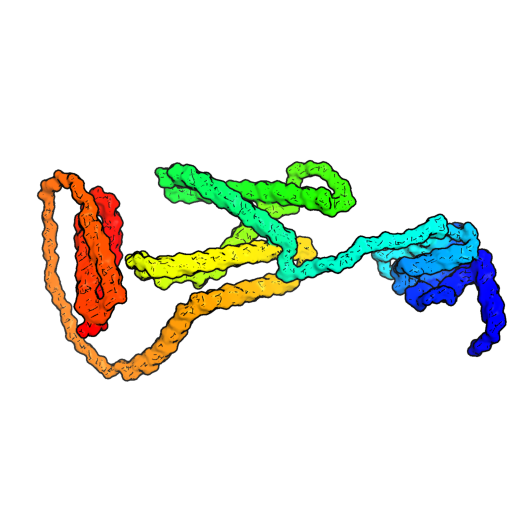 . LEU A 1 322 ? 15.335 -15.816 -6.183 1.00 72.75 322 LEU A C 1
ATOM 2625 O O . LEU A 1 322 ? 15.967 -16.242 -7.143 1.00 72.75 322 LEU A O 1
ATOM 2629 N N . ILE A 1 323 ? 14.233 -16.434 -5.743 1.00 76.38 323 ILE A N 1
ATOM 2630 C CA . ILE A 1 323 ? 13.671 -17.622 -6.407 1.00 76.38 323 ILE A CA 1
ATOM 2631 C C . ILE A 1 323 ? 13.179 -17.265 -7.811 1.00 76.38 323 ILE A C 1
ATOM 2633 O O . ILE A 1 323 ? 13.462 -17.997 -8.752 1.00 76.38 323 ILE A O 1
ATOM 2637 N N . TYR A 1 324 ? 12.472 -16.144 -7.978 1.00 70.31 324 TYR A N 1
ATOM 2638 C CA . TYR A 1 324 ? 11.963 -15.761 -9.293 1.00 70.31 324 TYR A CA 1
ATOM 2639 C C . TYR A 1 324 ? 13.116 -15.502 -10.272 1.00 70.31 324 TYR A C 1
ATOM 2641 O O . TYR A 1 324 ? 13.143 -16.084 -11.351 1.00 70.31 324 TYR A O 1
ATOM 2649 N N . THR A 1 325 ? 14.102 -14.692 -9.877 1.00 65.94 325 THR A N 1
ATOM 2650 C CA . THR A 1 325 ? 15.212 -14.305 -10.761 1.00 65.94 325 THR A CA 1
ATOM 2651 C C . THR A 1 325 ? 16.178 -15.453 -11.049 1.00 65.94 325 THR A C 1
ATOM 2653 O O . THR A 1 325 ? 16.716 -15.520 -12.151 1.00 65.94 325 THR A O 1
ATOM 2656 N N . THR A 1 326 ? 16.359 -16.400 -10.119 1.00 70.00 326 THR A N 1
ATOM 2657 C CA . THR A 1 326 ? 17.116 -17.638 -10.397 1.00 70.00 326 THR A CA 1
ATOM 2658 C C . THR A 1 326 ? 16.383 -18.580 -11.352 1.00 70.00 326 THR A C 1
ATOM 2660 O O . THR A 1 326 ? 17.037 -19.227 -12.164 1.00 70.00 326 THR A O 1
ATOM 2663 N N . VAL A 1 327 ? 15.046 -18.628 -11.310 1.00 69.69 327 VAL A N 1
ATOM 2664 C CA . VAL A 1 327 ? 14.233 -19.431 -12.241 1.00 69.69 327 VAL A CA 1
ATOM 2665 C C . VAL A 1 327 ? 14.171 -18.806 -13.637 1.00 69.69 327 VAL A C 1
ATOM 2667 O O . VAL A 1 327 ? 14.307 -19.534 -14.615 1.00 69.69 327 VAL A O 1
ATOM 2670 N N . THR A 1 328 ? 13.992 -17.486 -13.767 1.00 61.56 328 THR A N 1
ATOM 2671 C CA . THR A 1 328 ? 13.895 -16.840 -15.093 1.00 61.56 328 THR A CA 1
ATOM 2672 C C . THR A 1 328 ? 15.236 -16.679 -15.793 1.00 61.56 328 THR A C 1
ATOM 2674 O O . THR A 1 328 ? 15.287 -16.766 -17.014 1.00 61.56 328 THR A O 1
ATOM 2677 N N . ASN A 1 329 ? 16.323 -16.473 -15.043 1.00 59.19 329 ASN A N 1
ATOM 2678 C CA . ASN A 1 329 ? 17.662 -16.265 -15.603 1.00 59.19 329 ASN A CA 1
ATOM 2679 C C . ASN A 1 329 ? 18.537 -17.525 -15.480 1.00 59.19 329 ASN A C 1
ATOM 2681 O O . ASN A 1 329 ? 19.763 -17.418 -15.425 1.00 59.19 329 ASN A O 1
ATOM 2685 N N . TRP A 1 330 ? 17.923 -18.714 -15.423 1.00 64.19 330 TRP A N 1
ATOM 2686 C CA . TRP A 1 330 ? 18.626 -19.983 -15.213 1.00 64.19 330 TRP A CA 1
ATOM 2687 C C . TRP A 1 330 ? 19.750 -20.210 -16.234 1.00 64.19 330 TRP A C 1
ATOM 2689 O O . TRP A 1 330 ? 20.870 -20.518 -15.838 1.00 64.19 330 TRP A O 1
ATOM 2699 N N . ASP A 1 331 ? 19.500 -19.956 -17.521 1.00 54.03 331 ASP A N 1
ATOM 2700 C CA . ASP A 1 331 ? 20.495 -20.131 -18.592 1.00 54.03 331 ASP A CA 1
ATOM 2701 C C . ASP A 1 331 ? 21.666 -19.134 -18.485 1.00 54.03 331 ASP A C 1
ATOM 2703 O O . ASP A 1 331 ? 22.823 -19.476 -18.742 1.00 54.03 331 ASP A O 1
ATOM 2707 N N . TYR A 1 332 ? 21.398 -17.905 -18.031 1.00 56.50 332 TYR A N 1
ATOM 2708 C CA . TYR A 1 332 ? 22.438 -16.904 -17.769 1.00 56.50 332 TYR A CA 1
ATOM 2709 C C . TYR A 1 332 ? 23.305 -17.310 -16.570 1.00 56.50 332 TYR A C 1
ATOM 2711 O O . TYR A 1 332 ? 24.531 -17.301 -16.647 1.00 56.50 332 TYR A O 1
ATOM 2719 N N . ILE A 1 333 ? 22.677 -17.737 -15.472 1.00 55.75 333 ILE A N 1
ATOM 2720 C CA . ILE A 1 333 ? 23.379 -18.194 -14.267 1.00 55.75 333 ILE A CA 1
ATOM 2721 C C . ILE A 1 333 ? 24.203 -19.452 -14.577 1.00 55.75 333 ILE A C 1
ATOM 2723 O O . ILE A 1 333 ? 25.373 -19.531 -14.205 1.00 55.75 333 ILE A O 1
ATOM 2727 N N . TYR A 1 334 ? 23.626 -20.409 -15.307 1.00 59.50 334 TYR A N 1
ATOM 2728 C CA . TYR A 1 334 ? 24.304 -21.631 -15.728 1.00 59.50 334 TYR A CA 1
ATOM 2729 C C . TYR A 1 334 ? 25.496 -21.339 -16.649 1.00 59.50 334 TYR A C 1
ATOM 2731 O O . TYR A 1 334 ? 26.577 -21.877 -16.421 1.00 59.50 334 TYR A O 1
ATOM 2739 N N . SER A 1 335 ? 25.351 -20.442 -17.632 1.00 49.72 335 SER A N 1
ATOM 2740 C CA . SER A 1 335 ? 26.468 -20.063 -18.512 1.00 49.72 335 SER A CA 1
ATOM 2741 C C . SER A 1 335 ? 27.585 -19.316 -17.770 1.00 49.72 335 SER A C 1
ATOM 2743 O O . SER A 1 335 ? 28.760 -19.574 -18.031 1.00 49.72 335 SER A O 1
ATOM 2745 N N . ALA A 1 336 ? 27.262 -18.478 -16.777 1.00 57.59 336 ALA A N 1
ATOM 2746 C CA . ALA A 1 336 ? 28.259 -17.849 -15.909 1.00 57.59 336 ALA A CA 1
ATOM 2747 C C . ALA A 1 336 ? 29.053 -18.880 -15.078 1.00 57.59 336 ALA A C 1
ATOM 2749 O O . ALA A 1 336 ? 30.278 -18.781 -14.989 1.00 57.59 336 ALA A O 1
ATOM 2750 N N . PHE A 1 337 ? 28.390 -19.902 -14.520 1.00 60.12 337 PHE A N 1
ATOM 2751 C CA . PHE A 1 337 ? 29.072 -20.992 -13.810 1.00 60.12 337 PHE A CA 1
ATOM 2752 C C . PHE A 1 337 ? 29.897 -21.888 -14.747 1.00 60.12 337 PHE A C 1
ATOM 2754 O O . PHE A 1 337 ? 31.042 -22.197 -14.423 1.00 60.12 337 PHE A O 1
ATOM 2761 N N . ALA A 1 338 ? 29.378 -22.236 -15.928 1.00 55.16 338 ALA A N 1
ATOM 2762 C CA . ALA A 1 338 ? 30.116 -23.008 -16.930 1.00 55.16 338 ALA A CA 1
ATOM 2763 C C . ALA A 1 338 ? 31.380 -22.269 -17.412 1.00 55.16 338 ALA A C 1
ATOM 2765 O O . ALA A 1 338 ? 32.441 -22.871 -17.568 1.00 55.16 338 ALA A O 1
ATOM 2766 N N . ASN A 1 339 ? 31.307 -20.944 -17.578 1.00 51.16 339 ASN A N 1
ATOM 2767 C CA . ASN A 1 339 ? 32.472 -20.119 -17.898 1.00 51.16 339 ASN A CA 1
ATOM 2768 C C . ASN A 1 339 ? 33.503 -20.093 -16.761 1.00 51.16 339 ASN A C 1
ATOM 2770 O O . ASN A 1 339 ? 34.702 -20.091 -17.037 1.00 51.16 339 ASN A O 1
ATOM 2774 N N . PHE A 1 340 ? 33.078 -20.123 -15.494 1.00 49.22 340 PHE A N 1
ATOM 2775 C CA . PHE A 1 340 ? 33.993 -20.216 -14.351 1.00 49.22 340 PHE A CA 1
ATOM 2776 C C . PHE A 1 340 ? 34.733 -21.565 -14.312 1.00 49.22 340 PHE A C 1
ATOM 2778 O O . PHE A 1 340 ? 35.944 -21.599 -14.095 1.00 49.22 340 PHE A O 1
ATOM 2785 N N . GLU A 1 341 ? 34.036 -22.666 -14.604 1.00 50.34 341 GLU A N 1
ATOM 2786 C CA . GLU A 1 341 ? 34.624 -24.009 -14.706 1.00 50.34 341 GLU A CA 1
ATOM 2787 C C . GLU A 1 341 ? 35.617 -24.106 -15.881 1.00 50.34 341 GLU A C 1
ATOM 2789 O O . GLU A 1 341 ? 36.755 -24.542 -15.698 1.00 50.34 341 GLU A O 1
ATOM 2794 N N . ASN A 1 342 ? 35.265 -23.560 -17.051 1.00 46.81 342 ASN A N 1
ATOM 2795 C CA . ASN A 1 342 ? 36.186 -23.426 -18.187 1.00 46.81 342 ASN A CA 1
ATOM 2796 C C . ASN A 1 342 ? 37.402 -22.534 -17.866 1.00 46.81 342 ASN A C 1
ATOM 2798 O O . ASN A 1 342 ? 38.510 -22.817 -18.322 1.00 46.81 342 ASN A O 1
ATOM 2802 N N . THR A 1 343 ? 37.226 -21.479 -17.062 1.00 48.38 343 THR A N 1
ATOM 2803 C CA . THR A 1 343 ? 38.326 -20.590 -16.647 1.00 48.38 343 THR A CA 1
ATOM 2804 C C . THR A 1 343 ? 39.326 -21.336 -15.760 1.00 48.38 343 THR A C 1
ATOM 2806 O O . THR A 1 343 ? 40.530 -21.251 -16.005 1.00 48.38 343 THR A O 1
ATOM 2809 N N . LEU A 1 344 ? 38.848 -22.133 -14.796 1.00 50.47 344 LEU A N 1
ATOM 2810 C CA . LEU A 1 344 ? 39.691 -22.995 -13.957 1.00 50.47 344 LEU A CA 1
ATOM 2811 C C . LEU A 1 344 ? 40.498 -24.001 -14.795 1.00 50.47 344 LEU A C 1
ATOM 2813 O O . LEU A 1 344 ? 41.715 -24.083 -14.636 1.00 50.47 344 LEU A O 1
ATOM 2817 N N . VAL A 1 345 ? 39.853 -24.682 -15.749 1.00 49.53 345 VAL A N 1
ATOM 2818 C CA . VAL A 1 345 ? 40.524 -25.624 -16.667 1.00 49.53 345 VAL A CA 1
ATOM 2819 C C . VAL A 1 345 ? 41.555 -24.916 -17.560 1.00 49.53 345 VAL A C 1
ATOM 2821 O O . VAL A 1 345 ? 42.648 -25.433 -17.783 1.00 49.53 345 VAL A O 1
ATOM 2824 N N . SER A 1 346 ? 41.254 -23.706 -18.045 1.00 47.84 346 SER A N 1
ATOM 2825 C CA . SER A 1 346 ? 42.199 -22.925 -18.856 1.00 47.84 346 SER A CA 1
ATOM 2826 C C . SER A 1 346 ? 43.418 -22.441 -18.060 1.00 47.84 346 SER A C 1
ATOM 2828 O O . SER A 1 346 ? 44.517 -22.372 -18.611 1.00 47.84 346 SER A O 1
ATOM 2830 N N . SER A 1 347 ? 43.253 -22.179 -16.757 1.00 48.50 347 SER A N 1
ATOM 2831 C CA . SER A 1 347 ? 44.344 -21.801 -15.855 1.00 48.50 347 SER A CA 1
ATOM 2832 C C . SER A 1 347 ? 45.373 -22.928 -15.740 1.00 48.50 347 SER A C 1
ATOM 2834 O O . SER A 1 347 ? 46.556 -22.683 -15.974 1.00 48.50 347 SER A O 1
ATOM 2836 N N . GLU A 1 348 ? 44.932 -24.163 -15.468 1.00 51.81 348 GLU A 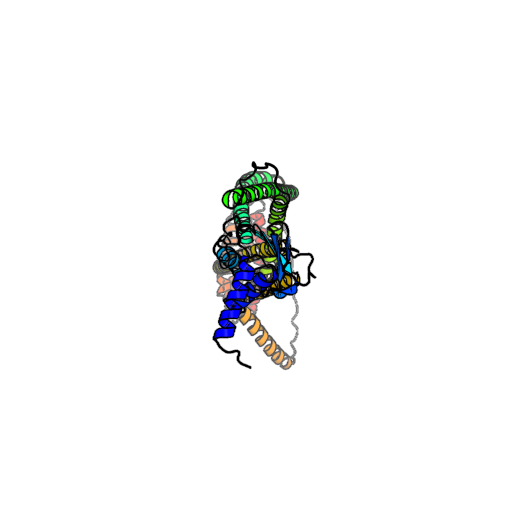N 1
ATOM 2837 C CA . GLU A 1 348 ? 45.812 -25.346 -15.397 1.00 51.81 348 GLU A CA 1
ATOM 2838 C C . GLU A 1 348 ? 46.476 -25.676 -16.746 1.00 51.81 348 GLU A C 1
ATOM 2840 O O . GLU A 1 348 ? 47.609 -26.160 -16.788 1.00 51.81 348 GLU A O 1
ATOM 2845 N N . LEU A 1 349 ? 45.804 -25.392 -17.868 1.00 45.09 349 LEU A N 1
ATOM 2846 C CA . LEU A 1 349 ? 46.373 -25.622 -19.198 1.00 45.09 349 LEU A CA 1
ATOM 2847 C C . LEU A 1 349 ? 47.429 -24.566 -19.576 1.00 45.09 349 LEU A C 1
ATOM 2849 O O . LEU A 1 349 ? 48.416 -24.893 -20.237 1.00 45.09 349 LEU A O 1
ATOM 2853 N N . SER A 1 350 ? 47.253 -23.314 -19.139 1.00 42.44 350 SER A N 1
ATOM 2854 C CA . SER A 1 350 ? 48.162 -22.201 -19.457 1.00 42.44 350 SER A CA 1
ATOM 2855 C C . SER A 1 350 ? 49.554 -22.337 -18.827 1.00 42.44 350 SER A C 1
ATOM 2857 O O . SER A 1 350 ? 50.544 -21.928 -19.436 1.00 42.44 350 SER A O 1
ATOM 2859 N N . GLU A 1 351 ? 49.660 -22.986 -17.662 1.00 42.28 351 GLU A N 1
ATOM 2860 C CA . GLU A 1 351 ? 50.937 -23.211 -16.969 1.00 42.28 351 GLU A CA 1
ATOM 2861 C C . GLU A 1 351 ? 51.864 -24.181 -17.738 1.00 42.28 351 GLU A C 1
ATOM 2863 O O . GLU A 1 351 ? 53.081 -24.144 -17.567 1.00 42.28 351 GLU A O 1
ATOM 2868 N N . ASN A 1 352 ? 51.318 -24.992 -18.656 1.00 43.25 352 ASN A N 1
ATOM 2869 C CA . ASN A 1 352 ? 52.058 -26.016 -19.407 1.00 43.25 352 ASN A CA 1
ATOM 2870 C C . ASN A 1 352 ? 52.533 -25.606 -20.819 1.00 43.25 352 ASN A C 1
ATOM 2872 O O . ASN A 1 352 ? 53.230 -26.393 -21.459 1.00 43.25 352 ASN A O 1
ATOM 2876 N N . ILE A 1 353 ? 52.167 -24.427 -21.342 1.00 42.94 353 ILE A N 1
ATOM 2877 C CA . ILE A 1 353 ? 52.399 -24.074 -22.768 1.00 42.94 353 ILE A CA 1
ATOM 2878 C C . ILE A 1 353 ? 53.485 -22.994 -22.964 1.00 42.94 353 ILE A C 1
ATOM 2880 O O . ILE A 1 353 ? 53.937 -22.758 -24.083 1.00 42.94 353 ILE A O 1
ATOM 2884 N N . ASN A 1 354 ? 53.991 -22.377 -21.892 1.00 42.62 354 ASN A N 1
ATOM 2885 C CA . ASN A 1 354 ? 54.821 -21.165 -21.963 1.00 42.62 354 ASN A CA 1
ATOM 2886 C C . ASN A 1 354 ? 56.308 -21.371 -22.362 1.00 42.62 354 ASN A C 1
ATOM 2888 O O . ASN A 1 354 ? 57.203 -20.720 -21.823 1.00 42.62 354 ASN A O 1
ATOM 2892 N N . ALA A 1 355 ? 56.587 -22.266 -23.316 1.00 40.41 355 ALA A N 1
ATOM 2893 C CA . ALA A 1 355 ? 57.924 -22.503 -23.862 1.00 40.41 355 ALA A CA 1
ATOM 2894 C C . ALA A 1 355 ? 57.914 -22.801 -25.377 1.00 40.41 355 ALA A C 1
ATOM 2896 O O . ALA A 1 355 ? 57.986 -23.960 -25.779 1.00 40.41 355 ALA A O 1
ATOM 2897 N N . THR A 1 356 ? 57.878 -21.756 -26.216 1.00 34.91 356 THR A N 1
ATOM 2898 C CA . THR A 1 356 ? 58.526 -21.668 -27.552 1.00 34.91 356 THR A CA 1
ATOM 2899 C C . THR A 1 356 ? 58.514 -20.201 -28.019 1.00 34.91 356 THR A C 1
ATOM 2901 O O . THR A 1 356 ? 57.515 -19.509 -27.844 1.00 34.91 356 THR A O 1
ATOM 2904 N N . GLU A 1 357 ? 59.627 -19.715 -28.578 1.00 38.62 357 GLU A N 1
ATOM 2905 C CA . GLU A 1 357 ? 59.804 -18.331 -29.059 1.00 38.62 357 GLU A CA 1
ATOM 2906 C C . GLU A 1 357 ? 59.094 -18.045 -30.399 1.00 38.62 357 GLU A C 1
ATOM 2908 O O . GLU A 1 357 ? 58.873 -18.947 -31.208 1.00 38.62 357 GLU A O 1
ATOM 2913 N N . LEU A 1 358 ? 58.824 -16.760 -30.670 1.00 32.16 358 LEU A N 1
ATOM 2914 C CA . LEU A 1 358 ? 58.394 -16.239 -31.974 1.00 32.16 358 LEU A CA 1
ATOM 2915 C C . LEU A 1 358 ? 59.373 -15.144 -32.453 1.00 32.16 358 LEU A C 1
ATOM 2917 O O . LEU A 1 358 ? 59.770 -14.319 -31.627 1.00 32.16 358 LEU A O 1
ATOM 2921 N N . PRO A 1 359 ? 59.745 -15.086 -33.748 1.00 38.62 359 PRO A N 1
ATOM 2922 C CA . PRO A 1 359 ? 60.528 -13.987 -34.309 1.00 38.62 359 PRO A CA 1
ATOM 2923 C C . PRO A 1 359 ? 59.666 -12.864 -34.924 1.00 38.62 359 PRO A C 1
ATOM 2925 O O . PRO A 1 359 ? 58.489 -13.041 -35.235 1.00 38.62 359 PRO A O 1
ATOM 2928 N N . ASP A 1 360 ? 60.320 -11.717 -35.092 1.00 36.66 360 ASP A N 1
ATOM 2929 C CA . ASP A 1 360 ? 59.802 -10.384 -35.441 1.00 36.66 360 ASP A CA 1
ATOM 2930 C C . ASP A 1 360 ? 59.532 -10.179 -36.953 1.00 36.66 360 ASP A C 1
ATOM 2932 O O . ASP A 1 360 ? 60.180 -10.829 -37.779 1.00 36.66 360 ASP A O 1
ATOM 2936 N N . VAL A 1 361 ? 58.631 -9.252 -37.331 1.00 33.44 361 VAL A N 1
ATOM 2937 C CA . VAL A 1 361 ? 58.431 -8.794 -38.732 1.00 33.44 361 VAL A CA 1
ATOM 2938 C C . VAL A 1 361 ? 58.050 -7.303 -38.803 1.00 33.44 361 VAL A C 1
ATOM 2940 O O . VAL A 1 361 ? 57.094 -6.851 -38.176 1.00 33.44 361 VAL A O 1
ATOM 2943 N N . ASP A 1 362 ? 58.786 -6.566 -39.640 1.00 31.50 362 ASP A N 1
ATOM 2944 C CA . ASP A 1 362 ? 58.822 -5.100 -39.736 1.00 31.50 362 ASP A CA 1
ATOM 2945 C C . ASP A 1 362 ? 57.593 -4.370 -40.326 1.00 31.50 362 ASP A C 1
ATOM 2947 O O . ASP A 1 362 ? 56.823 -4.878 -41.144 1.00 31.50 362 ASP A O 1
ATOM 2951 N N . VAL A 1 363 ? 57.509 -3.077 -39.981 1.00 34.38 363 VAL A N 1
ATOM 2952 C CA . VAL A 1 363 ? 56.544 -2.077 -40.477 1.00 34.38 363 VAL A CA 1
ATOM 2953 C C . VAL A 1 363 ? 57.081 -1.323 -41.708 1.00 34.38 363 VAL A C 1
ATOM 2955 O O . VAL A 1 363 ? 58.223 -0.867 -41.716 1.00 34.38 363 VAL A O 1
ATOM 2958 N N . VAL A 1 364 ? 56.230 -1.078 -42.717 1.00 32.22 364 VAL A N 1
ATOM 2959 C CA . VAL A 1 364 ? 56.538 -0.239 -43.902 1.00 32.22 364 VAL A CA 1
ATOM 2960 C C . VAL A 1 364 ? 55.525 0.914 -44.056 1.00 32.22 364 VAL A C 1
ATOM 2962 O O . VAL A 1 364 ? 54.356 0.783 -43.706 1.00 32.22 364 VAL A O 1
ATOM 2965 N N . ASN A 1 365 ? 55.993 2.069 -44.551 1.00 31.70 365 ASN A N 1
ATOM 2966 C CA . ASN A 1 365 ? 55.337 3.386 -44.452 1.00 31.70 365 ASN A CA 1
ATOM 2967 C C . ASN A 1 365 ? 54.746 3.952 -45.769 1.00 31.70 365 ASN A C 1
ATOM 2969 O O . ASN A 1 365 ? 55.334 3.768 -46.832 1.00 31.70 365 ASN A O 1
ATOM 2973 N N . SER A 1 366 ? 53.772 4.874 -45.609 1.00 28.09 366 SER A N 1
ATOM 2974 C CA . SER A 1 366 ? 53.491 6.066 -46.461 1.00 28.09 366 SER A CA 1
ATOM 2975 C C . SER A 1 366 ? 52.830 5.896 -47.855 1.00 28.09 366 SER A C 1
ATOM 2977 O O . SER A 1 366 ? 52.878 4.799 -48.405 1.00 28.09 366 SER A O 1
ATOM 2979 N N . PRO A 1 367 ? 52.285 6.975 -48.498 1.00 41.75 367 PRO A N 1
ATOM 2980 C CA . PRO A 1 367 ? 52.071 8.369 -48.037 1.00 41.75 367 PRO A CA 1
ATOM 2981 C C . PRO A 1 367 ? 50.672 9.011 -48.340 1.00 41.75 367 PRO A C 1
ATOM 2983 O O . PRO A 1 367 ? 49.773 8.406 -48.915 1.00 41.75 367 PRO A O 1
ATOM 2986 N N . LYS A 1 368 ? 50.537 10.296 -47.958 1.00 31.75 368 LYS A N 1
ATOM 2987 C CA . LYS A 1 368 ? 49.409 11.261 -48.092 1.00 31.75 368 LYS A CA 1
ATOM 2988 C C . LYS A 1 368 ? 49.506 12.136 -49.368 1.00 31.75 368 LYS A C 1
ATOM 2990 O O . LYS A 1 368 ? 50.611 12.588 -49.651 1.00 31.75 368 LYS A O 1
ATOM 2995 N N . ILE A 1 369 ? 48.382 12.518 -50.013 1.00 30.58 369 ILE A N 1
ATOM 2996 C CA . ILE A 1 369 ? 48.239 13.711 -50.908 1.00 30.58 369 ILE A CA 1
ATOM 2997 C C . ILE A 1 369 ? 46.876 14.426 -50.680 1.00 30.58 369 ILE A C 1
ATOM 2999 O O . ILE A 1 369 ? 45.959 13.843 -50.106 1.00 30.58 369 ILE A O 1
ATOM 3003 N N . GLU A 1 370 ? 46.798 15.715 -51.042 1.00 33.19 370 GLU A N 1
ATOM 3004 C CA . GLU A 1 370 ? 45.827 16.743 -50.616 1.00 33.19 370 GLU A CA 1
ATOM 3005 C C . GLU A 1 370 ? 44.674 17.096 -51.591 1.00 33.19 370 GLU A C 1
ATOM 3007 O O . GLU A 1 370 ? 44.591 16.634 -52.725 1.00 33.19 370 GLU A O 1
ATOM 3012 N N . THR A 1 371 ? 43.782 17.942 -51.063 1.00 33.28 371 THR A N 1
ATOM 3013 C CA . THR A 1 371 ? 42.526 18.524 -51.575 1.00 33.28 371 THR A CA 1
ATOM 3014 C C . THR A 1 371 ? 42.688 19.619 -52.643 1.00 33.28 371 THR A C 1
ATOM 3016 O O . THR A 1 371 ? 43.541 20.483 -52.471 1.00 33.28 371 THR A O 1
ATOM 3019 N N . GLU A 1 372 ? 41.742 19.738 -53.595 1.00 34.28 372 GLU A N 1
ATOM 3020 C CA . GLU A 1 372 ? 41.266 21.058 -54.077 1.00 34.28 372 GLU A CA 1
ATOM 3021 C C . GLU A 1 372 ? 39.810 21.041 -54.632 1.00 34.28 372 GLU A C 1
ATOM 3023 O O . GLU A 1 372 ? 39.330 20.029 -55.139 1.00 34.28 372 GLU A O 1
ATOM 3028 N N . LYS A 1 373 ? 39.096 22.169 -54.477 1.00 35.53 373 LYS A N 1
ATOM 3029 C CA . LYS A 1 373 ? 37.698 22.535 -54.862 1.00 35.53 373 LYS A CA 1
ATOM 3030 C C . LYS A 1 373 ? 37.708 24.095 -54.950 1.00 35.53 373 LYS A C 1
ATOM 3032 O O . LYS A 1 373 ? 38.535 24.643 -54.219 1.00 35.53 373 LYS A O 1
ATOM 3037 N N . PRO A 1 374 ? 36.875 24.859 -55.716 1.00 52.69 374 PRO A N 1
ATOM 3038 C CA . PRO A 1 374 ? 35.421 24.697 -55.927 1.00 52.69 374 PRO A CA 1
ATOM 3039 C C . PRO A 1 374 ? 34.978 25.093 -57.384 1.00 52.69 374 PRO A C 1
ATOM 3041 O O . PRO A 1 374 ? 35.819 25.077 -58.271 1.00 52.69 374 PRO A O 1
ATOM 3044 N N . GLU A 1 375 ? 33.738 25.438 -57.787 1.00 36.59 375 GLU A N 1
ATOM 3045 C CA . GLU A 1 375 ? 32.378 25.380 -57.205 1.00 36.59 375 GLU A CA 1
ATOM 3046 C C . GLU A 1 375 ? 31.287 25.379 -58.304 1.00 36.59 375 GLU A C 1
ATOM 3048 O O . GLU A 1 375 ? 31.424 26.132 -59.263 1.00 36.59 375 GLU A O 1
ATOM 3053 N N . VAL A 1 376 ? 30.162 24.665 -58.108 1.00 34.28 376 VAL A N 1
ATOM 3054 C CA . VAL A 1 376 ? 28.821 25.029 -58.636 1.00 34.28 376 VAL A CA 1
ATOM 3055 C C . VAL A 1 376 ? 27.745 24.505 -57.671 1.00 34.28 376 VAL A C 1
ATOM 3057 O O . VAL A 1 376 ? 27.812 23.359 -57.234 1.00 34.28 376 VAL A O 1
ATOM 3060 N N . ILE A 1 377 ? 26.746 25.335 -57.358 1.00 44.91 377 ILE A N 1
ATOM 3061 C CA . ILE A 1 377 ? 25.597 24.994 -56.505 1.00 44.91 377 ILE A CA 1
ATOM 3062 C C . ILE A 1 377 ? 24.409 24.583 -57.387 1.00 44.91 377 ILE A C 1
ATOM 3064 O O . ILE A 1 377 ? 24.010 25.325 -58.284 1.00 44.91 377 ILE A O 1
ATOM 3068 N N . THR A 1 378 ? 23.788 23.433 -57.117 1.00 33.06 378 THR A N 1
ATOM 3069 C CA . THR A 1 378 ? 22.445 23.089 -57.620 1.00 33.06 378 THR A CA 1
ATOM 3070 C C . THR A 1 378 ? 21.759 22.173 -56.599 1.00 33.06 378 THR A C 1
ATOM 3072 O O . THR A 1 378 ? 22.249 21.069 -56.375 1.00 33.06 378 THR A O 1
ATOM 3075 N N . PRO A 1 379 ? 20.671 22.607 -55.936 1.00 47.28 379 PRO A N 1
ATOM 3076 C CA . PRO A 1 379 ? 20.064 21.842 -54.851 1.00 47.28 379 PRO A CA 1
ATOM 3077 C C . PRO A 1 379 ? 19.101 20.752 -55.349 1.00 47.28 379 PRO A C 1
ATOM 3079 O O . PRO A 1 379 ? 18.517 20.866 -56.428 1.00 47.28 379 PRO A O 1
ATOM 3082 N N . LYS A 1 380 ? 18.850 19.773 -54.465 1.00 45.16 380 LYS A N 1
ATOM 3083 C CA . LYS A 1 380 ? 17.870 18.668 -54.563 1.00 45.16 380 LYS A CA 1
ATOM 3084 C C . LYS A 1 380 ? 18.332 17.369 -55.250 1.00 45.16 380 LYS A C 1
ATOM 3086 O O . LYS A 1 380 ? 17.704 16.894 -56.194 1.00 45.16 380 LYS A O 1
ATOM 3091 N N . VAL A 1 381 ? 19.313 16.708 -54.633 1.00 47.00 381 VAL A N 1
ATOM 3092 C CA . VAL A 1 381 ? 19.346 15.235 -54.530 1.00 47.00 381 VAL A CA 1
ATOM 3093 C C . VAL A 1 381 ? 19.532 14.883 -53.055 1.00 47.00 381 VAL A C 1
ATOM 3095 O O . VAL A 1 381 ? 20.656 14.821 -52.570 1.00 47.00 381 VAL A O 1
ATOM 3098 N N . ALA A 1 382 ? 18.418 14.717 -52.344 1.00 48.97 382 ALA A N 1
ATOM 3099 C CA . ALA A 1 382 ? 18.416 14.175 -50.990 1.00 48.97 382 ALA A CA 1
ATOM 3100 C C . ALA A 1 382 ? 18.188 12.655 -51.040 1.00 48.97 382 ALA A C 1
ATOM 3102 O O . ALA A 1 382 ? 17.442 12.167 -51.893 1.00 48.97 382 ALA A O 1
ATOM 3103 N N . ASP A 1 383 ? 18.796 11.948 -50.090 1.00 65.94 383 ASP A N 1
ATOM 3104 C CA . ASP A 1 383 ? 18.460 10.580 -49.658 1.00 65.94 383 ASP A CA 1
ATOM 3105 C C . ASP A 1 383 ? 18.847 9.340 -50.510 1.00 65.94 383 ASP A C 1
ATOM 3107 O O . ASP A 1 383 ? 18.591 8.220 -50.074 1.00 65.94 383 ASP A O 1
ATOM 3111 N N . GLU A 1 384 ? 19.540 9.435 -51.657 1.00 84.81 384 GLU A N 1
ATOM 3112 C CA . GLU A 1 384 ? 20.029 8.200 -52.327 1.00 84.81 384 GLU A CA 1
ATOM 3113 C C . GLU A 1 384 ? 21.232 7.570 -51.594 1.00 84.81 384 GLU A C 1
ATOM 3115 O O . GLU A 1 384 ? 21.246 6.366 -51.328 1.00 84.81 384 GLU A O 1
ATOM 3120 N N . ASN A 1 385 ? 22.230 8.382 -51.223 1.00 90.12 385 ASN A N 1
ATOM 3121 C CA . ASN A 1 385 ? 23.431 7.907 -50.526 1.00 90.12 385 ASN A CA 1
ATOM 3122 C C . ASN A 1 385 ? 23.113 7.409 -49.112 1.00 90.12 385 ASN A C 1
ATOM 3124 O O . ASN A 1 385 ? 23.577 6.345 -48.717 1.00 90.12 385 ASN A O 1
ATOM 3128 N N . PHE A 1 386 ? 22.280 8.132 -48.361 1.00 85.12 386 PHE A N 1
ATOM 3129 C CA . PHE A 1 386 ? 21.882 7.711 -47.018 1.00 85.12 386 PHE A CA 1
ATOM 3130 C C . PHE A 1 386 ? 21.138 6.371 -47.052 1.00 85.12 386 PHE A C 1
ATOM 3132 O O . PHE A 1 386 ? 21.520 5.448 -46.334 1.00 85.12 386 PHE A O 1
ATOM 3139 N N . LYS A 1 387 ? 20.160 6.216 -47.958 1.00 87.12 387 LYS A N 1
ATOM 3140 C CA . LYS A 1 387 ? 19.445 4.950 -48.155 1.00 87.12 387 LYS A CA 1
ATOM 3141 C C . LYS A 1 387 ? 20.384 3.790 -48.503 1.00 87.12 387 LYS A C 1
ATOM 3143 O O . LYS A 1 387 ? 20.292 2.747 -47.862 1.00 87.12 387 LYS A O 1
ATOM 3148 N N . LYS A 1 388 ? 21.304 3.966 -49.461 1.00 88.62 388 LYS A N 1
ATOM 3149 C CA . LYS A 1 388 ? 22.309 2.941 -49.811 1.00 88.62 388 LYS A CA 1
ATOM 3150 C C . LYS A 1 388 ? 23.214 2.595 -48.627 1.00 88.62 388 LYS A C 1
ATOM 3152 O O . LYS A 1 388 ? 23.498 1.427 -48.390 1.00 88.62 388 LYS A O 1
ATOM 3157 N N . GLY A 1 389 ? 23.612 3.595 -47.840 1.00 89.38 389 GLY A N 1
ATOM 3158 C CA . GLY A 1 389 ? 24.382 3.389 -46.616 1.00 89.38 389 GLY A CA 1
ATOM 3159 C C . GLY A 1 389 ? 23.651 2.522 -45.586 1.00 89.38 389 GLY A C 1
ATOM 3160 O O . GLY A 1 389 ? 24.272 1.643 -44.996 1.00 89.38 389 GLY A O 1
ATOM 3161 N N . ILE A 1 390 ? 22.338 2.722 -45.409 1.00 86.88 390 ILE A N 1
ATOM 3162 C CA . ILE A 1 390 ? 21.500 1.858 -44.561 1.00 86.88 390 ILE A CA 1
ATOM 3163 C C . ILE A 1 390 ? 21.386 0.452 -45.164 1.00 86.88 390 ILE A C 1
ATOM 3165 O O . ILE A 1 390 ? 21.635 -0.518 -44.464 1.00 86.88 390 ILE A O 1
ATOM 3169 N N . GLU A 1 391 ? 21.080 0.330 -46.458 1.00 84.56 391 GLU A N 1
ATOM 3170 C CA . GLU A 1 391 ? 20.914 -0.959 -47.148 1.00 84.56 391 GLU A CA 1
ATOM 3171 C C . GLU A 1 391 ? 22.174 -1.840 -47.047 1.00 84.56 391 GLU A C 1
ATOM 3173 O O . GLU A 1 391 ? 22.095 -3.006 -46.663 1.00 84.56 391 GLU A O 1
ATOM 3178 N N . ASN A 1 392 ? 23.359 -1.272 -47.298 1.00 93.62 392 ASN A N 1
ATOM 3179 C CA . ASN A 1 392 ? 24.627 -1.978 -47.117 1.00 93.62 392 ASN A CA 1
ATOM 3180 C C . ASN A 1 392 ? 24.898 -2.342 -45.645 1.00 93.62 392 ASN A C 1
ATOM 3182 O O . ASN A 1 392 ? 25.418 -3.426 -45.389 1.00 93.62 392 ASN A O 1
ATOM 3186 N N . ALA A 1 393 ? 24.534 -1.491 -44.681 1.00 82.69 393 ALA A N 1
ATOM 3187 C CA . ALA A 1 393 ? 24.686 -1.785 -43.254 1.00 82.69 393 ALA A CA 1
ATOM 3188 C C . ALA A 1 393 ? 23.749 -2.906 -42.771 1.00 82.69 393 ALA A C 1
ATOM 3190 O O . ALA A 1 393 ? 24.177 -3.770 -42.007 1.00 82.69 393 ALA A O 1
ATOM 3191 N N . THR A 1 394 ? 22.498 -2.930 -43.238 1.00 77.81 394 THR A N 1
ATOM 3192 C CA . THR A 1 394 ? 21.540 -4.010 -42.959 1.00 77.81 394 THR A CA 1
ATOM 3193 C C . THR A 1 394 ? 22.050 -5.331 -43.528 1.00 77.81 394 THR A C 1
ATOM 3195 O O . THR A 1 394 ? 22.198 -6.289 -42.773 1.00 77.81 394 THR A O 1
ATOM 3198 N N . ASN A 1 395 ? 22.448 -5.355 -44.807 1.00 73.94 395 ASN A N 1
ATOM 3199 C CA . ASN A 1 395 ? 23.047 -6.539 -45.431 1.00 73.94 395 ASN A CA 1
ATOM 3200 C C . ASN A 1 395 ? 24.281 -7.028 -44.650 1.00 73.94 395 ASN A C 1
ATOM 3202 O O . ASN A 1 395 ? 24.437 -8.223 -44.419 1.00 73.94 395 ASN A O 1
ATOM 3206 N N . ALA A 1 396 ? 25.152 -6.113 -44.207 1.00 78.81 396 ALA A N 1
ATOM 3207 C CA . ALA A 1 396 ? 26.311 -6.459 -43.388 1.00 78.81 396 ALA A CA 1
ATOM 3208 C C . ALA A 1 396 ? 25.905 -7.116 -42.055 1.00 78.81 396 ALA A C 1
ATOM 3210 O O . ALA A 1 396 ? 26.484 -8.133 -41.682 1.00 78.81 396 ALA A O 1
ATOM 3211 N N . SER A 1 397 ? 24.905 -6.556 -41.364 1.00 74.62 397 SER A N 1
ATOM 3212 C CA . SER A 1 397 ? 24.375 -7.059 -40.088 1.00 74.62 397 SER A CA 1
ATOM 3213 C C . SER A 1 397 ? 23.772 -8.464 -40.208 1.00 74.62 397 SER A C 1
ATOM 3215 O O . SER A 1 397 ? 24.035 -9.322 -39.369 1.00 74.62 397 SER A O 1
ATOM 3217 N N . GLU A 1 398 ? 23.015 -8.733 -41.275 1.00 71.12 398 GLU A N 1
ATOM 3218 C CA . GLU A 1 398 ? 22.446 -10.061 -41.547 1.00 71.12 398 GLU A CA 1
ATOM 3219 C C . GLU A 1 398 ? 23.544 -11.104 -41.815 1.00 71.12 398 GLU A C 1
ATOM 3221 O O . GLU A 1 398 ? 23.526 -12.204 -41.257 1.00 71.12 398 GLU A O 1
ATOM 3226 N N . LEU A 1 399 ? 24.549 -10.746 -42.619 1.00 76.81 399 LEU A N 1
ATOM 3227 C CA . LEU A 1 399 ? 25.647 -11.643 -42.987 1.00 76.81 399 LEU A CA 1
ATOM 3228 C C . LEU A 1 399 ? 26.551 -12.003 -41.791 1.00 76.81 399 LEU A C 1
ATOM 3230 O O . LEU A 1 399 ? 26.976 -13.155 -41.691 1.00 76.81 399 LEU A O 1
ATOM 3234 N N . VAL A 1 400 ? 26.787 -11.075 -40.848 1.00 79.81 400 VAL A N 1
ATOM 3235 C CA . VAL A 1 400 ? 27.542 -11.328 -39.593 1.00 79.81 400 VAL A CA 1
ATOM 3236 C C . VAL A 1 400 ? 27.017 -12.556 -38.843 1.00 79.81 400 VAL A C 1
ATOM 3238 O O . VAL A 1 400 ? 27.806 -13.312 -38.286 1.00 79.81 400 VAL A O 1
ATOM 3241 N N . GLN A 1 401 ? 25.699 -12.780 -38.834 1.00 74.12 401 GLN A N 1
ATOM 3242 C CA . GLN A 1 401 ? 25.066 -13.843 -38.040 1.00 74.12 401 GLN A CA 1
ATOM 3243 C C . GLN A 1 401 ? 25.347 -15.257 -38.571 1.00 74.12 401 GLN A C 1
ATOM 3245 O O . GLN A 1 401 ? 25.159 -16.238 -37.853 1.00 74.12 401 GLN A O 1
ATOM 3250 N N . THR A 1 402 ? 25.766 -15.371 -39.835 1.00 80.62 402 THR A N 1
ATOM 3251 C CA . THR A 1 402 ? 25.952 -16.654 -40.538 1.00 80.62 402 THR A CA 1
ATOM 3252 C C . THR A 1 402 ? 27.363 -16.861 -41.085 1.00 80.62 402 THR A C 1
ATOM 3254 O O . THR A 1 402 ? 27.691 -17.978 -41.484 1.00 80.62 402 THR A O 1
ATOM 3257 N N . ALA A 1 403 ? 28.216 -15.834 -41.056 1.00 84.00 403 ALA A N 1
ATOM 3258 C CA . ALA A 1 403 ? 29.606 -15.916 -41.485 1.00 84.00 403 ALA A CA 1
ATOM 3259 C C . ALA A 1 403 ? 30.431 -16.835 -40.566 1.00 84.00 403 ALA A C 1
ATOM 3261 O O . ALA A 1 403 ? 30.587 -16.584 -39.371 1.00 84.00 403 ALA A O 1
ATOM 3262 N N . ASN A 1 404 ? 30.988 -17.906 -41.132 1.00 89.25 404 ASN A N 1
ATOM 3263 C CA . ASN A 1 404 ? 31.796 -18.897 -40.411 1.00 89.25 404 ASN A CA 1
ATOM 3264 C C . ASN A 1 404 ? 33.184 -19.111 -41.042 1.00 89.25 404 ASN A C 1
ATOM 3266 O O . ASN A 1 404 ? 34.095 -19.609 -40.379 1.00 89.25 404 ASN A O 1
ATOM 3270 N N . SER A 1 405 ? 33.357 -18.716 -42.302 1.00 94.31 405 SER A N 1
ATOM 3271 C CA . SER A 1 405 ? 34.602 -18.800 -43.066 1.00 94.31 405 SER A CA 1
ATOM 3272 C C . SER A 1 405 ? 35.194 -17.417 -43.340 1.00 94.31 405 SER A C 1
ATOM 3274 O O . SER A 1 405 ? 34.488 -16.405 -43.380 1.00 94.31 405 SER A O 1
ATOM 3276 N N . LYS A 1 406 ? 36.509 -17.359 -43.556 1.00 94.50 406 LYS A N 1
ATOM 3277 C CA . LYS A 1 406 ? 37.216 -16.106 -43.858 1.00 94.50 406 LYS A CA 1
ATOM 3278 C C . LYS A 1 406 ? 36.622 -15.320 -45.052 1.00 94.50 406 LYS A C 1
ATOM 3280 O O . LYS A 1 406 ? 36.419 -14.117 -44.884 1.00 94.50 406 LYS A O 1
ATOM 3285 N N . PRO A 1 407 ? 36.248 -15.934 -46.199 1.00 94.81 407 PRO A N 1
ATOM 3286 C CA . PRO A 1 407 ? 35.626 -15.204 -47.311 1.00 94.81 407 PRO A CA 1
ATOM 3287 C C . PRO A 1 407 ? 34.267 -14.570 -46.972 1.00 94.81 407 PRO A C 1
ATOM 3289 O O . PRO A 1 407 ? 33.941 -13.499 -47.482 1.00 94.81 407 PRO A O 1
ATOM 3292 N N . GLU A 1 408 ? 33.471 -15.192 -46.095 1.00 91.56 408 GLU A N 1
ATOM 3293 C CA . GLU A 1 408 ? 32.190 -14.626 -45.644 1.00 91.56 408 GLU A CA 1
ATOM 3294 C C . GLU A 1 408 ? 32.419 -13.380 -44.777 1.00 91.56 408 GLU A C 1
ATOM 3296 O O . GLU A 1 408 ? 31.761 -12.358 -44.975 1.00 91.56 408 GLU A O 1
ATOM 3301 N N . TRP A 1 409 ? 33.413 -13.414 -43.883 1.00 96.12 409 TRP A N 1
ATOM 3302 C CA . TRP A 1 409 ? 33.813 -12.253 -43.080 1.00 96.12 409 TRP A CA 1
ATOM 3303 C C . TRP A 1 409 ? 34.434 -11.121 -43.914 1.00 96.12 409 TRP A C 1
ATOM 3305 O O . TRP A 1 409 ? 34.175 -9.946 -43.646 1.00 96.12 409 TRP A O 1
ATOM 3315 N N . GLU A 1 410 ? 35.192 -11.439 -44.965 1.00 96.62 410 GLU A N 1
ATOM 3316 C CA . GLU A 1 410 ? 35.678 -10.448 -45.938 1.00 96.62 410 GLU A CA 1
ATOM 3317 C C . GLU A 1 410 ? 34.515 -9.788 -46.708 1.00 96.62 410 GLU A C 1
ATOM 3319 O O . GLU A 1 410 ? 34.522 -8.572 -46.944 1.00 96.62 410 GLU A O 1
ATOM 3324 N N . PHE A 1 411 ? 33.463 -10.550 -47.034 1.00 95.75 411 PHE A N 1
ATOM 3325 C CA . PHE A 1 411 ? 32.253 -10.013 -47.658 1.00 95.75 411 PHE A CA 1
ATOM 3326 C C . PHE A 1 411 ? 31.455 -9.116 -46.696 1.00 95.75 411 PHE A C 1
ATOM 3328 O O . PHE A 1 411 ? 31.085 -8.003 -47.074 1.00 95.75 411 PHE A O 1
ATOM 3335 N N . VAL A 1 412 ? 31.281 -9.525 -45.433 1.00 90.25 412 VAL A N 1
ATOM 3336 C CA . VAL A 1 412 ? 30.716 -8.690 -44.353 1.00 90.25 412 VAL A CA 1
ATOM 3337 C C . VAL A 1 412 ? 31.477 -7.366 -44.218 1.00 90.25 412 VAL A C 1
ATOM 3339 O O . VAL A 1 412 ? 30.872 -6.292 -44.212 1.00 90.25 412 VAL A O 1
ATOM 3342 N N . ALA A 1 413 ? 32.811 -7.419 -44.142 1.00 94.75 413 ALA A N 1
ATOM 3343 C CA . ALA A 1 413 ? 33.653 -6.228 -44.042 1.00 94.75 413 ALA A CA 1
ATOM 3344 C C . ALA A 1 413 ? 33.487 -5.307 -45.266 1.00 94.75 413 ALA A C 1
ATOM 3346 O O . ALA A 1 413 ? 33.444 -4.085 -45.125 1.00 94.75 413 ALA A O 1
ATOM 3347 N N . THR A 1 414 ? 33.322 -5.876 -46.462 1.00 97.50 414 THR A N 1
ATOM 3348 C CA . THR A 1 414 ? 33.037 -5.110 -47.686 1.00 97.50 414 THR A CA 1
ATOM 3349 C C . THR A 1 414 ? 31.697 -4.372 -47.599 1.00 97.50 414 THR A C 1
ATOM 3351 O O . THR A 1 414 ? 31.617 -3.204 -47.980 1.00 97.50 414 THR A O 1
ATOM 3354 N N . GLN A 1 415 ? 30.653 -4.998 -47.044 1.00 93.75 415 GLN A N 1
ATOM 3355 C CA . GLN A 1 415 ? 29.357 -4.340 -46.848 1.00 93.75 415 GLN A CA 1
ATOM 3356 C C . GLN A 1 415 ? 29.439 -3.175 -45.844 1.00 93.75 415 GLN A C 1
ATOM 3358 O O . GLN A 1 415 ? 28.954 -2.083 -46.146 1.00 93.75 415 GLN A O 1
ATOM 3363 N N . TRP A 1 416 ? 30.133 -3.345 -44.709 1.00 96.19 416 TRP A N 1
ATOM 3364 C CA . TRP A 1 416 ? 30.368 -2.246 -43.757 1.00 96.19 416 TRP A CA 1
ATOM 3365 C C . TRP A 1 416 ? 31.191 -1.097 -44.360 1.00 96.19 416 TRP A C 1
ATOM 3367 O O . TRP A 1 416 ? 30.874 0.069 -44.127 1.00 96.19 416 TRP A O 1
ATOM 3377 N N . GLN A 1 417 ? 32.213 -1.401 -45.168 1.00 98.06 417 GLN A N 1
ATOM 3378 C CA . GLN A 1 417 ? 33.011 -0.389 -45.868 1.00 98.06 417 GLN A CA 1
ATOM 3379 C C . GLN A 1 417 ? 32.148 0.428 -46.847 1.00 98.06 417 GLN A C 1
ATOM 3381 O O . GLN A 1 417 ? 32.144 1.656 -46.775 1.00 98.06 417 GLN A O 1
ATOM 3386 N N . ASN A 1 418 ? 31.341 -0.237 -47.680 1.00 95.88 418 ASN A N 1
ATOM 3387 C CA . ASN A 1 418 ? 30.408 0.433 -48.591 1.00 95.88 418 ASN A CA 1
ATOM 3388 C C . ASN A 1 418 ? 29.409 1.327 -47.834 1.00 95.88 418 ASN A C 1
ATOM 3390 O O . ASN A 1 418 ? 29.163 2.462 -48.242 1.00 95.88 418 ASN A O 1
ATOM 3394 N N . ALA A 1 419 ? 28.871 0.850 -46.706 1.00 93.75 419 ALA A N 1
ATOM 3395 C CA . ALA A 1 419 ? 27.955 1.621 -45.869 1.00 93.75 419 ALA A CA 1
ATOM 3396 C C . ALA A 1 419 ? 28.593 2.919 -45.336 1.00 93.75 419 ALA A C 1
ATOM 3398 O O . ALA A 1 419 ? 27.981 3.988 -45.405 1.00 93.75 419 ALA A O 1
ATOM 3399 N N . ILE A 1 420 ? 29.842 2.848 -44.856 1.00 94.31 420 ILE A N 1
ATOM 3400 C CA . ILE A 1 420 ? 30.628 4.017 -44.425 1.00 94.31 420 ILE A CA 1
ATOM 3401 C C . ILE A 1 420 ? 30.811 5.005 -45.577 1.00 94.31 420 ILE A C 1
ATOM 3403 O O . ILE A 1 420 ? 30.626 6.210 -45.394 1.00 94.31 420 ILE A O 1
ATOM 3407 N N . ASP A 1 421 ? 31.194 4.511 -46.752 1.00 96.81 421 ASP A N 1
ATOM 3408 C CA . ASP A 1 421 ? 31.546 5.368 -47.879 1.00 96.81 421 ASP A CA 1
ATOM 3409 C C . ASP A 1 421 ? 30.313 6.057 -48.475 1.00 96.81 421 ASP A C 1
ATOM 3411 O O . ASP A 1 421 ? 30.400 7.224 -48.858 1.00 96.81 421 ASP A O 1
ATOM 3415 N N . TYR A 1 422 ? 29.141 5.415 -48.456 1.00 96.94 422 TYR A N 1
ATOM 3416 C CA . TYR A 1 422 ? 27.869 6.075 -48.760 1.00 96.94 422 TYR A CA 1
ATOM 3417 C C . TYR A 1 422 ? 27.473 7.119 -47.705 1.00 96.94 422 TYR A C 1
ATOM 3419 O O . TYR A 1 422 ? 27.108 8.239 -48.067 1.00 96.94 422 TYR A O 1
ATOM 3427 N N . MET A 1 423 ? 27.598 6.814 -46.408 1.00 92.00 423 MET A N 1
ATOM 3428 C CA . MET A 1 423 ? 27.258 7.761 -45.333 1.00 92.00 423 MET A CA 1
ATOM 3429 C C . MET A 1 423 ? 28.145 9.018 -45.345 1.00 92.00 423 MET A C 1
ATOM 3431 O O . MET A 1 423 ? 27.656 10.124 -45.115 1.00 92.00 423 MET A O 1
ATOM 3435 N N . LYS A 1 424 ? 29.430 8.888 -45.701 1.00 95.19 424 LYS A N 1
ATOM 3436 C CA . LYS A 1 424 ? 30.341 10.031 -45.905 1.00 95.19 424 LYS A CA 1
ATOM 3437 C C . LYS A 1 424 ? 29.968 10.923 -47.095 1.00 95.19 424 LYS A C 1
ATOM 3439 O O . LYS A 1 424 ? 30.380 12.078 -47.120 1.00 95.19 424 LYS A O 1
ATOM 3444 N N . GLN A 1 425 ? 29.218 10.406 -48.070 1.00 93.88 425 GLN A N 1
ATOM 3445 C CA . GLN A 1 425 ? 28.772 11.138 -49.263 1.00 93.88 425 GLN A CA 1
ATOM 3446 C C . GLN A 1 425 ? 27.397 11.813 -49.089 1.00 93.88 425 GLN A C 1
ATOM 3448 O O . GLN A 1 425 ? 26.844 12.345 -50.055 1.00 93.88 425 GLN A O 1
ATOM 3453 N N . VAL A 1 426 ? 26.817 11.797 -47.885 1.00 89.12 426 VAL A N 1
ATOM 3454 C CA . VAL A 1 426 ? 25.627 12.598 -47.561 1.00 89.12 426 VAL A CA 1
ATOM 3455 C C . VAL A 1 426 ? 26.048 14.065 -47.420 1.00 89.12 426 VAL A C 1
ATOM 3457 O O . VAL A 1 426 ? 27.024 14.367 -46.732 1.00 89.12 426 VAL A O 1
ATOM 3460 N N . GLN A 1 427 ? 25.346 14.979 -48.094 1.00 87.19 427 GLN A N 1
ATOM 3461 C CA . GLN A 1 427 ? 25.732 16.395 -48.134 1.00 87.19 427 GLN A CA 1
ATOM 3462 C C . GLN A 1 427 ? 25.326 17.147 -46.850 1.00 87.19 427 GLN A C 1
ATOM 3464 O O . GLN A 1 427 ? 24.308 16.795 -46.258 1.00 87.19 427 GLN A O 1
ATOM 3469 N N . PRO A 1 428 ? 26.067 18.192 -46.418 1.00 86.25 428 PRO A N 1
ATOM 3470 C CA . PRO A 1 428 ? 25.778 18.934 -45.181 1.00 86.25 428 PRO A CA 1
ATOM 3471 C C . PRO A 1 428 ? 24.416 19.640 -45.107 1.00 86.25 428 PRO A C 1
ATOM 3473 O O . PRO A 1 428 ? 24.002 20.028 -44.017 1.00 86.25 428 PRO A O 1
ATOM 3476 N N . ASP A 1 429 ? 23.746 19.844 -46.242 1.00 86.94 429 ASP A N 1
ATOM 3477 C CA . ASP A 1 429 ? 22.407 20.430 -46.360 1.00 86.94 429 ASP A CA 1
ATOM 3478 C C . ASP A 1 429 ? 21.270 19.387 -46.352 1.00 86.94 429 ASP A C 1
ATOM 3480 O O . ASP A 1 429 ? 20.097 19.762 -46.299 1.00 86.94 429 ASP A O 1
ATOM 3484 N N . ASP A 1 430 ? 21.590 18.088 -46.363 1.00 82.38 430 ASP A N 1
ATOM 3485 C CA . ASP A 1 430 ? 20.611 17.007 -46.219 1.00 82.38 430 ASP A CA 1
ATOM 3486 C C . ASP A 1 430 ? 20.155 16.883 -44.751 1.00 82.38 430 ASP A C 1
ATOM 3488 O O . ASP A 1 430 ? 20.966 16.859 -43.821 1.00 82.38 430 ASP A O 1
ATOM 3492 N N . SER A 1 431 ? 18.845 16.738 -44.527 1.00 83.94 431 SER A N 1
ATOM 3493 C CA . SER A 1 431 ? 18.255 16.496 -43.201 1.00 83.94 431 SER A CA 1
ATOM 3494 C C . SER A 1 431 ? 18.853 15.287 -42.470 1.00 83.94 431 SER A C 1
ATOM 3496 O O . SER A 1 431 ? 18.891 15.265 -41.240 1.00 83.94 431 SER A O 1
ATOM 3498 N N . ASN A 1 432 ? 19.348 14.301 -43.218 1.00 83.69 432 ASN A N 1
ATOM 3499 C CA . ASN A 1 432 ? 19.946 13.079 -42.700 1.00 83.69 432 ASN A CA 1
ATOM 3500 C C . ASN A 1 432 ? 21.453 13.211 -42.403 1.00 83.69 432 ASN A C 1
ATOM 3502 O O . ASN A 1 432 ? 22.032 12.287 -41.828 1.00 83.69 432 ASN A O 1
ATOM 3506 N N . TYR A 1 433 ? 22.102 14.341 -42.726 1.00 86.00 433 TYR A N 1
ATOM 3507 C CA . TYR A 1 433 ? 23.556 14.519 -42.595 1.00 86.00 433 TYR A CA 1
ATOM 3508 C C . TYR A 1 433 ? 24.092 14.199 -41.197 1.00 86.00 433 TYR A C 1
ATOM 3510 O O . TYR A 1 433 ? 25.047 13.434 -41.061 1.00 86.00 433 TYR A O 1
ATOM 3518 N N . LYS A 1 434 ? 23.462 14.736 -40.144 1.00 85.25 434 LYS A N 1
ATOM 3519 C CA . LYS A 1 434 ? 23.903 14.503 -38.760 1.00 85.25 434 LYS A CA 1
ATOM 3520 C C . LYS A 1 434 ? 23.882 13.008 -38.413 1.00 85.25 434 LYS A C 1
ATOM 3522 O O . LYS A 1 434 ? 24.882 12.475 -37.939 1.00 85.25 434 LYS A O 1
ATOM 3527 N N . ALA A 1 435 ? 22.778 12.331 -38.733 1.00 76.75 435 ALA A N 1
ATOM 3528 C CA . ALA A 1 435 ? 22.619 10.896 -38.510 1.00 76.75 435 ALA A CA 1
ATOM 3529 C C . ALA A 1 435 ? 23.580 10.055 -39.373 1.00 76.75 435 ALA A C 1
ATOM 3531 O O . ALA A 1 435 ? 24.009 8.984 -38.949 1.00 76.75 435 ALA A O 1
ATOM 3532 N N . ALA A 1 436 ? 23.941 10.528 -40.570 1.00 85.75 436 ALA A N 1
ATOM 3533 C CA . ALA A 1 436 ? 24.933 9.881 -41.422 1.00 85.75 436 ALA A CA 1
ATOM 3534 C C . ALA A 1 436 ? 26.339 9.938 -40.802 1.00 85.75 436 ALA A C 1
ATOM 3536 O O . ALA A 1 436 ? 27.004 8.909 -40.693 1.00 85.75 436 A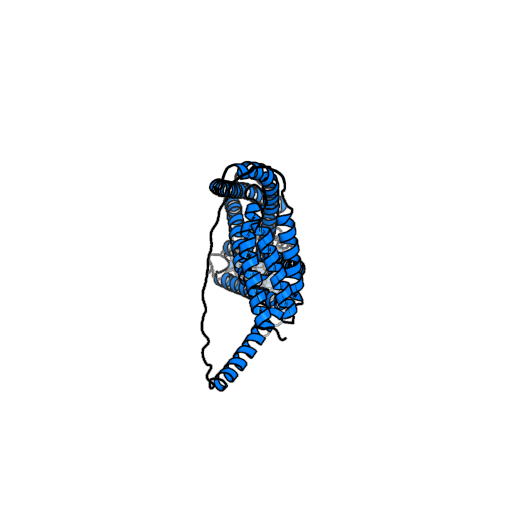LA A O 1
ATOM 3537 N N . GLN A 1 437 ? 26.770 11.113 -40.327 1.00 90.25 437 GLN A N 1
ATOM 3538 C CA . GLN A 1 437 ? 28.082 11.278 -39.687 1.00 90.25 437 GLN A CA 1
ATOM 3539 C C . GLN A 1 437 ? 28.185 10.509 -38.358 1.00 90.25 437 GLN A C 1
ATOM 3541 O O . GLN A 1 437 ? 29.214 9.895 -38.086 1.00 90.25 437 GLN A O 1
ATOM 3546 N N . GLU A 1 438 ? 27.113 10.472 -37.558 1.00 83.81 438 GLU A N 1
ATOM 3547 C CA . GLU A 1 438 ? 27.046 9.643 -36.344 1.00 83.81 438 GLU A CA 1
ATOM 3548 C C . GLU A 1 438 ? 27.184 8.140 -36.683 1.00 83.81 438 GLU A C 1
ATOM 3550 O O . GLU A 1 438 ? 27.968 7.429 -36.047 1.00 83.81 438 GLU A O 1
ATOM 3555 N N . ARG A 1 439 ? 26.523 7.663 -37.751 1.00 84.25 439 ARG A N 1
ATOM 3556 C CA . ARG A 1 439 ? 26.627 6.269 -38.225 1.00 84.25 439 ARG A CA 1
ATOM 3557 C C . ARG A 1 439 ? 27.998 5.893 -38.784 1.00 84.25 439 ARG A C 1
ATOM 3559 O O . ARG A 1 439 ? 28.406 4.751 -38.595 1.00 84.25 439 ARG A O 1
ATOM 3566 N N . VAL A 1 440 ? 28.746 6.813 -39.404 1.00 88.62 440 VAL A N 1
ATOM 3567 C CA . VAL A 1 440 ? 30.126 6.539 -39.867 1.00 88.62 440 VAL A CA 1
ATOM 3568 C C . VAL A 1 440 ? 31.003 6.024 -38.721 1.00 88.62 440 VAL A C 1
ATOM 3570 O O . VAL A 1 440 ? 31.711 5.034 -38.897 1.00 88.62 440 VAL A O 1
ATOM 3573 N N . VAL A 1 441 ? 30.915 6.643 -37.538 1.00 83.75 441 VAL A N 1
ATOM 3574 C CA . VAL A 1 441 ? 31.699 6.253 -36.351 1.00 83.75 441 VAL A CA 1
ATOM 3575 C C . VAL A 1 441 ? 31.290 4.870 -35.829 1.00 83.75 441 VAL A C 1
ATOM 3577 O O . VAL A 1 441 ? 32.132 4.104 -35.363 1.00 83.75 441 VAL A O 1
ATOM 3580 N N . GLN A 1 442 ? 30.003 4.525 -35.914 1.00 71.56 442 GLN A N 1
ATOM 3581 C CA . GLN A 1 442 ? 29.494 3.206 -35.532 1.00 71.56 442 GLN A CA 1
ATOM 3582 C C . GLN A 1 442 ? 29.947 2.124 -36.523 1.00 71.56 442 GLN A C 1
ATOM 3584 O O . GLN A 1 442 ? 30.511 1.109 -36.120 1.00 71.56 442 GLN A O 1
ATOM 3589 N N . TYR A 1 443 ? 29.759 2.353 -37.824 1.00 92.44 443 TYR A N 1
ATOM 3590 C CA . TYR A 1 443 ? 30.081 1.376 -38.864 1.00 92.44 443 TYR A CA 1
ATOM 3591 C C . TYR A 1 443 ? 31.588 1.098 -38.963 1.00 92.44 443 TYR A C 1
ATOM 3593 O O . TYR A 1 443 ? 31.973 -0.023 -39.285 1.00 92.44 443 TYR A O 1
ATOM 3601 N N . GLN A 1 444 ? 32.449 2.065 -38.619 1.00 85.69 444 GLN A N 1
ATOM 3602 C CA . GLN A 1 444 ? 33.897 1.846 -38.493 1.00 85.69 444 GLN A CA 1
ATOM 3603 C C . GLN A 1 444 ? 34.242 0.757 -37.465 1.00 85.69 444 GLN A C 1
ATOM 3605 O O . GLN A 1 444 ? 35.051 -0.117 -37.765 1.00 85.69 444 GLN A O 1
ATOM 3610 N N . LYS A 1 445 ? 33.576 0.739 -36.303 1.00 82.88 445 LYS A N 1
ATOM 3611 C CA . LYS A 1 445 ? 33.778 -0.305 -35.282 1.00 82.88 445 LYS A CA 1
ATOM 3612 C C . LYS A 1 445 ? 33.302 -1.674 -35.773 1.00 82.88 445 LYS A C 1
ATOM 3614 O O . LYS A 1 445 ? 33.977 -2.678 -35.561 1.00 82.88 445 LYS A O 1
ATOM 3619 N N . ASN A 1 446 ? 32.170 -1.713 -36.477 1.00 84.38 446 ASN A N 1
ATOM 3620 C CA . ASN A 1 446 ? 31.629 -2.949 -37.051 1.00 84.38 446 ASN A CA 1
ATOM 3621 C C . ASN A 1 446 ? 32.553 -3.520 -38.145 1.00 84.38 446 ASN A C 1
ATOM 3623 O O . ASN A 1 446 ? 32.752 -4.731 -38.229 1.00 84.38 446 ASN A O 1
ATOM 3627 N N . LEU A 1 447 ? 33.163 -2.644 -38.948 1.00 92.06 447 LEU A N 1
ATOM 3628 C CA . LEU A 1 447 ? 34.172 -2.989 -39.947 1.00 92.06 447 LEU A CA 1
ATOM 3629 C C . LEU A 1 447 ? 35.457 -3.550 -39.313 1.00 92.06 447 LEU A C 1
ATOM 3631 O O . LEU A 1 447 ? 36.007 -4.530 -39.812 1.00 92.06 447 LEU A O 1
ATOM 3635 N N . GLU A 1 448 ? 35.939 -2.945 -38.225 1.00 86.88 448 GLU A N 1
ATOM 3636 C CA . GLU A 1 448 ? 37.087 -3.448 -37.458 1.00 86.88 448 GLU A CA 1
ATOM 3637 C C . GLU A 1 448 ? 36.801 -4.831 -36.860 1.00 86.88 448 GLU A C 1
ATOM 3639 O O . GLU A 1 448 ? 37.615 -5.742 -37.015 1.00 86.88 448 GLU A O 1
ATOM 3644 N N . TYR A 1 449 ? 35.615 -5.024 -36.273 1.00 88.00 449 TYR A N 1
ATOM 3645 C CA . TYR A 1 449 ? 35.163 -6.325 -35.778 1.00 88.00 449 TYR A CA 1
ATOM 3646 C C . TYR A 1 449 ? 35.117 -7.387 -36.887 1.00 88.00 449 TYR A C 1
ATOM 3648 O O . TYR A 1 449 ? 35.690 -8.462 -36.725 1.00 88.00 449 TYR A O 1
ATOM 3656 N N . ALA A 1 450 ? 34.512 -7.080 -38.040 1.00 86.94 450 ALA A N 1
ATOM 3657 C CA . ALA A 1 450 ? 34.433 -8.011 -39.167 1.00 86.94 450 ALA A CA 1
ATOM 3658 C C . ALA A 1 450 ? 35.819 -8.412 -39.706 1.00 86.94 450 ALA A C 1
ATOM 3660 O O . ALA A 1 450 ? 36.047 -9.577 -40.031 1.00 86.94 450 ALA A O 1
ATOM 3661 N N . ARG A 1 451 ? 36.772 -7.469 -39.752 1.00 91.25 451 ARG A N 1
ATOM 3662 C CA . ARG A 1 451 ? 38.172 -7.743 -40.124 1.00 91.25 451 ARG A CA 1
ATOM 3663 C C . ARG A 1 451 ? 38.882 -8.629 -39.096 1.00 91.25 451 ARG A C 1
ATOM 3665 O O . ARG A 1 451 ? 39.610 -9.538 -39.489 1.00 91.25 451 ARG A O 1
ATOM 3672 N N . LEU A 1 452 ? 38.657 -8.398 -37.801 1.00 87.12 452 LEU A N 1
ATOM 3673 C CA . LEU A 1 452 ? 39.219 -9.226 -36.732 1.00 87.12 452 LEU A CA 1
ATOM 3674 C C . LEU A 1 452 ? 38.657 -10.655 -36.780 1.00 87.12 452 LEU A C 1
ATOM 3676 O O . LEU A 1 452 ? 39.436 -11.607 -36.781 1.00 87.12 452 LEU A O 1
ATOM 3680 N N . ALA A 1 453 ? 37.337 -10.806 -36.907 1.00 81.19 453 ALA A N 1
ATOM 3681 C CA . ALA A 1 453 ? 36.680 -12.103 -37.055 1.00 81.19 453 ALA A CA 1
ATOM 3682 C C . ALA A 1 453 ? 37.184 -12.856 -38.301 1.00 81.19 453 ALA A C 1
ATOM 3684 O O . ALA A 1 453 ? 37.565 -14.021 -38.202 1.00 81.19 453 ALA A O 1
ATOM 3685 N N . GLY A 1 454 ? 37.319 -12.174 -39.446 1.00 92.56 454 GLY A N 1
ATOM 3686 C CA . GLY A 1 454 ? 37.891 -12.756 -40.666 1.00 92.56 454 GLY A CA 1
ATOM 3687 C C . GLY A 1 454 ? 39.355 -13.192 -40.538 1.00 92.56 454 GLY A C 1
ATOM 3688 O O . GLY A 1 454 ? 39.752 -14.170 -41.165 1.00 92.56 454 GLY A O 1
ATOM 3689 N N . SER A 1 455 ? 40.154 -12.533 -39.689 1.00 87.62 455 SER A N 1
ATOM 3690 C CA . SER A 1 455 ? 41.536 -12.959 -39.397 1.00 87.62 455 SER A CA 1
ATOM 3691 C C . SER A 1 455 ? 41.633 -14.180 -38.468 1.00 87.62 455 SER A C 1
ATOM 3693 O O . SER A 1 455 ? 42.676 -14.828 -38.421 1.00 87.62 455 SER A O 1
ATOM 3695 N N . GLN A 1 456 ? 40.557 -14.492 -37.737 1.00 86.25 456 GLN A N 1
ATOM 3696 C CA . GLN A 1 456 ? 40.462 -15.618 -36.798 1.00 86.25 456 GLN A CA 1
ATOM 3697 C C . GLN A 1 456 ? 39.672 -16.810 -37.368 1.00 86.25 456 GLN A C 1
ATOM 3699 O O . GLN A 1 456 ? 39.781 -17.927 -36.857 1.00 86.25 456 GLN A O 1
ATOM 3704 N N . ALA A 1 457 ? 38.877 -16.584 -38.415 1.00 88.94 457 ALA A N 1
ATOM 3705 C CA . ALA A 1 457 ? 38.128 -17.616 -39.115 1.00 88.94 457 ALA A CA 1
ATOM 3706 C C . ALA A 1 457 ? 39.055 -18.596 -39.853 1.00 88.94 457 ALA A C 1
ATOM 3708 O O . ALA A 1 457 ? 40.148 -18.247 -40.302 1.00 88.94 457 ALA A O 1
ATOM 3709 N N . LYS A 1 458 ? 38.595 -19.843 -39.998 1.00 74.69 458 LYS A N 1
ATOM 3710 C CA . LYS A 1 458 ? 39.289 -20.854 -40.807 1.00 74.69 458 LYS A CA 1
ATOM 3711 C C . LYS A 1 458 ? 39.124 -20.533 -42.299 1.00 74.69 458 LYS A C 1
ATOM 3713 O O . LYS A 1 458 ? 38.128 -19.914 -42.690 1.00 74.69 458 LYS A O 1
ATOM 3718 N N . GLU A 1 459 ? 40.122 -20.935 -43.089 1.00 70.69 459 GLU A N 1
ATOM 3719 C CA . GLU A 1 459 ? 40.106 -20.843 -44.560 1.00 70.69 459 GLU A CA 1
ATOM 3720 C C . GLU A 1 459 ? 39.014 -21.719 -45.189 1.00 70.69 459 GLU A C 1
ATOM 3722 O O . GLU A 1 459 ? 38.809 -22.852 -44.691 1.00 70.69 459 GLU A O 1
#

pLDDT: mean 76.06, std 17.21, range [28.09, 98.06]

Organism: NCBI:txid1348334

Radius of gyration: 45.53 Å; chains: 1; bounding box: 101×66×125 Å

Secondary structure (DSSP, 8-state):
----HHHHHHHHHHHHHHHHTT-HHHHHHHHHHT-SSTTS--B-GGG-EEETTEEEEEE-GGG-SPPHHHHHHHHHHHHHTT-TT--EEEEEES----TTS-S-EEEESSS---PPP--S---------TTSPPHHHHHHHHHHHHHHHHHHHHHHHHHHHHHHHHTTT----HHHHHHHHHHHHHHHHHHHHHHHHHHHHHHHHH-SSPPPPPPSSPPHHHHHHHHHHHHHHHHHHHHHHHHHGGGS-SSTTTTGGGTT-HHHHHHHHHHHHHHHHHHHHHHHHHHHHHHHHHHHHHTT--HHHHHHHHHHHHHHHHHHHHHHHHHHTHHHHHHHHHHHHHHHHHHHHHTTT-----------------------------SHHHHHHHHHHHHHHHHHTT--BHHHHHHHHHHHHHHHHHHHTS-TTSTTHHHHHHHHHHHHHHHHHHHHHHHHSB-